Protein 6ACI (pdb70)

Sequence (391 aa):
RPSFAGKEYSLEPIDERTPILFQWFEARPERYEKGEVPILNTKEHPYLSNIINAAKIENERIIGVLVDGNFTYEQKKEFLNLENEHQNIAIIYRADVDFSMYDKKLSDIYLENIHKQESYPASERDNYLLGLLREELKNIPEGKDSLIESYAEKREHTWFDFFRNLAILKAGSLFTETGKTGCHNISPCSGCIYLDADMIITDKLGVLYAPDGIAVHVDCNDEIKSLENGAIVVNRSNHPALLAGLDIMKSKVDAHPYYDGLGKGIKRHFNYSSLHNYNAFCDFIEFKHENIIPNTSMYTSSSWDLCAAFNVICDNVGKDWRRLARQLKVSDTKIDSIEDRYPRNLTERVRESLRIWKNTEKENATVAHLVGALRSCQMNLVADLVQEVQQ

InterPro domains:
  IPR057545 Protein-arginine N-acetylglucosaminyltransferase SseK/NleB [PF24688] (15-329)

Organism: Escherichia coli O127:H6 (strain E2348/69 / EPEC) (NCBI:txid574521)

Structure (mmCIF, N/CA/C/O backbone):
data_6ACI
#
_entry.id   6ACI
#
_cell.length_a   84.590
_cell.length_b   84.590
_cell.length_c   145.881
_cell.angle_alpha   90.00
_cell.angle_beta   90.00
_cell.angle_gamma   120.00
#
_symmetry.space_group_name_H-M   'P 31 2 1'
#
loop_
_entity.id
_entity.type
_entity.pdbx_description
1 polymer 'T3SS secreted effector NleB homolog'
2 polymer 'FAS-associated death domain protein'
3 non-polymer "URIDINE-5'-DIPHOSPHATE"
4 non-polymer 'MANGANESE (II) ION'
5 water water
#
loop_
_atom_site.group_PDB
_atom_site.id
_atom_site.type_symbol
_atom_site.label_atom_id
_atom_site.label_alt_id
_atom_site.label_comp_id
_atom_site.label_asym_id
_atom_site.label_entity_id
_atom_site.label_seq_id
_atom_site.pdbx_PDB_ins_code
_atom_site.Cartn_x
_atom_site.Cartn_y
_atom_site.Cartn_z
_atom_site.occupancy
_atom_site.B_iso_or_equiv
_atom_site.auth_seq_id
_atom_site.auth_comp_id
_atom_site.auth_asym_id
_atom_site.auth_atom_id
_atom_site.pdbx_PDB_model_num
ATOM 1 N N . ARG A 1 3 ? 7.736 -22.275 8.460 1.00 53.00 -1 ARG A N 1
ATOM 2 C CA . ARG A 1 3 ? 8.654 -22.141 9.589 1.00 34.84 -1 ARG A CA 1
ATOM 3 C C . ARG A 1 3 ? 9.585 -23.350 9.627 1.00 33.08 -1 ARG A C 1
ATOM 4 O O . ARG A 1 3 ? 9.158 -24.464 9.355 1.00 33.31 -1 ARG A O 1
ATOM 12 N N . PRO A 1 4 ? 10.880 -23.129 9.915 1.00 25.45 0 PRO A N 1
ATOM 13 C CA . PRO A 1 4 ? 11.811 -24.265 9.866 1.00 24.18 0 PRO A CA 1
ATOM 14 C C . PRO A 1 4 ? 11.473 -25.235 11.012 1.00 22.24 0 PRO A C 1
ATOM 15 O O . PRO A 1 4 ? 10.933 -24.794 12.028 1.00 22.57 0 PRO A O 1
ATOM 19 N N . SER A 1 5 ? 11.757 -26.512 10.858 1.00 25.61 28 SER A N 1
ATOM 20 C CA . SER A 1 5 ? 11.429 -27.435 11.944 1.00 26.32 28 SER A CA 1
ATOM 21 C C . SER A 1 5 ? 12.508 -28.483 12.028 1.00 20.06 28 SER A C 1
ATOM 22 O O . SER A 1 5 ? 13.150 -28.787 11.042 1.00 18.57 28 SER A O 1
ATOM 25 N N . PHE A 1 6 ? 12.703 -29.061 13.223 1.00 18.03 29 PHE A N 1
ATOM 26 C CA . PHE A 1 6 ? 13.599 -30.183 13.368 1.00 14.78 29 PHE A CA 1
ATOM 27 C C . PHE A 1 6 ? 13.143 -30.968 14.605 1.00 14.41 29 PHE A C 1
ATOM 28 O O . PHE A 1 6 ? 12.706 -30.321 15.560 1.00 14.85 29 PHE A O 1
ATOM 36 N N . ALA A 1 7 ? 13.285 -32.286 14.580 1.00 14.75 30 ALA A N 1
ATOM 37 C CA . ALA A 1 7 ? 12.975 -33.187 15.709 1.00 14.98 30 ALA A CA 1
ATOM 38 C C . ALA A 1 7 ? 11.565 -32.879 16.263 1.00 16.33 30 ALA A C 1
ATOM 39 O O . ALA A 1 7 ? 11.295 -32.869 17.456 1.00 16.88 30 ALA A O 1
ATOM 41 N N . GLY A 1 8 ? 10.604 -32.691 15.350 1.00 18.65 31 GLY A N 1
ATOM 42 C CA . GLY A 1 8 ? 9.235 -32.537 15.808 1.00 16.40 31 GLY A CA 1
ATOM 43 C C . GLY A 1 8 ? 8.846 -31.201 16.392 1.00 16.36 31 GLY A C 1
ATOM 44 O O . GLY A 1 8 ? 7.756 -31.050 16.974 1.00 17.77 31 GLY A O 1
ATOM 45 N N . LYS A 1 9 ? 9.724 -30.210 16.282 1.00 17.30 32 LYS A N 1
ATOM 46 C CA . LYS A 1 9 ? 9.424 -28.877 16.797 1.00 17.41 32 LYS A CA 1
ATOM 47 C C . LYS A 1 9 ? 9.609 -27.833 15.696 1.00 19.42 32 LYS A C 1
ATOM 48 O O . LYS A 1 9 ? 10.530 -27.963 14.882 1.00 20.44 32 LYS A O 1
ATOM 54 N N . GLU A 1 10 ? 8.766 -26.779 15.723 1.00 17.80 33 GLU A N 1
ATOM 55 C CA . GLU A 1 10 ? 8.927 -25.687 14.758 1.00 21.04 33 GLU A CA 1
ATOM 56 C C . GLU A 1 10 ? 9.536 -24.505 15.427 1.00 21.48 33 GLU A C 1
ATOM 57 O O . GLU A 1 10 ? 9.326 -24.296 16.624 1.00 23.02 33 GLU A O 1
ATOM 63 N N . TYR A 1 11 ? 10.253 -23.712 14.647 1.00 18.15 34 TYR A N 1
ATOM 64 C CA . TYR A 1 11 ? 10.964 -22.553 15.170 1.00 23.05 34 TYR A CA 1
ATOM 65 C C . TYR A 1 11 ? 10.669 -21.344 14.308 1.00 27.17 34 TYR A C 1
ATOM 66 O O . TYR A 1 11 ? 10.229 -21.470 13.189 1.00 27.25 34 TYR A O 1
ATOM 75 N N . SER A 1 12 ? 10.947 -20.179 14.834 1.00 23.78 35 SER A N 1
ATOM 76 C CA . SER A 1 12 ? 10.941 -18.950 14.032 1.00 26.28 35 SER A CA 1
ATOM 77 C C . SER A 1 12 ? 12.275 -18.697 13.455 1.00 26.62 35 SER A C 1
ATOM 78 O O . SER A 1 12 ? 13.294 -19.024 14.069 1.00 23.22 35 SER A O 1
ATOM 81 N N . LEU A 1 13 ? 12.275 -18.122 12.246 1.00 27.43 36 LEU A N 1
ATOM 82 C CA . LEU A 1 13 ? 13.459 -17.550 11.655 1.00 28.47 36 LEU A CA 1
ATOM 83 C C . LEU A 1 13 ? 13.696 -16.230 12.324 1.00 32.29 36 LEU A C 1
ATOM 84 O O . LEU A 1 13 ? 12.966 -15.291 12.061 1.00 30.44 36 LEU A O 1
ATOM 89 N N . GLU A 1 14 ? 14.645 -16.141 13.244 1.00 25.22 37 GLU A N 1
ATOM 90 C CA . GLU A 1 14 ? 14.807 -14.889 13.966 1.00 24.45 37 GLU A CA 1
ATOM 91 C C . GLU A 1 14 ? 15.728 -13.949 13.200 1.00 24.73 37 GLU A C 1
ATOM 92 O O . GLU A 1 14 ? 16.761 -14.373 12.690 1.00 23.63 37 GLU A O 1
ATOM 98 N N . PRO A 1 15 ? 15.340 -12.663 13.112 1.00 24.47 38 PRO A N 1
ATOM 99 C CA . PRO A 1 15 ? 16.155 -11.651 12.429 1.00 25.81 38 PRO A CA 1
ATOM 100 C C . PRO A 1 15 ? 17.375 -11.240 13.253 1.00 24.91 38 PRO A C 1
ATOM 101 O O . PRO A 1 15 ? 17.320 -11.041 14.496 1.00 25.48 38 PRO A O 1
ATOM 105 N N . ILE A 1 16 ? 18.478 -11.110 12.551 1.00 21.03 39 ILE A N 1
ATOM 106 C CA . ILE A 1 16 ? 19.695 -10.568 13.133 1.00 24.81 39 ILE A CA 1
ATOM 107 C C . ILE A 1 16 ? 19.907 -9.231 12.444 1.00 26.45 39 ILE A C 1
ATOM 108 O O . ILE A 1 16 ? 20.272 -9.205 11.288 1.00 24.65 39 ILE A O 1
ATOM 113 N N . ASP A 1 17 ? 19.600 -8.127 13.116 1.00 25.34 40 ASP A N 1
ATOM 114 C CA . ASP A 1 17 ? 19.478 -6.860 12.369 1.00 30.38 40 ASP A CA 1
ATOM 115 C C . ASP A 1 17 ? 20.803 -6.342 11.821 1.00 31.58 40 ASP A C 1
ATOM 116 O O . ASP A 1 17 ? 21.898 -6.810 12.173 1.00 22.99 40 ASP A O 1
ATOM 121 N N . GLU A 1 18 ? 20.691 -5.365 10.916 1.00 26.87 41 GLU A N 1
ATOM 122 C CA . GLU A 1 18 ? 21.837 -4.964 10.123 1.00 27.89 41 GLU A CA 1
ATOM 123 C C . GLU A 1 18 ? 22.864 -4.123 10.907 1.00 29.68 41 GLU A C 1
ATOM 124 O O . GLU A 1 18 ? 23.931 -3.830 10.382 1.00 33.74 41 GLU A O 1
ATOM 130 N N . ARG A 1 19 ? 22.590 -3.818 12.174 1.00 27.45 42 ARG A N 1
ATOM 131 C CA . ARG A 1 19 ? 23.603 -3.168 13.032 1.00 32.27 42 ARG A CA 1
ATOM 132 C C . ARG A 1 19 ? 24.358 -4.159 13.944 1.00 28.23 42 ARG A C 1
ATOM 133 O O . ARG A 1 19 ? 25.121 -3.764 14.796 1.00 29.73 42 ARG A O 1
A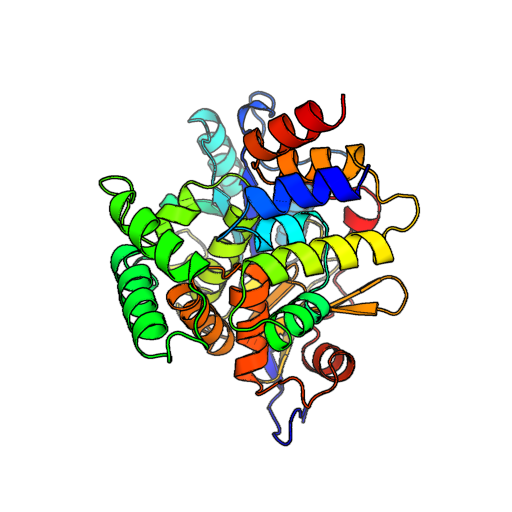TOM 141 N N . THR A 1 20 ? 24.106 -5.447 13.769 1.00 29.64 43 THR A N 1
ATOM 142 C CA . THR A 1 20 ? 24.816 -6.461 14.542 1.00 20.65 43 THR A CA 1
ATOM 143 C C . THR A 1 20 ? 26.296 -6.403 14.219 1.00 18.78 43 THR A C 1
ATOM 144 O O . THR A 1 20 ? 26.675 -6.390 13.034 1.00 22.03 43 THR A O 1
ATOM 148 N N . PRO A 1 21 ? 27.153 -6.360 15.250 1.00 21.44 44 PRO A N 1
ATOM 149 C CA . PRO A 1 21 ? 28.593 -6.324 14.991 1.00 17.57 44 PRO A CA 1
ATOM 150 C C . PRO A 1 21 ? 29.109 -7.608 14.391 1.00 23.30 44 PRO A C 1
ATOM 151 O O . PRO A 1 21 ? 28.499 -8.678 14.523 1.00 21.42 44 PRO A O 1
ATOM 155 N N . ILE A 1 22 ? 30.223 -7.483 13.691 1.00 21.53 45 ILE A N 1
ATOM 156 C CA . ILE A 1 22 ? 30.864 -8.635 13.092 1.00 20.39 45 ILE A CA 1
ATOM 157 C C . ILE A 1 22 ? 32.137 -8.895 13.874 1.00 23.29 45 ILE A C 1
ATOM 158 O O . ILE A 1 22 ? 32.864 -7.965 14.171 1.00 23.05 45 ILE A O 1
ATOM 163 N N . LEU A 1 23 ? 32.414 -10.149 14.199 1.00 18.51 46 LEU A N 1
ATOM 164 C CA . LEU A 1 23 ? 33.576 -10.476 15.008 1.00 15.39 46 LEU A CA 1
ATOM 165 C C . LEU A 1 23 ? 34.514 -11.411 14.275 1.00 20.88 46 LEU A C 1
ATOM 166 O O . LEU A 1 23 ? 34.080 -12.460 13.811 1.00 19.10 46 LEU A O 1
ATOM 171 N N . PHE A 1 24 ? 35.794 -11.047 14.193 1.00 17.67 47 PHE A N 1
ATOM 172 C CA . PHE A 1 24 ? 36.844 -11.947 13.729 1.00 17.59 47 PHE A CA 1
ATOM 173 C C . PHE A 1 24 ? 37.728 -12.342 14.895 1.00 14.24 47 PHE A C 1
ATOM 174 O O . PHE A 1 24 ? 37.592 -11.818 16.026 1.00 19.89 47 PHE A O 1
ATOM 182 N N . GLN A 1 25 ? 38.632 -13.265 14.640 1.00 16.61 48 GLN A N 1
ATOM 183 C CA . GLN A 1 25 ? 39.528 -13.711 15.700 1.00 16.11 48 GLN A CA 1
ATOM 184 C C . GLN A 1 25 ? 40.927 -13.966 15.173 1.00 20.04 48 GLN A C 1
ATOM 185 O O . GLN A 1 25 ? 41.057 -14.588 14.133 1.00 21.59 48 GLN A O 1
ATOM 191 N N . TRP A 1 26 ? 41.954 -13.503 15.871 1.00 17.27 49 TRP A N 1
ATOM 192 C CA . TRP A 1 26 ? 43.314 -13.881 15.516 1.00 20.56 49 TRP A CA 1
ATOM 193 C C . TRP A 1 26 ? 44.134 -14.132 16.789 1.00 18.14 49 TRP A C 1
ATOM 194 O O . TRP A 1 26 ? 44.541 -13.178 17.486 1.00 20.69 49 TRP A O 1
ATOM 205 N N . PHE A 1 27 ? 44.380 -15.411 17.093 1.00 17.14 50 PHE A N 1
ATOM 206 C CA . PHE A 1 27 ? 45.181 -15.772 18.259 1.00 19.00 50 PHE A CA 1
ATOM 207 C C . PHE A 1 27 ? 46.536 -16.188 17.730 1.00 18.23 50 PHE A C 1
ATOM 208 O O . PHE A 1 27 ? 46.640 -17.114 16.930 1.00 20.32 50 PHE A O 1
ATOM 216 N N . GLU A 1 28 ? 47.573 -15.485 18.184 1.00 19.67 51 GLU A N 1
ATOM 217 C CA . GLU A 1 28 ? 48.910 -15.573 17.568 1.00 21.60 51 GLU A CA 1
ATOM 218 C C . GLU A 1 28 ? 49.908 -16.233 18.515 1.00 22.23 51 GLU A C 1
ATOM 219 O O . GLU A 1 28 ? 50.330 -15.655 19.507 1.00 24.20 51 GLU A O 1
ATOM 225 N N . ALA A 1 29 ? 50.269 -17.463 18.219 1.00 19.72 52 ALA A N 1
ATOM 226 C CA . ALA A 1 29 ? 51.237 -18.202 19.042 1.00 27.57 52 ALA A CA 1
ATOM 227 C C . ALA A 1 29 ? 52.685 -17.736 18.780 1.00 26.72 52 ALA A C 1
ATOM 228 O O . ALA A 1 29 ? 53.572 -17.988 19.576 1.00 29.29 52 ALA A O 1
ATOM 230 N N . ARG A 1 30 ? 52.920 -17.089 17.644 1.00 25.24 53 ARG A N 1
ATOM 231 C CA . ARG A 1 30 ? 54.291 -16.746 17.234 1.00 33.34 53 ARG A CA 1
ATOM 232 C C . ARG A 1 30 ? 54.370 -15.293 16.798 1.00 25.96 53 ARG A C 1
ATOM 233 O O . ARG A 1 30 ? 54.555 -15.026 15.642 1.00 28.49 53 ARG A O 1
ATOM 241 N N . PRO A 1 31 ? 54.154 -14.355 17.731 1.00 25.51 54 PRO A N 1
ATOM 242 C CA . PRO A 1 31 ? 54.103 -12.951 17.298 1.00 28.81 54 PRO A CA 1
ATOM 243 C C . PRO A 1 31 ? 55.460 -12.429 16.796 1.00 30.27 54 PRO A C 1
ATOM 244 O O . PRO A 1 31 ? 55.500 -11.373 16.160 1.00 28.76 54 PRO A O 1
ATOM 248 N N . GLU A 1 32 ? 56.534 -13.162 17.086 1.00 31.71 55 GLU A N 1
ATOM 249 C CA . GLU A 1 32 ? 57.872 -12.803 16.645 1.00 41.29 55 GLU A CA 1
ATOM 250 C C . GLU A 1 32 ? 58.055 -13.027 15.161 1.00 42.97 55 GLU A C 1
ATOM 251 O O . GLU A 1 32 ? 59.055 -12.603 14.589 1.00 42.16 55 GLU A O 1
ATOM 257 N N . ARG A 1 33 ? 57.085 -13.662 14.514 1.00 41.79 56 ARG A N 1
ATOM 258 C CA . ARG A 1 33 ? 57.250 -13.963 13.098 1.00 43.61 56 ARG A CA 1
ATOM 259 C C . ARG A 1 33 ? 57.003 -12.738 12.206 1.00 40.78 56 ARG A C 1
ATOM 260 O O . ARG A 1 33 ? 57.313 -12.760 11.007 1.00 44.05 56 ARG A O 1
ATOM 268 N N . TYR A 1 34 ? 56.456 -11.668 12.775 1.00 33.11 57 TYR A N 1
ATOM 269 C CA . TYR A 1 34 ? 56.110 -10.475 11.979 1.00 34.62 57 TYR A CA 1
ATOM 270 C C . TYR A 1 34 ? 57.306 -9.490 11.892 1.00 38.33 57 TYR A C 1
ATOM 271 O O . TYR A 1 34 ? 58.124 -9.421 12.810 1.00 38.85 57 TYR A O 1
ATOM 280 N N . GLU A 1 35 ? 57.376 -8.709 10.822 1.00 43.83 58 GLU A N 1
ATOM 281 C CA . GLU A 1 35 ? 58.421 -7.674 10.730 1.00 48.91 58 GLU A CA 1
ATOM 282 C C . GLU A 1 35 ? 58.105 -6.480 11.631 1.00 53.43 58 GLU A C 1
ATOM 283 O O . GLU A 1 35 ? 56.950 -6.259 12.001 1.00 39.33 58 GLU A O 1
ATOM 289 N N . LYS A 1 36 ? 59.125 -5.694 11.974 1.00 52.39 59 LYS A N 1
ATOM 290 C CA . LYS A 1 36 ? 58.889 -4.495 12.770 1.00 48.82 59 LYS A CA 1
ATOM 291 C C . LYS A 1 36 ? 57.942 -3.570 11.995 1.00 37.83 59 LYS A C 1
ATOM 292 O O . LYS A 1 36 ? 57.994 -3.481 10.779 1.00 46.99 59 LYS A O 1
ATOM 298 N N . GLY A 1 37 ? 57.010 -2.961 12.713 1.00 41.20 60 GLY A N 1
ATOM 299 C CA . GLY A 1 37 ? 56.025 -2.104 12.095 1.00 40.16 60 GLY A CA 1
ATOM 300 C C . GLY A 1 37 ? 54.799 -2.822 11.529 1.00 50.35 60 GLY A C 1
ATOM 301 O O . GLY A 1 37 ? 53.930 -2.157 10.971 1.00 43.16 60 GLY A O 1
ATOM 302 N N . GLU A 1 38 ? 54.721 -4.155 11.650 1.00 37.08 61 GLU A N 1
ATOM 303 C CA . GLU A 1 38 ? 53.578 -4.898 11.093 1.00 40.66 61 GLU A CA 1
ATOM 304 C C . GLU A 1 38 ? 52.549 -5.157 12.196 1.00 26.12 61 GLU A C 1
ATOM 305 O O . GLU A 1 38 ? 52.928 -5.499 13.312 1.00 31.46 61 GLU A O 1
ATOM 311 N N . VAL A 1 39 ? 51.269 -4.978 11.880 1.00 30.73 62 VAL A N 1
ATOM 312 C CA . VAL A 1 39 ? 50.183 -5.509 12.725 1.00 33.20 62 VAL A CA 1
ATOM 313 C C . VAL A 1 39 ? 50.341 -7.036 12.774 1.00 26.83 62 VAL A C 1
ATOM 314 O O . VAL A 1 39 ? 50.520 -7.697 11.704 1.00 27.18 62 VAL A O 1
ATOM 318 N N . PRO A 1 40 ? 50.297 -7.622 13.983 1.00 33.06 63 PRO A N 1
ATOM 319 C CA . PRO A 1 40 ? 50.577 -9.061 14.065 1.00 28.36 63 PRO A CA 1
ATOM 320 C C . PRO A 1 40 ? 49.350 -9.956 13.865 1.00 24.98 63 PRO A C 1
ATOM 321 O O . PRO A 1 40 ? 49.023 -10.819 14.702 1.00 25.85 63 PRO A O 1
ATOM 325 N N . ILE A 1 41 ? 48.707 -9.741 12.731 1.00 24.31 64 ILE A N 1
ATOM 326 C CA . ILE A 1 41 ? 47.668 -10.605 12.200 1.00 20.76 64 ILE A CA 1
ATOM 327 C C . ILE A 1 41 ? 48.126 -11.047 10.837 1.00 28.59 64 ILE A C 1
ATOM 328 O O . ILE A 1 41 ? 48.523 -10.223 10.015 1.00 26.16 64 ILE A O 1
ATOM 333 N N . LEU A 1 42 ? 48.078 -12.345 10.597 1.00 28.81 65 LEU A N 1
ATOM 334 C CA . LEU A 1 42 ? 48.577 -12.918 9.359 1.00 24.27 65 LEU A CA 1
ATOM 335 C C . LEU A 1 42 ? 48.059 -12.192 8.117 1.00 25.63 65 LEU A C 1
ATOM 336 O O . LEU A 1 42 ? 46.876 -11.904 7.981 1.00 22.73 65 LEU A O 1
ATOM 341 N N . ASN A 1 43 ? 48.978 -11.886 7.189 1.00 25.48 66 ASN A N 1
ATOM 342 C CA . ASN A 1 43 ? 48.592 -11.090 6.036 1.00 24.04 66 ASN A CA 1
ATOM 343 C C . ASN A 1 43 ? 49.538 -11.330 4.868 1.00 34.12 66 ASN A C 1
ATOM 344 O O . ASN A 1 43 ? 50.087 -10.388 4.312 1.00 33.01 66 ASN A O 1
ATOM 349 N N . THR A 1 44 ? 49.702 -12.598 4.517 1.00 30.96 67 THR A N 1
ATOM 350 C CA . THR A 1 44 ? 50.526 -13.044 3.383 1.00 32.53 67 THR A CA 1
ATOM 351 C C . THR A 1 44 ? 49.708 -13.167 2.097 1.00 39.62 67 THR A C 1
ATOM 352 O O . THR A 1 44 ? 48.468 -13.096 2.117 1.00 30.45 67 THR A O 1
ATOM 356 N N . LYS A 1 45 ? 50.384 -13.346 0.957 1.00 32.59 68 LYS A N 1
ATOM 357 C CA . LYS A 1 45 ? 49.639 -13.598 -0.261 1.00 31.57 68 LYS A CA 1
ATOM 358 C C . LYS A 1 45 ? 48.787 -14.860 -0.111 1.00 27.61 68 LYS A C 1
ATOM 359 O O . LYS A 1 45 ? 47.632 -14.906 -0.557 1.00 33.99 68 LYS A O 1
ATOM 365 N N . GLU A 1 46 ? 49.344 -15.877 0.528 1.00 29.82 69 GLU A N 1
ATOM 366 C CA . GLU A 1 46 ? 48.583 -17.093 0.797 1.00 35.78 69 GLU A CA 1
ATOM 367 C C . GLU A 1 46 ? 47.428 -16.891 1.811 1.00 31.81 69 GLU A C 1
ATOM 368 O O . GLU A 1 46 ? 46.336 -17.473 1.661 1.00 33.22 69 GLU A O 1
ATOM 374 N N . HIS A 1 47 ? 47.684 -16.113 2.857 1.00 31.40 70 HIS A N 1
ATOM 375 C CA . HIS A 1 47 ? 46.669 -15.912 3.907 1.00 26.90 70 HIS A CA 1
ATOM 376 C C . HIS A 1 47 ? 46.492 -14.413 4.157 1.00 25.19 70 HIS A C 1
ATOM 377 O O . HIS A 1 47 ? 47.059 -13.887 5.114 1.00 26.57 70 HIS A O 1
ATOM 384 N N . PRO A 1 48 ? 45.707 -13.731 3.307 1.00 23.58 71 PRO A N 1
ATOM 385 C CA . PRO A 1 48 ? 45.641 -12.268 3.393 1.00 27.12 71 PRO A CA 1
ATOM 386 C C . PRO A 1 48 ? 44.616 -11.838 4.430 1.00 25.06 71 PRO A C 1
ATOM 387 O O . PRO A 1 48 ? 43.675 -11.119 4.129 1.00 20.86 71 PRO A O 1
ATOM 391 N N . TYR A 1 49 ? 44.758 -12.357 5.635 1.00 23.37 72 TYR A N 1
ATOM 392 C CA . TYR A 1 49 ? 43.628 -12.302 6.569 1.00 22.14 72 TYR A CA 1
ATOM 393 C C . TYR A 1 49 ? 43.374 -10.877 7.107 1.00 19.26 72 TYR A C 1
ATOM 394 O O . TYR A 1 49 ? 42.241 -10.456 7.206 1.00 21.31 72 TYR A O 1
ATOM 403 N N . LEU A 1 50 ? 44.438 -10.154 7.461 1.00 18.76 73 LEU A N 1
ATOM 404 C CA . LEU A 1 50 ? 44.238 -8.771 7.915 1.00 24.28 73 LEU A CA 1
ATOM 405 C C . LEU A 1 50 ? 43.595 -7.931 6.806 1.00 25.69 73 LEU A C 1
ATOM 406 O O . LEU A 1 50 ? 42.633 -7.165 7.047 1.00 23.77 73 LEU A O 1
ATOM 411 N N . SER A 1 51 ? 44.081 -8.118 5.574 1.00 26.70 74 SER A N 1
ATOM 412 C CA . SER A 1 51 ? 43.472 -7.453 4.441 1.00 23.75 74 SER A CA 1
ATOM 413 C C . SER A 1 51 ? 42.002 -7.789 4.281 1.00 26.07 74 SER A C 1
ATOM 414 O O . SER A 1 51 ? 41.171 -6.892 4.016 1.00 25.24 74 SER A O 1
ATOM 417 N N . ASN A 1 52 ? 41.641 -9.065 4.448 1.00 22.46 75 ASN A N 1
ATOM 418 C CA . ASN A 1 52 ? 40.221 -9.450 4.367 1.00 18.55 75 ASN A CA 1
ATOM 419 C C . ASN A 1 52 ? 39.361 -8.739 5.420 1.00 20.97 75 ASN A C 1
ATOM 420 O O . ASN A 1 52 ? 38.214 -8.352 5.141 1.00 24.53 75 ASN A O 1
ATOM 425 N N . ILE A 1 53 ? 39.896 -8.658 6.635 1.00 21.86 76 ILE A N 1
ATOM 426 C CA . ILE A 1 53 ? 39.178 -8.041 7.762 1.00 21.42 76 ILE A CA 1
ATOM 427 C C . ILE A 1 53 ? 38.965 -6.538 7.490 1.00 23.72 76 ILE A C 1
ATOM 428 O O . ILE A 1 53 ? 37.888 -5.972 7.726 1.00 24.96 76 ILE A O 1
ATOM 433 N N . ILE A 1 54 ? 40.027 -5.898 7.049 1.00 24.33 77 ILE A N 1
ATOM 434 C CA . ILE A 1 54 ? 39.949 -4.481 6.674 1.00 26.79 77 ILE A CA 1
ATOM 435 C C . ILE A 1 54 ? 38.896 -4.277 5.579 1.00 23.13 77 ILE A C 1
ATOM 436 O O . ILE A 1 54 ? 38.086 -3.364 5.651 1.00 27.08 77 ILE A O 1
ATOM 441 N N . ASN A 1 55 ? 38.901 -5.134 4.553 1.00 26.68 78 ASN A N 1
ATOM 442 C CA . ASN A 1 55 ? 37.901 -4.972 3.536 1.00 25.51 78 ASN A CA 1
ATOM 443 C C . ASN A 1 55 ? 36.490 -5.224 4.033 1.00 27.81 78 ASN A C 1
ATOM 444 O O . ASN A 1 55 ? 35.556 -4.565 3.593 1.00 23.55 78 ASN A O 1
ATOM 449 N N . ALA A 1 56 ? 36.307 -6.166 4.971 1.00 25.78 79 ALA A N 1
ATOM 450 C CA . ALA A 1 56 ? 34.991 -6.332 5.563 1.00 19.84 79 ALA A CA 1
ATOM 451 C C . ALA A 1 56 ? 34.521 -5.050 6.255 1.00 18.49 79 ALA A C 1
ATOM 452 O O . ALA A 1 56 ? 33.338 -4.711 6.210 1.00 23.44 79 ALA A O 1
ATOM 454 N N . ALA A 1 57 ? 35.427 -4.433 7.003 1.00 19.32 80 ALA A N 1
ATOM 455 C CA . ALA A 1 57 ? 35.062 -3.229 7.731 1.00 20.85 80 ALA A CA 1
ATOM 456 C C . ALA A 1 57 ? 34.727 -2.116 6.723 1.00 24.91 80 ALA A C 1
ATOM 457 O O . ALA A 1 57 ? 33.830 -1.310 6.948 1.00 25.24 80 ALA A O 1
ATOM 459 N N . LYS A 1 58 ? 35.459 -2.109 5.610 1.00 25.69 81 LYS A N 1
ATOM 460 C CA . LYS A 1 58 ? 35.228 -1.084 4.573 1.00 26.82 81 LYS A CA 1
ATOM 461 C C . LYS A 1 58 ? 33.820 -1.247 4.005 1.00 28.64 81 LYS A C 1
ATOM 462 O O . LYS A 1 58 ? 33.077 -0.285 3.859 1.00 32.13 81 LYS A O 1
ATOM 468 N N . ILE A 1 59 ? 33.439 -2.481 3.684 1.00 25.01 82 ILE A N 1
ATOM 469 C CA . ILE A 1 59 ? 32.097 -2.744 3.180 1.00 24.39 82 ILE A CA 1
ATOM 470 C C . ILE A 1 59 ? 30.972 -2.487 4.171 1.00 32.03 82 ILE A C 1
ATOM 471 O O . ILE A 1 59 ? 29.952 -1.859 3.844 1.00 24.77 82 ILE A O 1
ATOM 476 N N . GLU A 1 60 ? 31.121 -3.031 5.374 1.00 25.49 83 GLU A N 1
ATOM 477 C CA . GLU A 1 60 ? 30.087 -2.898 6.380 1.00 23.99 83 GLU A CA 1
ATOM 478 C C . GLU A 1 60 ? 30.305 -1.626 7.202 1.00 27.73 83 GLU A C 1
ATOM 479 O O . GLU A 1 60 ? 30.504 -1.666 8.404 1.00 26.94 83 GLU A O 1
ATOM 485 N N . ASN A 1 61 ? 30.263 -0.477 6.535 1.00 28.89 84 ASN A N 1
ATOM 486 C CA . ASN A 1 61 ? 30.587 0.794 7.179 1.00 29.18 84 ASN A CA 1
ATOM 487 C C . ASN A 1 61 ? 29.645 1.232 8.308 1.00 34.72 84 ASN A C 1
ATOM 488 O O . ASN A 1 61 ? 30.002 2.127 9.082 1.00 40.17 84 ASN A O 1
ATOM 493 N N . GLU A 1 62 ? 28.463 0.610 8.407 1.00 32.75 85 GLU A N 1
ATOM 494 C CA . GLU A 1 62 ? 27.513 0.922 9.465 1.00 29.15 85 GLU A CA 1
ATOM 495 C C . GLU A 1 62 ? 27.608 -0.030 10.684 1.00 33.86 85 GLU A C 1
ATOM 496 O O . GLU A 1 62 ? 26.831 0.092 11.611 1.00 38.47 85 GLU A O 1
ATOM 502 N N . ARG A 1 63 ? 28.561 -0.952 10.683 1.00 27.88 86 ARG A N 1
ATOM 503 C CA . ARG A 1 63 ? 28.747 -1.852 11.829 1.00 24.59 86 ARG A CA 1
ATOM 504 C C . ARG A 1 63 ? 30.077 -1.609 12.450 1.00 25.53 86 ARG A C 1
ATOM 505 O O . ARG A 1 63 ? 30.939 -0.968 11.864 1.00 26.70 86 ARG A O 1
ATOM 513 N N . ILE A 1 64 ? 30.258 -2.167 13.643 1.00 24.91 87 ILE A N 1
ATOM 514 C CA . ILE A 1 64 ? 31.582 -2.327 14.203 1.00 20.91 87 ILE A CA 1
ATOM 515 C C . ILE A 1 64 ? 32.130 -3.699 13.821 1.00 27.56 87 ILE A C 1
ATOM 516 O O . ILE A 1 64 ? 31.390 -4.714 13.883 1.00 23.79 87 ILE A O 1
ATOM 521 N N . ILE A 1 65 ? 33.394 -3.726 13.410 1.00 22.25 88 ILE A N 1
ATOM 522 C CA . ILE A 1 65 ? 34.087 -4.983 13.114 1.00 23.44 88 ILE A CA 1
ATOM 523 C C . ILE A 1 65 ? 35.066 -5.176 14.257 1.00 26.17 88 ILE A C 1
ATOM 524 O O . ILE A 1 65 ? 35.965 -4.371 14.467 1.00 27.06 88 ILE A O 1
ATOM 529 N N . GLY A 1 66 ? 34.850 -6.212 15.064 1.00 20.45 89 GLY A N 1
ATOM 530 C CA . GLY A 1 66 ? 35.778 -6.490 16.122 1.00 20.24 89 GLY A CA 1
ATOM 531 C C . GLY A 1 66 ? 36.745 -7.573 15.731 1.00 22.63 89 GLY A C 1
ATOM 532 O O . GLY A 1 66 ? 36.455 -8.413 14.890 1.00 20.14 89 GLY A O 1
ATOM 533 N N . VAL A 1 67 ? 37.922 -7.543 16.318 1.00 20.20 90 VAL A N 1
ATOM 534 C CA . VAL A 1 67 ? 38.867 -8.668 16.182 1.00 20.32 90 VAL A CA 1
ATOM 535 C C . VAL A 1 67 ? 39.307 -9.072 17.588 1.00 24.51 90 VAL A C 1
ATOM 536 O O . VAL A 1 67 ? 39.979 -8.306 18.306 1.00 17.86 90 VAL A O 1
ATOM 540 N N . LEU A 1 68 ? 38.935 -10.287 17.989 1.00 19.55 91 LEU A N 1
ATOM 541 C CA . LEU A 1 68 ? 39.363 -10.782 19.289 1.00 20.32 91 LEU A CA 1
ATOM 542 C C . LEU A 1 68 ? 40.765 -11.326 19.125 1.00 18.38 91 LEU A C 1
ATOM 543 O O . LEU A 1 68 ? 40.982 -12.260 18.339 1.00 17.71 91 LEU A O 1
ATOM 548 N N . VAL A 1 69 ? 41.736 -10.782 19.865 1.00 17.05 92 VAL A N 1
ATOM 549 C CA . VAL A 1 69 ? 43.132 -11.180 19.654 1.00 18.54 92 VAL A CA 1
ATOM 550 C C . VAL A 1 69 ? 43.730 -11.705 20.963 1.00 18.09 92 VAL A C 1
ATOM 551 O O . VAL A 1 69 ? 43.260 -11.352 22.045 1.00 20.90 92 VAL A O 1
ATOM 555 N N . ASP A 1 70 ? 44.759 -12.528 20.855 1.00 21.37 93 ASP A N 1
ATOM 556 C CA . ASP A 1 70 ? 45.485 -13.019 22.011 1.00 19.93 93 ASP A CA 1
ATOM 557 C C . ASP A 1 70 ? 46.847 -13.430 21.547 1.00 20.07 93 ASP A C 1
ATOM 558 O O . ASP A 1 70 ? 47.064 -13.695 20.374 1.00 22.09 93 ASP A O 1
ATOM 563 N N . GLY A 1 71 ? 47.785 -13.487 22.488 1.00 21.73 94 GLY A N 1
ATOM 564 C CA . GLY A 1 71 ? 49.148 -13.844 22.156 1.00 25.07 94 GLY A CA 1
ATOM 565 C C . GLY A 1 71 ? 50.077 -12.899 22.915 1.00 29.93 94 GLY A C 1
ATOM 566 O O . GLY A 1 71 ? 49.617 -11.907 23.464 1.00 24.93 94 GLY A O 1
ATOM 567 N N . ASN A 1 72 ? 51.364 -13.210 22.955 1.00 29.75 95 ASN A N 1
ATOM 568 C CA . ASN A 1 72 ? 52.327 -12.386 23.711 1.00 30.15 95 ASN A CA 1
ATOM 569 C C . ASN A 1 72 ? 52.802 -11.194 22.861 1.00 32.08 95 ASN A C 1
ATOM 570 O O . ASN A 1 72 ? 53.968 -11.095 22.439 1.00 30.37 95 ASN A O 1
ATOM 575 N N . PHE A 1 73 ? 51.877 -10.296 22.569 1.00 24.11 96 PHE A N 1
ATOM 576 C CA . PHE A 1 73 ? 52.204 -9.199 21.665 1.00 24.08 96 PHE A CA 1
ATOM 577 C C . PHE A 1 73 ? 53.205 -8.239 22.319 1.00 30.76 96 PHE A C 1
ATOM 578 O O . PHE A 1 73 ? 53.137 -8.014 23.516 1.00 28.60 96 PHE A O 1
ATOM 586 N N . THR A 1 74 ? 54.149 -7.701 21.539 1.00 33.77 97 THR A N 1
ATOM 587 C CA . THR A 1 74 ? 55.067 -6.700 22.119 1.00 38.00 97 THR A CA 1
ATOM 588 C C . THR A 1 74 ? 54.397 -5.330 22.252 1.00 32.93 97 THR A C 1
ATOM 589 O O . THR A 1 74 ? 53.338 -5.069 21.663 1.00 29.41 97 THR A O 1
ATOM 593 N N . TYR A 1 75 ? 55.035 -4.448 23.020 1.00 36.77 98 TYR A N 1
ATOM 594 C CA . TYR A 1 75 ? 54.583 -3.063 23.146 1.00 27.60 98 TYR A CA 1
ATOM 595 C C . TYR A 1 75 ? 54.478 -2.433 21.760 1.00 28.80 98 TYR A C 1
ATOM 596 O O . TYR A 1 75 ? 53.493 -1.775 21.464 1.00 28.01 98 TYR A O 1
ATOM 605 N N . GLU A 1 76 ? 55.455 -2.647 20.878 1.00 32.03 99 GLU A N 1
ATOM 606 C CA . GLU A 1 76 ? 55.346 -2.035 19.556 1.00 32.63 99 GLU A CA 1
ATOM 607 C C . GLU A 1 76 ? 54.168 -2.599 18.748 1.00 30.50 99 GLU A C 1
ATOM 608 O O . GLU A 1 76 ? 53.536 -1.882 17.963 1.00 27.86 99 GLU A O 1
ATOM 614 N N . GLN A 1 77 ? 53.891 -3.888 18.920 1.00 32.38 100 GLN A N 1
ATOM 615 C CA . GLN A 1 77 ? 52.738 -4.506 18.251 1.00 29.52 100 GLN A CA 1
ATOM 616 C C . GLN A 1 77 ? 51.419 -3.917 18.758 1.00 23.38 100 GLN A C 1
ATOM 617 O O . GLN A 1 77 ? 50.485 -3.685 17.990 1.00 26.29 100 GLN A O 1
ATOM 623 N N . LYS A 1 78 ? 51.363 -3.608 20.042 1.00 27.50 101 LYS A N 1
ATOM 624 C CA . LYS A 1 78 ? 50.185 -2.977 20.591 1.00 25.92 101 LYS A CA 1
ATOM 625 C C . LYS A 1 78 ? 49.976 -1.572 20.053 1.00 30.60 101 LYS A C 1
ATOM 626 O O . LYS A 1 78 ? 48.842 -1.171 19.797 1.00 24.52 101 LYS A O 1
ATOM 632 N N . LYS A 1 79 ? 51.054 -0.824 19.826 1.00 29.02 102 LYS A N 1
ATOM 633 C CA 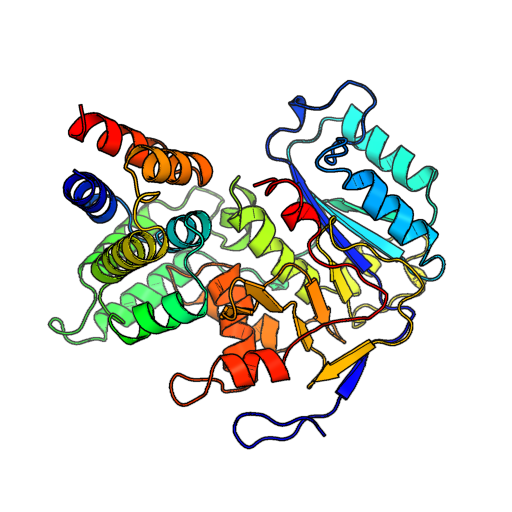. LYS A 1 79 ? 50.908 0.434 19.062 1.00 31.54 102 LYS A CA 1
ATOM 634 C C . LYS A 1 79 ? 50.402 0.231 17.653 1.00 29.47 102 LYS A C 1
ATOM 635 O O . LYS A 1 79 ? 49.626 1.063 17.144 1.00 32.86 102 LYS A O 1
ATOM 641 N N . GLU A 1 80 ? 50.859 -0.839 16.985 1.00 26.19 103 GLU A N 1
ATOM 642 C CA . GLU A 1 80 ? 50.400 -1.083 15.612 1.00 30.80 103 GLU A CA 1
ATOM 643 C C . GLU A 1 80 ? 48.896 -1.391 15.610 1.00 27.34 103 GLU A C 1
ATOM 644 O O . GLU A 1 80 ? 48.194 -1.034 14.661 1.00 28.73 103 GLU A O 1
ATOM 650 N N . PHE A 1 81 ? 48.403 -2.078 16.658 1.00 29.43 104 PHE A N 1
ATOM 651 C CA . PHE A 1 81 ? 46.951 -2.289 16.775 1.00 28.55 104 PHE A CA 1
ATOM 652 C C . PHE A 1 81 ? 46.204 -0.976 16.994 1.00 29.29 104 PHE A C 1
ATOM 653 O O . PHE A 1 81 ? 45.147 -0.736 16.410 1.00 27.76 104 PHE A O 1
ATOM 661 N N . LEU A 1 82 ? 46.758 -0.106 17.836 1.00 28.68 105 LEU A N 1
ATOM 662 C CA . LEU A 1 82 ? 46.178 1.231 18.010 1.00 29.20 105 LEU A CA 1
ATOM 663 C C . LEU A 1 82 ? 46.134 2.003 16.719 1.00 27.03 105 LEU A C 1
ATOM 664 O O . LEU A 1 82 ? 45.135 2.634 16.393 1.00 29.46 105 LEU A O 1
ATOM 669 N N . ASN A 1 83 ? 47.228 1.936 15.965 1.00 29.06 106 ASN A N 1
ATOM 670 C CA . ASN A 1 83 ? 47.300 2.645 14.714 1.00 28.46 106 ASN A CA 1
ATOM 671 C C . ASN A 1 83 ? 46.280 2.106 13.736 1.00 38.12 106 ASN A C 1
ATOM 672 O O . ASN A 1 83 ? 45.651 2.857 12.974 1.00 32.21 106 ASN A O 1
ATOM 677 N N . LEU A 1 84 ? 46.124 0.784 13.741 1.00 28.56 107 LEU A N 1
ATOM 678 C CA . LEU A 1 84 ? 45.136 0.160 12.887 1.00 28.40 107 LEU A CA 1
ATOM 679 C C . LEU A 1 84 ? 43.746 0.697 13.216 1.00 23.84 107 LEU A C 1
ATOM 680 O O . LEU A 1 84 ? 42.954 1.010 12.320 1.00 29.44 107 LEU A O 1
ATOM 685 N N . GLU A 1 85 ? 43.443 0.837 14.501 1.00 27.16 108 GLU A N 1
ATOM 686 C CA . GLU A 1 85 ? 42.129 1.328 14.902 1.00 29.85 108 GLU A CA 1
ATOM 687 C C . GLU A 1 85 ? 41.967 2.805 14.541 1.00 36.08 108 GLU A C 1
ATOM 688 O O . GLU A 1 85 ? 40.870 3.301 14.296 1.00 30.81 108 GLU A O 1
ATOM 694 N N . ASN A 1 86 ? 43.079 3.515 14.549 1.00 33.44 109 ASN A N 1
ATOM 695 C CA . ASN A 1 86 ? 43.019 4.941 14.247 1.00 33.90 109 ASN A CA 1
ATOM 696 C C . ASN A 1 86 ? 42.769 5.138 12.762 1.00 32.67 109 ASN A C 1
ATOM 697 O O . ASN A 1 86 ? 42.032 6.031 12.385 1.00 38.65 109 ASN A O 1
ATOM 702 N N . GLU A 1 87 ? 43.320 4.251 11.936 1.00 34.37 110 GLU A N 1
ATOM 703 C CA . GLU A 1 87 ? 43.161 4.292 10.484 1.00 35.52 110 GLU A CA 1
ATOM 704 C C . GLU A 1 87 ? 41.818 3.786 9.991 1.00 44.16 110 GLU A C 1
ATOM 705 O O . GLU A 1 87 ? 41.375 4.148 8.918 1.00 41.17 110 GLU A O 1
ATOM 711 N N . HIS A 1 88 ? 41.199 2.877 10.728 1.00 34.78 111 HIS A N 1
ATOM 712 C CA . HIS A 1 88 ? 39.926 2.337 10.282 1.00 38.15 111 HIS A CA 1
ATOM 713 C C . HIS A 1 88 ? 38.926 2.540 11.384 1.00 40.02 111 HIS A C 1
ATOM 714 O O . HIS A 1 88 ? 38.979 1.858 12.418 1.00 46.72 111 HIS A O 1
ATOM 721 N N . GLN A 1 89 ? 38.026 3.478 11.141 1.00 34.02 112 GLN A N 1
ATOM 722 C CA . GLN A 1 89 ? 37.118 3.999 12.153 1.00 46.38 112 GLN A CA 1
ATOM 723 C C . GLN A 1 89 ? 36.257 2.965 12.893 1.00 47.48 112 GLN A C 1
ATOM 724 O O . GLN A 1 89 ? 35.946 3.148 14.059 1.00 41.29 112 GLN A O 1
ATOM 730 N N . ASN A 1 90 ? 35.854 1.898 12.208 1.00 36.12 113 ASN A N 1
ATOM 731 C CA . ASN A 1 90 ? 34.893 0.969 12.783 1.00 29.60 113 ASN A CA 1
ATOM 732 C C . ASN A 1 90 ? 35.527 -0.388 13.130 1.00 34.69 113 ASN A C 1
ATOM 733 O O . ASN A 1 90 ? 34.827 -1.395 13.238 1.00 29.21 113 ASN A O 1
ATOM 738 N N . ILE A 1 91 ? 36.842 -0.411 13.306 1.00 26.45 114 ILE A N 1
ATOM 739 C CA . ILE A 1 91 ? 37.533 -1.634 13.742 1.00 28.02 114 ILE A CA 1
ATOM 740 C C . ILE A 1 91 ? 37.886 -1.541 15.202 1.00 30.47 114 ILE A C 1
ATOM 741 O O . ILE A 1 91 ? 38.499 -0.555 15.640 1.00 28.51 114 ILE A O 1
ATOM 746 N N . ALA A 1 92 ? 37.454 -2.539 15.978 1.00 25.02 115 ALA A N 1
ATOM 747 C CA . ALA A 1 92 ? 37.822 -2.632 17.404 1.00 24.44 115 ALA A CA 1
ATOM 748 C C . ALA A 1 92 ? 38.717 -3.843 17.626 1.00 25.55 115 ALA A C 1
ATOM 749 O O . ALA A 1 92 ? 38.355 -4.983 17.255 1.00 24.43 115 ALA A O 1
ATOM 751 N N . ILE A 1 93 ? 39.891 -3.614 18.208 1.00 24.07 116 ILE A N 1
ATOM 752 C CA . ILE A 1 93 ? 40.796 -4.694 18.524 1.00 23.05 116 ILE A CA 1
ATOM 753 C C . ILE A 1 93 ? 40.521 -4.985 19.978 1.00 30.40 116 ILE A C 1
ATOM 754 O O . ILE A 1 93 ? 40.575 -4.094 20.819 1.00 26.16 116 ILE A O 1
ATOM 759 N N . ILE A 1 94 ? 40.145 -6.226 20.268 1.00 21.08 117 ILE A N 1
ATOM 760 C CA . ILE A 1 94 ? 39.692 -6.597 21.633 1.00 21.15 117 ILE A CA 1
ATOM 761 C C . ILE A 1 94 ? 40.623 -7.656 22.178 1.00 22.46 117 ILE A C 1
ATOM 762 O O . ILE A 1 94 ? 40.649 -8.760 21.629 1.00 21.30 117 ILE A O 1
ATOM 767 N N . TYR A 1 95 ? 41.455 -7.337 23.194 1.00 18.45 118 TYR A N 1
ATOM 768 C CA . TYR A 1 95 ? 42.379 -8.329 23.713 1.00 20.25 118 TYR A CA 1
ATOM 769 C C . TYR A 1 95 ? 41.612 -9.304 24.616 1.00 21.74 118 TYR A C 1
ATOM 770 O O . TYR A 1 95 ? 40.837 -8.873 25.446 1.00 22.10 118 TYR A O 1
ATOM 779 N N . ARG A 1 96 ? 41.866 -10.595 24.434 1.00 19.77 119 ARG A N 1
ATOM 780 C CA . ARG A 1 96 ? 41.260 -11.646 25.246 1.00 20.17 119 ARG A CA 1
ATOM 781 C C . ARG A 1 96 ? 41.375 -11.340 26.739 1.00 23.22 119 ARG A C 1
ATOM 782 O O . ARG A 1 96 ? 40.411 -11.460 27.569 1.00 19.89 119 ARG A O 1
ATOM 790 N N . ALA A 1 97 ? 42.595 -10.994 27.111 1.00 25.68 120 ALA A N 1
ATOM 791 C CA . ALA A 1 97 ? 42.847 -10.765 28.528 1.00 25.74 120 ALA A CA 1
ATOM 792 C C . ALA A 1 97 ? 42.085 -9.567 29.092 1.00 25.14 120 ALA A C 1
ATOM 793 O O . ALA A 1 97 ? 41.957 -9.451 30.314 1.00 28.99 120 ALA A O 1
ATOM 795 N N . ASP A 1 98 ? 41.528 -8.698 28.249 1.00 22.16 121 ASP A N 1
ATOM 796 C CA . ASP A 1 98 ? 40.803 -7.528 28.742 1.00 27.68 121 ASP A CA 1
ATOM 797 C C . ASP A 1 98 ? 39.310 -7.786 28.865 1.00 34.47 121 ASP A C 1
ATOM 798 O O . ASP A 1 98 ? 38.534 -6.912 29.241 1.00 30.37 121 ASP A O 1
ATOM 803 N N . VAL A 1 99 ? 38.877 -8.967 28.464 1.00 23.17 122 VAL A N 1
ATOM 804 C CA . VAL A 1 99 ? 37.455 -9.213 28.415 1.00 19.51 122 VAL A CA 1
ATOM 805 C C . VAL A 1 99 ? 37.047 -9.852 29.721 1.00 19.99 122 VAL A C 1
ATOM 806 O O . VAL A 1 99 ? 37.761 -10.688 30.248 1.00 22.09 122 VAL A O 1
ATOM 810 N N . ASP A 1 100 ? 35.857 -9.495 30.198 1.00 22.19 123 ASP A N 1
ATOM 811 C CA . ASP A 1 100 ? 35.368 -10.119 31.407 1.00 24.24 123 ASP A CA 1
ATOM 812 C C . ASP A 1 100 ? 34.605 -11.400 31.054 1.00 15.86 123 ASP A C 1
ATOM 813 O O . ASP A 1 100 ? 33.445 -11.336 30.647 1.00 20.25 123 ASP A O 1
ATOM 818 N N . PHE A 1 101 ? 35.272 -12.531 31.196 1.00 21.15 124 PHE A N 1
ATOM 819 C CA . PHE A 1 101 ? 34.601 -13.825 31.006 1.00 24.07 124 PHE A CA 1
ATOM 820 C C . PHE A 1 101 ? 34.251 -14.490 32.332 1.00 25.55 124 PHE A C 1
ATOM 821 O O . PHE A 1 101 ? 33.826 -15.645 32.343 1.00 20.24 124 PHE A O 1
ATOM 829 N N . SER A 1 102 ? 34.420 -13.793 33.469 1.00 19.60 125 SER A N 1
ATOM 830 C CA . SER A 1 102 ? 34.418 -14.528 34.744 1.00 20.69 125 SER A CA 1
ATOM 831 C C . SER A 1 102 ? 33.040 -15.153 35.042 1.00 23.43 125 SER A C 1
ATOM 832 O O . SER A 1 102 ? 32.939 -16.125 35.798 1.00 21.01 125 SER A O 1
ATOM 835 N N . MET A 1 103 ? 31.987 -14.638 34.415 1.00 21.86 126 MET A N 1
ATOM 836 C CA . MET A 1 103 ? 30.673 -15.183 34.665 1.00 22.22 126 MET A CA 1
ATOM 837 C C . MET A 1 103 ? 30.505 -16.597 34.062 1.00 25.58 126 MET A C 1
ATOM 838 O O . MET A 1 103 ? 29.527 -17.281 34.363 1.00 20.61 126 MET A O 1
ATOM 843 N N . TYR A 1 104 ? 31.453 -17.027 33.230 1.00 22.06 127 TYR A N 1
ATOM 844 C CA . TYR A 1 104 ? 31.366 -18.350 32.589 1.00 19.33 127 TYR A CA 1
ATOM 845 C C . TYR A 1 104 ? 32.302 -19.362 33.183 1.00 23.89 127 TYR A C 1
ATOM 846 O O . TYR A 1 104 ? 32.392 -20.457 32.692 1.00 16.52 127 TYR A O 1
ATOM 855 N N . ASP A 1 105 ? 33.062 -18.997 34.218 1.00 17.58 128 ASP A N 1
ATOM 856 C CA . ASP A 1 105 ? 34.124 -19.890 34.662 1.00 16.34 128 ASP A CA 1
ATOM 857 C C . ASP A 1 105 ? 33.636 -20.951 35.618 1.00 19.25 128 ASP A C 1
ATOM 858 O O . ASP A 1 105 ? 32.529 -20.863 36.145 1.00 17.14 128 ASP A O 1
ATOM 863 N N . LYS A 1 106 ? 34.493 -21.941 35.821 1.00 18.16 129 LYS A N 1
ATOM 864 C CA . LYS A 1 106 ? 34.282 -22.999 36.818 1.00 18.95 129 LYS A CA 1
ATOM 865 C C . LYS A 1 106 ? 35.641 -23.460 37.275 1.00 17.38 129 LYS A C 1
ATOM 866 O O . LYS A 1 106 ? 36.552 -23.514 36.483 1.00 16.51 129 LYS A O 1
ATOM 872 N N . LYS A 1 107 ? 35.783 -23.877 38.538 1.00 16.22 130 LYS A N 1
ATOM 873 C CA . LYS A 1 107 ? 37.044 -24.481 38.975 1.00 15.13 130 LYS A CA 1
ATOM 874 C C . LYS A 1 107 ? 37.290 -25.828 38.369 1.00 16.12 130 LYS A C 1
ATOM 875 O O . LYS A 1 107 ? 36.369 -26.658 38.354 1.00 16.13 130 LYS A O 1
ATOM 881 N N . LEU A 1 108 ? 38.515 -26.107 37.923 1.00 13.99 131 LEU A N 1
ATOM 882 C CA . LEU A 1 108 ? 38.844 -27.446 37.463 1.00 17.95 131 LEU A CA 1
ATOM 883 C C . LEU A 1 108 ? 38.673 -28.471 38.554 1.00 18.55 131 LEU A C 1
ATOM 884 O O . LEU A 1 108 ? 38.269 -29.609 38.275 1.00 16.66 131 LEU A O 1
ATOM 889 N N . SER A 1 109 ? 39.011 -28.092 39.784 1.00 19.66 132 SER A N 1
ATOM 890 C CA . SER A 1 109 ? 38.899 -29.042 40.872 1.00 20.05 132 SER A CA 1
ATOM 891 C C . SER A 1 109 ? 37.449 -29.508 41.030 1.00 19.33 132 SER A C 1
ATOM 892 O O . SER A 1 109 ? 37.202 -30.682 41.358 1.00 18.04 132 SER A O 1
ATOM 895 N N . ASP A 1 110 ? 36.498 -28.603 40.832 1.00 18.09 133 ASP A N 1
ATOM 896 C CA . ASP A 1 110 ? 35.094 -29.030 40.865 1.00 16.80 133 ASP A CA 1
ATOM 897 C C . ASP A 1 110 ? 34.703 -29.952 39.736 1.00 18.46 133 ASP A C 1
ATOM 898 O O . ASP A 1 110 ? 33.952 -30.907 39.947 1.00 18.10 133 ASP A O 1
ATOM 903 N N . ILE A 1 111 ? 35.171 -29.656 38.519 1.00 17.38 134 ILE A N 1
ATOM 904 C CA . ILE A 1 111 ? 34.878 -30.555 37.427 1.00 17.71 134 ILE A CA 1
ATOM 905 C C . ILE A 1 111 ? 35.408 -31.954 37.740 1.00 20.33 134 ILE A C 1
ATOM 906 O O . ILE A 1 111 ? 34.707 -32.969 37.552 1.00 17.54 134 ILE A O 1
ATOM 911 N N . TYR A 1 112 ? 36.653 -32.037 38.228 1.00 17.57 135 TYR A N 1
ATOM 912 C CA . TYR A 1 112 ? 37.193 -33.381 38.471 1.00 17.15 135 TYR A CA 1
ATOM 913 C C . TYR A 1 112 ? 36.471 -34.107 39.593 1.00 19.81 135 TYR A C 1
ATOM 914 O O . TYR A 1 112 ? 36.227 -35.297 39.500 1.00 21.63 135 TYR A O 1
ATOM 923 N N . LEU A 1 113 ? 36.239 -33.409 40.692 1.00 21.44 136 LEU A N 1
ATOM 924 C CA . LEU A 1 113 ? 35.550 -34.027 41.829 1.00 20.50 136 LEU A CA 1
ATOM 925 C C . LEU A 1 113 ? 34.173 -34.536 41.455 1.00 19.00 136 LEU A C 1
ATOM 926 O O . LEU A 1 113 ? 33.778 -35.611 41.881 1.00 20.77 136 LEU A O 1
ATOM 931 N N . GLU A 1 114 ? 33.424 -33.740 40.683 1.00 19.17 137 GLU A N 1
ATOM 932 C CA . GLU A 1 114 ? 32.079 -34.175 40.283 1.00 19.22 137 GLU A CA 1
ATOM 933 C C . GLU A 1 114 ? 32.165 -35.435 39.463 1.00 17.54 137 GLU A C 1
ATOM 934 O O . GLU A 1 114 ? 31.317 -36.354 39.570 1.00 20.72 137 GLU A O 1
ATOM 940 N N . ASN A 1 115 ? 33.183 -35.486 38.608 1.00 18.23 138 ASN A N 1
ATOM 941 C CA . ASN A 1 115 ? 33.326 -36.634 37.747 1.00 17.74 138 ASN A CA 1
ATOM 942 C C . ASN A 1 115 ? 33.814 -37.861 38.480 1.00 25.13 138 ASN A C 1
ATOM 943 O O . ASN A 1 115 ? 33.463 -39.014 38.142 1.00 19.47 138 ASN A O 1
ATOM 948 N N . ILE A 1 116 ? 34.638 -37.635 39.496 1.00 20.22 139 ILE A N 1
ATOM 949 C CA . ILE A 1 116 ? 35.031 -38.777 40.313 1.00 22.29 139 ILE A CA 1
ATOM 950 C C . ILE A 1 116 ? 33.808 -39.397 40.971 1.00 16.24 139 ILE A C 1
ATOM 951 O O . ILE A 1 116 ? 33.665 -40.634 40.982 1.00 23.95 139 ILE A O 1
ATOM 956 N N . HIS A 1 117 ? 32.932 -38.577 41.552 1.00 17.26 140 HIS A N 1
ATOM 957 C CA . HIS A 1 117 ? 31.741 -39.089 42.174 1.00 21.74 140 HIS A CA 1
ATOM 958 C C . HIS A 1 117 ? 30.833 -39.751 41.157 1.00 27.26 140 HIS A C 1
ATOM 959 O O . HIS A 1 117 ? 30.202 -40.750 41.446 1.00 23.62 140 HIS A O 1
ATOM 966 N N . LYS A 1 118 ? 30.766 -39.183 39.966 1.00 21.17 141 LYS A N 1
ATOM 967 C CA . LYS A 1 118 ? 29.957 -39.822 38.924 1.00 22.29 141 LYS A CA 1
ATOM 968 C C . LYS A 1 118 ? 30.480 -41.219 38.587 1.00 21.66 141 LYS A C 1
ATOM 969 O O . LYS A 1 118 ? 29.694 -42.186 38.592 1.00 26.51 141 LYS A O 1
ATOM 975 N N . GLN A 1 119 ? 31.792 -41.356 38.334 1.00 20.68 142 GLN A N 1
ATOM 976 C CA . GLN A 1 119 ? 32.352 -42.665 38.054 1.00 24.74 142 GLN A CA 1
ATOM 977 C C . GLN A 1 119 ? 32.188 -43.641 39.246 1.00 30.37 142 GLN A C 1
ATOM 978 O O . GLN A 1 119 ? 31.900 -44.834 39.041 1.00 28.34 142 GLN A O 1
ATOM 984 N N . GLU A 1 120 ? 32.345 -43.156 40.481 1.00 25.87 143 GLU A N 1
ATOM 985 C CA . GLU A 1 120 ? 32.145 -44.023 41.650 1.00 25.15 143 GLU A CA 1
ATOM 986 C C . GLU A 1 120 ? 30.683 -44.467 41.769 1.00 32.78 143 GLU A C 1
ATOM 987 O O . GLU A 1 120 ? 30.408 -45.496 42.349 1.00 26.57 143 GLU A O 1
ATOM 993 N N . SER A 1 121 ? 29.732 -43.710 41.217 1.00 25.35 144 SER A N 1
ATOM 994 C CA . SER A 1 121 ? 28.314 -44.112 41.349 1.00 25.59 144 SER A CA 1
ATOM 995 C C . SER A 1 121 ? 27.962 -45.283 40.420 1.00 29.85 144 SER A C 1
ATOM 996 O O . SER A 1 121 ? 26.946 -45.946 40.599 1.00 33.41 144 SER A O 1
ATOM 999 N N . TYR A 1 122 ? 28.790 -45.527 39.419 1.00 28.24 145 TYR A N 1
ATOM 1000 C CA . TYR A 1 122 ? 28.603 -46.694 38.558 1.00 25.79 145 TYR A CA 1
ATOM 1001 C C . TYR A 1 122 ? 29.072 -47.971 39.209 1.00 42.15 145 TYR A C 1
ATOM 1002 O O . TYR A 1 122 ? 30.091 -47.962 39.901 1.00 32.55 145 TYR A O 1
ATOM 1011 N N . PRO A 1 123 ? 28.398 -49.089 38.909 1.00 40.98 146 PRO A N 1
ATOM 1012 C CA . PRO A 1 123 ? 28.985 -50.381 39.285 1.00 37.85 146 PRO A CA 1
ATOM 1013 C C . PRO A 1 123 ? 30.392 -50.538 38.750 1.00 38.19 146 PRO A C 1
ATOM 1014 O O . PRO A 1 123 ? 30.736 -50.087 37.659 1.00 36.60 146 PRO A O 1
ATOM 1018 N N . ALA A 1 124 ? 31.236 -51.187 39.534 1.00 39.02 147 ALA A N 1
ATOM 1019 C CA . ALA A 1 124 ? 32.646 -51.347 39.175 1.00 39.64 147 ALA A CA 1
ATOM 1020 C C . ALA A 1 124 ? 32.903 -51.942 37.789 1.00 41.59 147 ALA A C 1
ATOM 1021 O O . ALA A 1 124 ? 33.869 -51.572 37.111 1.00 38.01 147 ALA A O 1
ATOM 1023 N N . SER A 1 125 ? 32.048 -52.875 37.365 1.00 42.26 148 SER A N 1
ATOM 1024 C CA . SER A 1 125 ? 32.199 -53.521 36.050 1.00 38.77 148 SER A CA 1
ATOM 1025 C C . SER A 1 125 ? 31.690 -52.626 34.927 1.00 43.17 148 SER A C 1
ATOM 1026 O O . SER A 1 125 ? 31.916 -52.902 33.750 1.00 41.51 148 SER A O 1
ATOM 1029 N N . GLU A 1 126 ? 31.028 -51.537 35.296 1.00 36.19 149 GLU A N 1
ATOM 1030 C CA . GLU A 1 126 ? 30.431 -50.643 34.297 1.00 37.41 149 GLU A CA 1
ATOM 1031 C C . GLU A 1 126 ? 31.049 -49.248 34.253 1.00 42.32 149 GLU A C 1
ATOM 1032 O O . GLU A 1 126 ? 30.502 -48.349 33.629 1.00 40.85 149 GLU A O 1
ATOM 1038 N N . ARG A 1 127 ? 32.177 -49.036 34.921 1.00 31.56 150 ARG A N 1
ATOM 1039 C CA . ARG A 1 127 ? 32.719 -47.683 34.951 1.00 38.19 150 ARG A CA 1
ATOM 1040 C C . ARG A 1 127 ? 33.967 -47.553 34.102 1.00 35.95 150 ARG A C 1
ATOM 1041 O O . ARG A 1 127 ? 34.529 -48.558 33.663 1.00 37.40 150 ARG A O 1
ATOM 1049 N N . ASP A 1 128 ? 34.424 -46.310 33.898 1.00 31.30 151 ASP A N 1
ATOM 1050 C CA . ASP A 1 128 ? 35.692 -46.065 33.212 1.00 33.65 151 ASP A CA 1
ATOM 1051 C C . ASP A 1 128 ? 36.819 -46.005 34.235 1.00 35.13 151 ASP A C 1
ATOM 1052 O O . ASP A 1 128 ? 37.174 -44.917 34.719 1.00 31.60 151 ASP A O 1
ATOM 1057 N N . ASN A 1 129 ? 37.357 -47.165 34.585 1.00 35.50 152 ASN A N 1
ATOM 1058 C CA . ASN A 1 129 ? 38.355 -47.264 35.654 1.00 38.67 152 ASN A CA 1
ATOM 1059 C C . ASN A 1 129 ? 39.609 -46.458 35.352 1.00 37.53 152 ASN A C 1
ATOM 1060 O O . ASN A 1 129 ? 40.177 -45.849 36.246 1.00 35.86 152 ASN A O 1
ATOM 1065 N N . TYR A 1 130 ? 40.017 -46.434 34.087 1.00 33.37 153 TYR A N 1
ATOM 1066 C CA . TYR A 1 130 ? 41.177 -45.652 33.652 1.00 39.31 153 TYR A CA 1
ATOM 1067 C C . TYR A 1 130 ? 40.959 -44.154 33.868 1.00 42.27 153 TYR A C 1
ATOM 1068 O O . TYR A 1 130 ? 41.789 -43.460 34.450 1.00 35.65 153 TYR A O 1
ATOM 1077 N N . LEU A 1 131 ? 39.828 -43.665 33.387 1.00 38.73 154 LEU A N 1
ATOM 1078 C CA . LEU A 1 131 ? 39.443 -42.284 33.596 1.00 39.46 154 LEU A CA 1
ATOM 1079 C C . LEU A 1 131 ? 39.364 -41.910 35.070 1.00 33.69 154 LEU A C 1
ATOM 1080 O O . LEU A 1 131 ? 39.761 -40.807 35.437 1.00 37.70 154 LEU A O 1
ATOM 1085 N N . LEU A 1 132 ? 38.829 -42.791 35.912 1.00 34.82 155 LEU A N 1
ATOM 1086 C CA . LEU A 1 132 ? 38.716 -42.520 37.353 1.00 38.66 155 LEU A CA 1
ATOM 1087 C C . LEU A 1 132 ? 40.113 -42.328 37.962 1.00 39.33 155 LEU A C 1
ATOM 1088 O O . LEU A 1 132 ? 40.318 -41.474 38.819 1.00 35.75 155 LEU A O 1
ATOM 1093 N N . GLY A 1 133 ? 41.082 -43.092 37.475 1.00 36.08 156 GLY A N 1
ATOM 1094 C CA . GLY A 1 133 ? 42.463 -42.926 37.905 1.00 34.26 156 GLY A CA 1
ATOM 1095 C C . GLY A 1 133 ? 43.113 -41.669 37.357 1.00 34.82 156 GLY A C 1
ATOM 1096 O O . GLY A 1 133 ? 43.823 -40.985 38.084 1.00 32.76 156 GLY A O 1
ATOM 1097 N N . LEU A 1 134 ? 42.879 -41.343 36.091 1.00 27.85 157 LEU A N 1
ATOM 1098 C CA . LEU A 1 134 ? 43.336 -40.073 35.558 1.00 30.82 157 LEU A CA 1
ATOM 1099 C C . LEU A 1 134 ? 42.770 -38.877 36.337 1.00 37.18 157 LEU A C 1
ATOM 1100 O O . LEU A 1 134 ? 43.492 -37.915 36.559 1.00 33.72 157 LEU A O 1
ATOM 1105 N N . LEU A 1 135 ? 41.487 -38.919 36.701 1.00 28.44 158 LEU A N 1
ATOM 1106 C CA . LEU A 1 135 ? 40.862 -37.795 37.423 1.00 26.29 158 LEU A CA 1
ATOM 1107 C C . LEU A 1 135 ? 41.508 -37.533 38.762 1.00 29.74 158 LEU A C 1
ATOM 1108 O O . LEU A 1 135 ? 41.756 -36.386 39.112 1.00 30.87 158 LEU A O 1
ATOM 1113 N N . ARG A 1 136 ? 41.725 -38.596 39.529 1.00 27.13 159 ARG A N 1
ATOM 1114 C CA . ARG A 1 136 ? 42.426 -38.444 40.794 1.00 30.05 159 ARG A CA 1
ATOM 1115 C C . ARG A 1 136 ? 43.834 -37.858 40.622 1.00 31.31 159 ARG A C 1
ATOM 1116 O O . ARG A 1 136 ? 44.255 -37.010 41.401 1.00 35.54 159 ARG A O 1
ATOM 1124 N N . GLU A 1 137 ? 44.552 -38.264 39.591 1.00 29.66 160 GLU A N 1
ATOM 1125 C CA . GLU A 1 137 ? 45.852 -37.647 39.322 1.00 33.92 160 GLU A CA 1
ATOM 1126 C C . GLU A 1 137 ? 45.745 -36.215 38.764 1.00 42.25 160 GLU A C 1
ATOM 1127 O O . GLU A 1 137 ? 46.569 -35.348 39.078 1.00 35.58 160 GLU A O 1
ATOM 1133 N N . GLU A 1 138 ? 44.752 -35.944 37.923 1.00 32.93 161 GLU A N 1
ATOM 1134 C CA . GLU A 1 138 ? 44.587 -34.570 37.442 1.00 33.83 161 GLU A CA 1
ATOM 1135 C C . GLU A 1 138 ? 44.317 -33.649 38.625 1.00 32.13 161 GLU A C 1
ATOM 1136 O O . GLU A 1 138 ? 44.854 -32.538 38.677 1.00 33.49 161 GLU A O 1
ATOM 1142 N N . LEU A 1 139 ? 43.536 -34.140 39.598 1.00 28.61 162 LEU A N 1
ATOM 1143 C CA . LEU A 1 139 ? 43.122 -33.301 40.708 1.00 32.82 162 LEU A CA 1
ATOM 1144 C C . LEU A 1 139 ? 44.350 -32.870 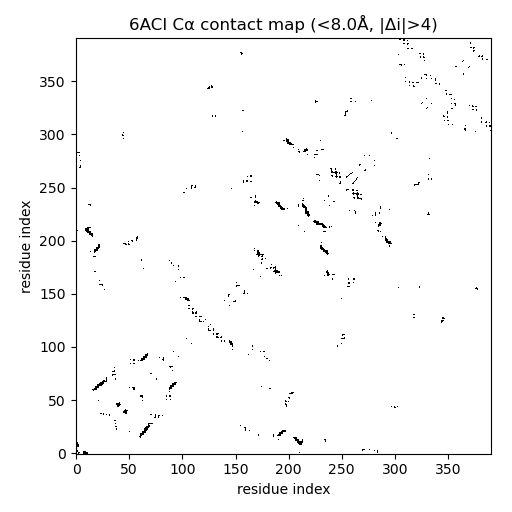41.500 1.00 42.17 162 LEU A C 1
ATOM 1145 O O . LEU A 1 139 ? 44.484 -31.712 41.876 1.00 35.92 162 LEU A O 1
ATOM 1150 N N . LYS A 1 140 ? 45.260 -33.808 41.712 1.00 39.85 163 LYS A N 1
ATOM 1151 C CA . LYS A 1 140 ? 46.508 -33.540 42.421 1.00 36.70 163 LYS A CA 1
ATOM 1152 C C . LYS A 1 140 ? 47.461 -32.580 41.690 1.00 37.25 163 LYS A C 1
ATOM 1153 O O . LYS A 1 140 ? 48.302 -31.947 42.332 1.00 43.27 163 LYS A O 1
ATOM 1159 N N . ASN A 1 141 ? 47.340 -32.468 40.362 1.00 34.72 164 ASN A N 1
ATOM 1160 C CA . ASN A 1 141 ? 48.291 -31.708 39.559 1.00 34.03 164 ASN A CA 1
ATOM 1161 C C . ASN A 1 141 ? 47.796 -30.416 38.947 1.00 36.49 164 ASN A C 1
ATOM 1162 O O . ASN A 1 141 ? 48.380 -29.908 37.994 1.00 38.35 164 ASN A O 1
ATOM 1167 N N . ILE A 1 142 ? 46.730 -29.853 39.502 1.00 31.55 165 ILE A N 1
ATOM 1168 C CA . ILE A 1 142 ? 46.307 -28.513 39.078 1.00 30.67 165 ILE A CA 1
ATOM 1169 C C . ILE A 1 142 ? 47.324 -27.438 39.428 1.00 34.40 165 ILE A C 1
ATOM 1170 O O . ILE A 1 142 ? 47.634 -27.263 40.593 1.00 34.94 165 ILE A O 1
ATOM 1175 N N . PRO A 1 143 ? 47.763 -26.654 38.435 1.00 37.11 166 PRO A N 1
ATOM 1176 C CA . PRO A 1 143 ? 48.767 -25.604 38.668 1.00 39.64 166 PRO A CA 1
ATOM 1177 C C . PRO A 1 143 ? 48.313 -24.600 39.694 1.00 47.87 166 PRO A C 1
ATOM 1178 O O . PRO A 1 143 ? 47.144 -24.190 39.702 1.00 34.50 166 PRO A O 1
ATOM 1182 N N . GLU A 1 144 ? 49.227 -24.216 40.584 1.00 49.39 167 GLU A N 1
ATOM 1183 C CA . GLU A 1 144 ? 48.874 -23.266 41.629 1.00 49.95 167 GLU A CA 1
ATOM 1184 C C . GLU A 1 144 ? 48.417 -21.964 40.976 1.00 33.75 167 GLU A C 1
ATOM 1185 O O . GLU A 1 144 ? 48.991 -21.513 39.971 1.00 39.25 167 GLU A O 1
ATOM 1191 N N . GLY A 1 145 ? 47.337 -21.401 41.513 1.00 35.69 168 GLY A N 1
ATOM 1192 C CA . GLY A 1 145 ? 46.726 -20.216 40.951 1.00 38.02 168 GLY A CA 1
ATOM 1193 C C . GLY A 1 145 ? 45.992 -20.402 39.626 1.00 26.38 168 GLY A C 1
ATOM 1194 O O . GLY A 1 145 ? 45.500 -19.441 39.074 1.00 35.99 168 GLY A O 1
ATOM 1195 N N . LYS A 1 146 ? 45.921 -21.632 39.106 1.00 31.05 169 LYS A N 1
ATOM 1196 C CA . LYS A 1 146 ? 45.254 -21.878 37.808 1.00 29.83 169 LYS A CA 1
ATOM 1197 C C . LYS A 1 146 ? 44.069 -22.863 37.883 1.00 24.98 169 LYS A C 1
ATOM 1198 O O . LYS A 1 146 ? 43.874 -23.629 36.939 1.00 24.98 169 LYS A O 1
ATOM 1204 N N . ASP A 1 147 ? 43.345 -22.888 39.011 1.00 20.43 170 ASP A N 1
ATOM 1205 C CA . ASP A 1 147 ? 42.215 -23.793 39.205 1.00 27.97 170 ASP A CA 1
ATOM 1206 C C . ASP A 1 147 ? 40.974 -23.175 38.556 1.00 19.97 170 ASP A C 1
ATOM 1207 O O . ASP A 1 147 ? 40.048 -22.698 39.232 1.00 18.22 170 ASP A O 1
ATOM 1212 N N . SER A 1 148 ? 40.957 -23.194 37.230 1.00 20.15 171 SER A N 1
ATOM 1213 C CA . SER A 1 148 ? 39.999 -22.387 36.478 1.00 17.61 171 SER A CA 1
ATOM 1214 C C . SER A 1 148 ? 39.947 -22.983 35.053 1.00 19.50 171 SER A C 1
ATOM 1215 O O . SER A 1 148 ? 40.987 -23.151 34.400 1.00 20.24 171 SER A O 1
ATOM 1218 N N . LEU A 1 149 ? 38.750 -23.335 34.621 1.00 18.90 172 LEU A N 1
ATOM 1219 C CA . LEU A 1 149 ? 38.539 -23.836 33.241 1.00 16.72 172 LEU A CA 1
ATOM 1220 C C . LEU A 1 149 ? 39.053 -22.773 32.255 1.00 14.27 172 LEU A C 1
ATOM 1221 O O . LEU A 1 149 ? 39.795 -23.070 31.330 1.00 19.23 172 LEU A O 1
ATOM 1226 N N . ILE A 1 150 ? 38.689 -21.525 32.490 1.00 15.56 173 ILE A N 1
ATOM 1227 C CA . ILE A 1 150 ? 38.994 -20.475 31.513 1.00 20.19 173 ILE A CA 1
ATOM 1228 C C . ILE A 1 150 ? 40.504 -20.208 31.493 1.00 25.68 173 ILE A C 1
ATOM 1229 O O . ILE A 1 150 ? 41.140 -20.172 30.423 1.00 19.45 173 ILE A O 1
ATOM 1234 N N . GLU A 1 151 ? 41.126 -20.121 32.675 1.00 20.49 174 GLU A N 1
ATOM 1235 C CA . GLU A 1 151 ? 42.565 -19.953 32.665 1.00 20.98 174 GLU A CA 1
ATOM 1236 C C . GLU A 1 151 ? 43.297 -21.150 32.065 1.00 23.25 174 GLU A C 1
ATOM 1237 O O . GLU A 1 151 ? 44.336 -20.995 31.420 1.00 26.04 174 GLU A O 1
ATOM 1243 N N . SER A 1 152 ? 42.768 -22.350 32.209 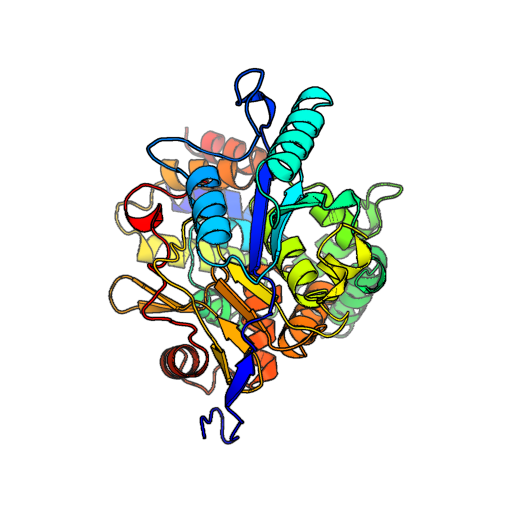1.00 21.52 175 SER A N 1
ATOM 1244 C CA . SER A 1 152 ? 43.470 -23.491 31.647 1.00 20.97 175 SER A CA 1
ATOM 1245 C C . SER A 1 152 ? 43.494 -23.411 30.091 1.00 24.37 175 SER A C 1
ATOM 1246 O O . SER A 1 152 ? 44.454 -23.828 29.456 1.00 27.08 175 SER A O 1
ATOM 1249 N N . TYR A 1 153 ? 42.477 -22.825 29.480 1.00 19.24 176 TYR A N 1
ATOM 1250 C CA . TYR A 1 153 ? 42.520 -22.675 28.015 1.00 19.67 176 TYR A CA 1
ATOM 1251 C C . TYR A 1 153 ? 43.326 -21.448 27.577 1.00 21.48 176 TYR A C 1
ATOM 1252 O O . TYR A 1 153 ? 43.849 -21.404 26.481 1.00 20.22 176 TYR A O 1
ATOM 1261 N N . ALA A 1 154 ? 43.406 -20.444 28.435 1.00 19.98 177 ALA A N 1
ATOM 1262 C CA . ALA A 1 154 ? 44.104 -19.195 28.115 1.00 22.30 177 ALA A CA 1
ATOM 1263 C C . ALA A 1 154 ? 45.596 -19.461 27.915 1.00 27.44 177 ALA A C 1
ATOM 1264 O O . ALA A 1 154 ? 46.297 -18.729 27.196 1.00 26.12 177 ALA A O 1
ATOM 1266 N N . GLU A 1 155 ? 46.044 -20.537 28.539 1.00 24.38 178 GLU A N 1
ATOM 1267 C CA . GLU A 1 155 ? 47.448 -20.941 28.499 1.00 30.57 178 GLU A CA 1
ATOM 1268 C C . GLU A 1 155 ? 47.822 -21.732 27.276 1.00 29.82 178 GLU A C 1
ATOM 1269 O O . GLU A 1 155 ? 48.987 -21.863 26.968 1.00 27.87 178 GLU A O 1
ATOM 1275 N N . LYS A 1 156 ? 46.837 -22.291 26.589 1.00 23.54 179 LYS A N 1
ATOM 1276 C CA . LYS A 1 156 ? 47.128 -23.199 25.480 1.00 18.46 179 LYS A CA 1
ATOM 1277 C C . LYS A 1 156 ? 47.542 -22.461 24.248 1.00 22.52 179 LYS A C 1
ATOM 1278 O O . LYS A 1 156 ? 47.205 -21.282 24.063 1.00 24.09 179 LYS A O 1
ATOM 1284 N N . ARG A 1 157 ? 48.276 -23.177 23.401 1.00 23.33 180 ARG A N 1
ATOM 1285 C CA . ARG A 1 157 ? 48.773 -22.618 22.151 1.00 22.57 180 ARG A CA 1
ATOM 1286 C C . ARG A 1 157 ? 48.564 -23.662 21.054 1.00 32.77 180 ARG A C 1
ATOM 1287 O O . ARG A 1 157 ? 49.494 -24.069 20.368 1.00 35.25 180 ARG A O 1
ATOM 1295 N N . GLU A 1 158 ? 47.352 -24.172 20.952 1.00 23.70 181 GLU A N 1
ATOM 1296 C CA . GLU A 1 158 ? 47.025 -25.052 19.828 1.00 22.08 181 GLU A CA 1
ATOM 1297 C C . GLU A 1 158 ? 45.592 -24.660 19.566 1.00 18.53 181 GLU A C 1
ATOM 1298 O O . GLU A 1 158 ? 45.138 -23.695 20.177 1.00 20.01 181 GLU A O 1
ATOM 1304 N N . HIS A 1 159 ? 44.902 -25.332 18.644 1.00 19.98 182 HIS A N 1
ATOM 1305 C CA . HIS A 1 159 ? 43.646 -24.793 18.151 1.00 19.25 182 HIS A CA 1
ATOM 1306 C C . HIS A 1 159 ? 42.570 -24.669 19.205 1.00 15.27 182 HIS A C 1
ATOM 1307 O O . HIS A 1 159 ? 41.637 -23.890 19.010 1.00 17.26 182 HIS A O 1
ATOM 1314 N N . THR A 1 160 ? 42.667 -25.405 20.314 1.00 17.62 183 THR A N 1
ATOM 1315 C CA . THR A 1 160 ? 41.557 -25.308 21.292 1.00 16.40 183 THR A CA 1
ATOM 1316 C C . THR A 1 160 ? 41.558 -23.989 22.037 1.00 14.47 183 THR A C 1
ATOM 1317 O O . THR A 1 160 ? 40.549 -23.569 22.564 1.00 15.24 183 THR A O 1
ATOM 1321 N N . TRP A 1 161 ? 42.712 -23.326 22.025 1.00 16.87 184 TRP A N 1
ATOM 1322 C CA . TRP A 1 161 ? 42.869 -21.944 22.528 1.00 17.10 184 TRP A CA 1
ATOM 1323 C C . TRP A 1 161 ? 41.932 -21.004 21.776 1.00 17.13 184 TRP A C 1
ATOM 1324 O O . TRP A 1 161 ? 41.112 -20.328 22.400 1.00 16.44 184 TRP A O 1
ATOM 1335 N N . PHE A 1 162 ? 41.987 -20.990 20.432 1.00 14.63 185 PHE A N 1
ATOM 1336 C CA . PHE A 1 162 ? 41.049 -20.120 19.779 1.00 18.95 185 PHE A CA 1
ATOM 1337 C C . PHE A 1 162 ? 39.584 -20.664 19.753 1.00 14.02 185 PHE A C 1
ATOM 1338 O O . PHE A 1 162 ? 38.680 -19.872 19.961 1.00 16.12 185 PHE A O 1
ATOM 1346 N N . ASP A 1 163 ? 39.358 -21.968 19.664 1.00 16.14 186 ASP A N 1
ATOM 1347 C CA . ASP A 1 163 ? 37.985 -22.471 19.660 1.00 16.35 186 ASP A CA 1
ATOM 1348 C C . ASP A 1 163 ? 37.234 -22.124 20.956 1.00 18.16 186 ASP A C 1
ATOM 1349 O O . ASP A 1 163 ? 36.035 -21.852 20.958 1.00 15.77 186 ASP A O 1
ATOM 1354 N N . PHE A 1 164 ? 37.925 -22.269 22.079 1.00 15.79 187 PHE A N 1
ATOM 1355 C CA . PHE A 1 164 ? 37.264 -22.090 23.390 1.00 13.48 187 PHE A CA 1
ATOM 1356 C C . PHE A 1 164 ? 36.848 -20.622 23.598 1.00 14.76 187 PHE A C 1
ATOM 1357 O O . PHE A 1 164 ? 35.705 -20.326 23.954 1.00 14.10 187 PHE A O 1
ATOM 1365 N N . PHE A 1 165 ? 37.772 -19.683 23.332 1.00 13.04 188 PHE A N 1
ATOM 1366 C CA . PHE A 1 165 ? 37.389 -18.291 23.497 1.00 14.87 188 PHE A CA 1
ATOM 1367 C C . PHE A 1 165 ? 36.501 -17.777 22.420 1.00 16.45 188 PHE A C 1
ATOM 1368 O O . PHE A 1 165 ? 35.793 -16.819 22.654 1.00 15.17 188 PHE A O 1
ATOM 1376 N N . ARG A 1 166 ? 36.466 -18.456 21.267 1.00 15.06 189 ARG A N 1
ATOM 1377 C CA . ARG A 1 166 ? 35.505 -18.053 20.257 1.00 14.90 189 ARG A CA 1
ATOM 1378 C C . ARG A 1 166 ? 34.098 -18.266 20.813 1.00 17.52 189 ARG A C 1
ATOM 1379 O O . ARG A 1 166 ? 33.249 -17.393 20.686 1.00 16.80 189 ARG A O 1
ATOM 1387 N N . ASN A 1 167 ? 33.849 -19.432 21.418 1.00 15.54 190 ASN A N 1
ATOM 1388 C CA . ASN A 1 167 ? 32.522 -19.695 21.966 1.00 15.28 190 ASN A CA 1
ATOM 1389 C C . ASN A 1 167 ? 32.191 -18.665 23.051 1.00 15.47 190 ASN A C 1
ATOM 1390 O O . ASN A 1 167 ? 31.055 -18.146 23.119 1.00 16.42 190 ASN A O 1
ATOM 1395 N N . LEU A 1 168 ? 33.155 -18.389 23.931 1.00 16.76 191 LEU A N 1
ATOM 1396 C CA . LEU A 1 168 ? 32.786 -17.454 24.999 1.00 13.08 191 LEU A CA 1
ATOM 1397 C C . LEU A 1 168 ? 32.537 -16.036 24.470 1.00 12.68 191 LEU A C 1
ATOM 1398 O O . LEU A 1 168 ? 31.741 -15.280 25.017 1.00 16.48 191 LEU A O 1
ATOM 1403 N N . ALA A 1 169 ? 33.310 -15.631 23.455 1.00 16.18 192 ALA A N 1
ATOM 1404 C CA . ALA A 1 169 ? 33.133 -14.273 22.903 1.00 15.99 192 ALA A CA 1
ATOM 1405 C C . ALA A 1 169 ? 31.745 -14.141 22.232 1.00 18.00 192 ALA A C 1
ATOM 1406 O O . ALA A 1 169 ? 31.085 -13.115 22.312 1.00 17.66 192 ALA A O 1
ATOM 1408 N N . ILE A 1 170 ? 31.273 -15.217 21.608 1.00 14.68 193 ILE A N 1
ATOM 1409 C CA . ILE A 1 170 ? 29.966 -15.189 21.015 1.00 14.34 193 ILE A CA 1
ATOM 1410 C C . ILE A 1 170 ? 28.853 -15.260 22.071 1.00 15.81 193 ILE A C 1
ATOM 1411 O O . ILE A 1 170 ? 27.790 -14.648 21.922 1.00 16.55 193 ILE A O 1
ATOM 1416 N N . LEU A 1 171 ? 29.117 -15.943 23.183 1.00 14.13 194 LEU A N 1
ATOM 1417 C CA . LEU A 1 171 ? 28.180 -15.799 24.312 1.00 13.78 194 LEU A CA 1
ATOM 1418 C C . LEU A 1 171 ? 28.079 -14.341 24.792 1.00 16.59 194 LEU A C 1
ATOM 1419 O O . LEU A 1 171 ? 27.000 -13.848 25.090 1.00 19.19 194 LEU A O 1
ATOM 1424 N N . LYS A 1 172 ? 29.211 -13.671 24.885 1.00 17.29 195 LYS A N 1
ATOM 1425 C CA . LYS A 1 172 ? 29.176 -12.228 25.251 1.00 16.53 195 LYS A CA 1
ATOM 1426 C C . LYS A 1 172 ? 28.437 -11.395 24.187 1.00 23.60 195 LYS A C 1
ATOM 1427 O O . LYS A 1 172 ? 27.592 -10.540 24.535 1.00 21.73 195 LYS A O 1
ATOM 1433 N N . ALA A 1 173 ? 28.748 -11.676 22.915 1.00 19.15 196 ALA A N 1
ATOM 1434 C CA . ALA A 1 173 ? 28.106 -11.049 21.759 1.00 22.16 196 ALA A CA 1
ATOM 1435 C C . ALA A 1 173 ? 28.152 -9.514 21.910 1.00 20.24 196 ALA A C 1
ATOM 1436 O O . ALA A 1 173 ? 29.234 -8.960 22.055 1.00 21.77 196 ALA A O 1
ATOM 1438 N N . GLY A 1 174 ? 27.005 -8.839 21.899 1.00 22.48 197 GLY A N 1
ATOM 1439 C CA . GLY A 1 174 ? 27.017 -7.372 21.992 1.00 24.87 197 GLY A CA 1
ATOM 1440 C C . GLY A 1 174 ? 27.788 -6.778 23.155 1.00 23.55 197 GLY A C 1
ATOM 1441 O O . GLY A 1 174 ? 28.517 -5.765 23.025 1.00 25.16 197 GLY A O 1
ATOM 1442 N N . SER A 1 175 ? 27.691 -7.440 24.293 1.00 21.05 198 SER A N 1
ATOM 1443 C CA . SER A 1 175 ? 28.421 -6.992 25.491 1.00 24.86 198 SER A CA 1
ATOM 1444 C C . SER A 1 175 ? 29.938 -7.120 25.344 1.00 27.33 198 SER A C 1
ATOM 1445 O O . SER A 1 175 ? 30.682 -6.444 26.056 1.00 26.45 198 SER A O 1
ATOM 1448 N N . LEU A 1 176 ? 30.429 -7.949 24.412 1.00 22.89 199 LEU A N 1
ATOM 1449 C CA . LEU A 1 176 ? 31.878 -7.984 24.175 1.00 22.50 199 LEU A CA 1
ATOM 1450 C C . LEU A 1 176 ? 32.338 -6.593 23.745 1.00 20.81 199 LEU A C 1
ATOM 1451 O O . LEU A 1 176 ? 33.441 -6.131 24.057 1.00 25.85 199 LEU A O 1
ATOM 1456 N N . PHE A 1 177 ? 31.492 -5.985 22.940 1.00 23.48 200 PHE A N 1
ATOM 1457 C CA . PHE A 1 177 ? 31.775 -4.693 22.306 1.00 22.96 200 PHE A CA 1
ATOM 1458 C C . PHE A 1 177 ? 31.437 -3.522 23.261 1.00 26.32 200 PHE A C 1
ATOM 1459 O O . PHE A 1 177 ? 32.240 -2.590 23.420 1.00 32.02 200 PHE A O 1
ATOM 1467 N N . THR A 1 178 ? 30.266 -3.574 23.888 1.00 28.93 201 THR A N 1
ATOM 1468 C CA . THR A 1 178 ? 29.865 -2.477 24.790 1.00 35.57 201 THR A CA 1
ATOM 1469 C C . THR A 1 178 ? 30.832 -2.366 25.966 1.00 37.78 201 THR A C 1
ATOM 1470 O O . THR A 1 178 ? 31.163 -1.239 26.393 1.00 33.81 201 THR A O 1
ATOM 1474 N N . GLU A 1 179 ? 31.358 -3.495 26.459 1.00 30.01 202 GLU A N 1
ATOM 1475 C CA . GLU A 1 179 ? 32.208 -3.420 27.646 1.00 33.03 202 GLU A CA 1
ATOM 1476 C C . GLU A 1 179 ? 33.661 -3.006 27.359 1.00 31.91 202 GLU A C 1
ATOM 1477 O O . GLU A 1 179 ? 34.466 -2.865 28.308 1.00 30.57 202 GLU A O 1
ATOM 1483 N N . THR A 1 180 ? 34.002 -2.790 26.097 1.00 29.55 203 THR A N 1
ATOM 1484 C CA . THR A 1 180 ? 35.328 -2.233 25.794 1.00 34.18 203 THR A CA 1
ATOM 1485 C C . THR A 1 180 ? 35.373 -0.736 26.060 1.00 49.09 203 THR A C 1
ATOM 1486 O O . THR A 1 180 ? 36.445 -0.182 26.308 1.00 37.74 203 THR A O 1
ATOM 1490 N N . GLY A 1 181 ? 34.214 -0.087 25.953 1.00 46.54 204 GLY A N 1
ATOM 1491 C CA . GLY A 1 181 ? 34.127 1.359 26.054 1.00 47.09 204 GLY A CA 1
ATOM 1492 C C . GLY A 1 181 ? 34.606 2.092 24.806 1.00 62.07 204 GLY A C 1
ATOM 1493 O O . GLY A 1 181 ? 34.585 3.322 24.771 1.00 55.00 204 GLY A O 1
ATOM 1494 N N . LYS A 1 182 ? 35.024 1.358 23.774 1.00 43.55 205 LYS A N 1
ATOM 1495 C CA . LYS A 1 182 ? 35.564 2.000 22.584 1.00 52.67 205 LYS A CA 1
ATOM 1496 C C . LYS A 1 182 ? 34.487 2.851 21.928 1.00 55.52 205 LYS A C 1
ATOM 1497 O O . LYS A 1 182 ? 33.291 2.595 22.084 1.00 53.00 205 LYS A O 1
ATOM 1503 N N . THR A 1 183 ? 34.951 3.892 21.242 1.00 61.32 206 THR A N 1
ATOM 1504 C CA . THR A 1 183 ? 34.133 4.794 20.445 1.00 70.52 206 THR A CA 1
ATOM 1505 C C . THR A 1 183 ? 33.394 4.040 19.325 1.00 62.03 206 THR A C 1
ATOM 1506 O O . THR A 1 183 ? 33.960 3.157 18.676 1.00 64.50 206 THR A O 1
ATOM 1510 N N . GLY A 1 184 ? 32.122 4.377 19.120 1.00 63.69 207 GLY A N 1
ATOM 1511 C CA . GLY A 1 184 ? 31.323 3.773 18.065 1.00 62.36 207 GLY A CA 1
ATOM 1512 C C . GLY A 1 184 ? 30.471 2.622 18.574 1.00 65.16 207 GLY A C 1
ATOM 1513 O O . GLY A 1 184 ? 29.457 2.255 17.963 1.00 71.18 207 GLY A O 1
ATOM 1514 N N . CYS A 1 185 ? 30.882 2.062 19.710 1.00 59.03 208 CYS A N 1
ATOM 1515 C CA . CYS A 1 185 ? 30.216 0.903 20.285 1.00 54.78 208 CYS A CA 1
ATOM 1516 C C . CYS A 1 185 ?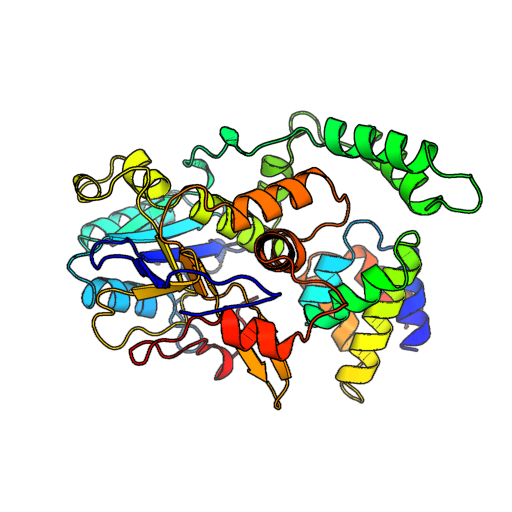 29.004 1.336 21.091 1.00 63.63 208 CYS A C 1
ATOM 1517 O O . CYS A 1 185 ? 28.283 0.502 21.637 1.00 55.71 208 CYS A O 1
ATOM 1520 N N . HIS A 1 186 ? 28.802 2.651 21.165 1.00 68.92 209 HIS A N 1
ATOM 1521 C CA . HIS A 1 186 ? 27.631 3.249 21.809 1.00 67.26 209 HIS A CA 1
ATOM 1522 C C . HIS A 1 186 ? 26.301 2.702 21.256 1.00 56.51 209 HIS A C 1
ATOM 1523 O O . HIS A 1 186 ? 25.317 2.610 21.987 1.00 55.15 209 HIS A O 1
ATOM 1530 N N . ASN A 1 187 ? 26.304 2.348 19.967 1.00 57.07 210 ASN A N 1
ATOM 1531 C CA . ASN A 1 187 ? 25.129 1.933 19.178 1.00 51.04 210 ASN A CA 1
ATOM 1532 C C . ASN A 1 187 ? 24.619 0.485 19.483 1.00 67.14 210 ASN A C 1
ATOM 1533 O O . ASN A 1 187 ? 23.434 0.158 19.342 1.00 56.99 210 ASN A O 1
ATOM 1538 N N . ILE A 1 188 ? 25.539 -0.369 19.918 1.00 50.20 211 ILE A N 1
ATOM 1539 C CA . ILE A 1 188 ? 25.294 -1.787 20.207 1.00 36.82 211 ILE A CA 1
ATOM 1540 C C . ILE A 1 188 ? 24.710 -1.921 21.619 1.00 39.41 211 ILE A C 1
ATOM 1541 O O . ILE A 1 188 ? 25.065 -1.137 22.478 1.00 35.96 211 ILE A O 1
ATOM 1546 N N . SER A 1 189 ? 23.821 -2.883 21.877 1.00 34.45 212 SER A N 1
ATOM 1547 C CA . SER A 1 189 ? 23.372 -3.111 23.254 1.00 36.31 212 SER A CA 1
ATOM 1548 C C . SER A 1 189 ? 24.030 -4.375 23.860 1.00 33.41 212 SER A C 1
ATOM 1549 O O . SER A 1 189 ? 24.500 -5.258 23.123 1.00 28.39 212 SER A O 1
ATOM 1552 N N . PRO A 1 190 ? 24.107 -4.468 25.198 1.00 32.03 213 PRO A N 1
ATOM 1553 C CA . PRO A 1 190 ? 24.767 -5.662 25.750 1.00 29.10 213 PRO A CA 1
ATOM 1554 C C . PRO A 1 190 ? 24.108 -6.992 25.326 1.00 36.09 213 PRO A C 1
ATOM 1555 O O . PRO A 1 190 ? 24.803 -8.007 25.322 1.00 32.61 213 PRO A O 1
ATOM 1559 N N . CYS A 1 191 ? 22.820 -6.985 24.979 1.00 27.94 214 CYS A N 1
ATOM 1560 C CA . CYS A 1 191 ? 22.136 -8.223 24.594 1.00 24.89 214 CYS A CA 1
ATOM 1561 C C . CYS A 1 191 ? 22.040 -8.435 23.071 1.00 25.03 214 CYS A C 1
ATOM 1562 O O . CYS A 1 191 ? 21.370 -9.388 22.601 1.00 24.86 214 CYS A O 1
ATOM 1565 N N . SER A 1 192 ? 22.684 -7.555 22.319 1.00 29.05 215 SER A N 1
ATOM 1566 C CA . SER A 1 192 ? 22.716 -7.659 20.855 1.00 29.45 215 SER A CA 1
ATOM 1567 C C . SER A 1 192 ? 23.378 -8.959 20.459 1.00 21.08 215 SER A C 1
ATOM 1568 O O . SER A 1 192 ? 24.146 -9.535 21.234 1.00 22.10 215 SER A O 1
ATOM 1571 N N . GLY A 1 193 ? 23.097 -9.393 19.237 1.00 20.76 216 GLY A N 1
ATOM 1572 C CA . GLY A 1 193 ? 23.754 -10.565 18.704 1.00 22.95 216 GLY A CA 1
ATOM 1573 C C . GLY A 1 193 ? 25.147 -10.272 18.180 1.00 22.49 216 GLY A C 1
ATOM 1574 O O . GLY A 1 193 ? 25.776 -9.243 18.471 1.00 21.23 216 GLY A O 1
ATOM 1575 N N . CYS A 1 194 ? 25.656 -11.228 17.415 1.00 18.04 217 CYS A N 1
ATOM 1576 C CA . CYS A 1 194 ? 27.016 -11.199 16.962 1.00 17.86 217 CYS A CA 1
ATOM 1577 C C . CYS A 1 194 ? 27.083 -12.029 15.685 1.00 19.95 217 CYS A C 1
ATOM 1578 O O . CYS A 1 194 ? 26.413 -13.042 15.591 1.00 20.04 217 CYS A O 1
ATOM 1581 N N . ILE A 1 195 ? 27.901 -11.604 14.723 1.00 18.45 218 ILE A N 1
ATOM 1582 C CA . ILE A 1 195 ? 28.187 -12.413 13.547 1.00 16.77 218 ILE A CA 1
ATOM 1583 C C . ILE A 1 195 ? 29.643 -12.761 13.604 1.00 20.88 218 ILE A C 1
ATOM 1584 O O . ILE A 1 195 ? 30.496 -11.902 13.360 1.00 18.16 218 ILE A O 1
ATOM 1589 N N . TYR A 1 196 ? 29.964 -14.013 13.949 1.00 15.31 219 TYR A N 1
ATOM 1590 C CA . TYR A 1 196 ? 31.346 -14.436 14.001 1.00 12.27 219 TYR A CA 1
ATOM 1591 C C . TYR A 1 196 ? 31.783 -15.000 12.613 1.00 16.95 219 TYR A C 1
ATOM 1592 O O . TYR A 1 196 ? 31.136 -15.872 12.058 1.00 16.15 219 TYR A O 1
ATOM 1601 N N . LEU A 1 197 ? 32.916 -14.530 12.094 1.00 15.17 220 LEU A N 1
ATOM 1602 C CA . LEU A 1 197 ? 33.506 -15.085 10.838 1.00 14.12 220 LEU A CA 1
ATOM 1603 C C . LEU A 1 197 ? 34.965 -15.418 10.949 1.00 12.97 220 LEU A C 1
ATOM 1604 O O . LEU A 1 197 ? 35.743 -14.618 11.509 1.00 18.42 220 LEU A O 1
ATOM 1609 N N . ASP A 1 198 ? 35.379 -16.539 10.340 1.00 17.38 221 ASP A N 1
ATOM 1610 C CA . ASP A 1 198 ? 36.787 -16.755 10.076 1.00 15.61 221 ASP A CA 1
ATOM 1611 C C . ASP A 1 198 ? 37.284 -15.662 9.112 1.00 17.41 221 ASP A C 1
ATOM 1612 O O . ASP A 1 198 ? 36.526 -15.187 8.315 1.00 18.44 221 ASP A O 1
ATOM 1617 N N . ALA A 1 199 ? 38.552 -15.315 9.213 1.00 17.61 222 ALA A N 1
ATOM 1618 C CA . ALA A 1 199 ? 39.122 -14.231 8.385 1.00 21.66 222 ALA A CA 1
ATOM 1619 C C . ALA A 1 199 ? 39.160 -14.532 6.875 1.00 24.79 222 ALA A C 1
ATOM 1620 O O . ALA A 1 199 ? 39.330 -13.607 6.056 1.00 26.56 222 ALA A O 1
ATOM 1622 N N . ASP A 1 200 ? 38.959 -15.791 6.495 1.00 21.61 223 ASP A N 1
ATOM 1623 C CA . ASP A 1 200 ? 38.906 -16.179 5.079 1.00 20.29 223 ASP A CA 1
ATOM 1624 C C . ASP A 1 200 ? 37.459 -16.263 4.570 1.00 19.84 223 ASP A C 1
ATOM 1625 O O . ASP A 1 200 ? 37.202 -16.750 3.475 1.00 21.90 223 ASP A O 1
ATOM 1630 N N . MET A 1 201 ? 36.502 -15.772 5.361 1.00 17.13 224 MET A N 1
ATOM 1631 C CA . MET A 1 201 ? 35.113 -15.687 4.932 1.00 16.52 224 MET A CA 1
ATOM 1632 C C . MET A 1 201 ? 34.939 -14.347 4.240 1.00 28.06 224 MET A C 1
ATOM 1633 O O . MET A 1 201 ? 34.840 -13.329 4.911 1.00 21.37 224 MET A O 1
ATOM 1638 N N . ILE A 1 202 ? 34.894 -14.332 2.909 1.00 20.96 225 ILE A N 1
ATOM 1639 C CA . ILE A 1 202 ? 35.048 -13.045 2.220 1.00 20.71 225 ILE A CA 1
ATOM 1640 C C . ILE A 1 202 ? 33.707 -12.370 2.015 1.00 22.58 225 ILE A C 1
ATOM 1641 O O . ILE A 1 202 ? 32.852 -12.926 1.371 1.00 24.83 225 ILE A O 1
ATOM 1646 N N . ILE A 1 203 ? 33.523 -11.163 2.569 1.00 18.85 226 ILE A N 1
ATOM 1647 C CA . ILE A 1 203 ? 32.290 -10.417 2.376 1.00 19.21 226 ILE A CA 1
ATOM 1648 C C . ILE A 1 203 ? 32.446 -9.632 1.037 1.00 20.40 226 ILE A C 1
ATOM 1649 O O . ILE A 1 203 ? 33.494 -9.051 0.828 1.00 24.76 226 ILE A O 1
ATOM 1654 N N . THR A 1 204 ? 31.452 -9.700 0.175 1.00 24.07 227 THR A N 1
ATOM 1655 C CA . THR A 1 204 ? 31.541 -9.048 -1.172 1.00 27.28 227 THR A CA 1
ATOM 1656 C C . THR A 1 204 ? 30.587 -7.869 -1.318 1.00 29.12 227 THR A C 1
ATOM 1657 O O . THR A 1 204 ? 30.738 -7.011 -2.215 1.00 26.19 227 THR A O 1
ATOM 1661 N N . ASP A 1 205 ? 29.610 -7.808 -0.424 1.00 25.86 228 ASP A N 1
ATOM 1662 C CA . ASP A 1 205 ? 28.670 -6.687 -0.374 1.00 25.24 228 ASP A CA 1
ATOM 1663 C C . ASP A 1 205 ? 28.022 -6.715 0.988 1.00 33.23 228 ASP A C 1
ATOM 1664 O O . ASP A 1 205 ? 28.211 -7.687 1.741 1.00 27.57 228 ASP A O 1
ATOM 1669 N N . LYS A 1 206 ? 27.221 -5.701 1.297 1.00 25.11 229 LYS A N 1
ATOM 1670 C CA . LYS A 1 206 ? 26.586 -5.613 2.611 1.00 28.56 229 LYS A CA 1
ATOM 1671 C C . LYS A 1 206 ? 25.704 -6.809 2.879 1.00 27.92 229 LYS A C 1
ATOM 1672 O O . LYS A 1 206 ? 25.011 -7.270 2.007 1.00 26.67 229 LYS A O 1
ATOM 1678 N N . LEU A 1 207 ? 25.721 -7.309 4.121 1.00 25.89 230 LEU A N 1
ATOM 1679 C CA . LEU A 1 207 ? 24.972 -8.533 4.461 1.00 23.82 230 LEU A CA 1
ATOM 1680 C C . LEU A 1 207 ? 23.488 -8.268 4.699 1.00 23.91 230 LEU A C 1
ATOM 1681 O O . LEU A 1 207 ? 22.650 -9.154 4.519 1.00 28.73 230 LEU A O 1
ATOM 1686 N N . GLY A 1 208 ? 23.165 -7.062 5.178 1.00 22.93 231 GLY A N 1
ATOM 1687 C CA . GLY A 1 208 ? 21.791 -6.745 5.494 1.00 19.44 231 GLY A CA 1
ATOM 1688 C C . GLY A 1 208 ? 21.307 -7.545 6.726 1.00 28.44 231 GLY A C 1
ATOM 1689 O O . GLY A 1 208 ? 22.113 -7.967 7.561 1.00 27.13 231 GLY A O 1
ATOM 1690 N N . VAL A 1 209 ? 19.995 -7.722 6.849 1.00 27.29 232 VAL A N 1
ATOM 1691 C CA . VAL A 1 209 ? 19.417 -8.472 7.961 1.00 27.79 232 VAL A CA 1
ATOM 1692 C C . VAL A 1 209 ? 19.648 -9.953 7.705 1.00 30.61 232 VAL A C 1
ATOM 1693 O O . VAL A 1 209 ? 19.431 -10.402 6.606 1.00 25.89 232 VAL A O 1
ATOM 1697 N N . LEU A 1 210 ? 20.081 -10.709 8.719 1.00 24.93 233 LEU A N 1
ATOM 1698 C CA . LEU A 1 210 ? 20.257 -12.157 8.597 1.00 24.61 233 LEU A CA 1
ATOM 1699 C C . LEU A 1 210 ? 19.122 -12.892 9.319 1.00 24.64 233 LEU A C 1
ATOM 1700 O O . LEU A 1 210 ? 18.450 -12.317 10.166 1.00 24.31 233 LEU A O 1
ATOM 1705 N N . TYR A 1 211 ? 18.882 -14.152 8.968 1.00 22.46 234 TYR A N 1
ATOM 1706 C CA . TYR A 1 211 ? 17.776 -14.877 9.607 1.00 22.01 234 TYR A CA 1
ATOM 1707 C C . TYR A 1 211 ? 18.267 -16.257 10.038 1.00 25.95 234 TYR A C 1
ATOM 1708 O O . TYR A 1 211 ? 18.940 -16.929 9.267 1.00 27.79 234 TYR A O 1
ATOM 1717 N N . ALA A 1 212 ? 17.916 -16.694 11.241 1.00 21.57 235 ALA A N 1
ATOM 1718 C CA . ALA A 1 212 ? 18.487 -17.955 11.771 1.00 18.88 235 ALA A CA 1
ATOM 1719 C C . ALA A 1 212 ? 17.431 -18.641 12.597 1.00 20.02 235 ALA A C 1
ATOM 1720 O O . ALA A 1 212 ? 16.743 -17.985 13.356 1.00 22.51 235 ALA A O 1
ATOM 1722 N N . PRO A 1 213 ? 17.301 -19.963 12.474 1.00 18.58 236 PRO A N 1
ATOM 1723 C CA . PRO A 1 213 ? 16.279 -20.678 13.253 1.00 17.07 236 PRO A CA 1
ATOM 1724 C C . PRO A 1 213 ? 16.542 -20.568 14.751 1.00 18.91 236 PRO A C 1
ATOM 1725 O O . PRO A 1 213 ? 17.649 -20.908 15.217 1.00 18.15 236 PRO A O 1
ATOM 1729 N N . ASP A 1 214 ? 15.526 -20.128 15.477 1.00 17.48 237 ASP A N 1
ATOM 1730 C CA . ASP A 1 214 ? 15.701 -19.826 16.902 1.00 20.69 237 ASP A CA 1
ATOM 1731 C C . ASP A 1 214 ? 16.927 -18.961 17.183 1.00 21.12 237 ASP A C 1
ATOM 1732 O O . ASP A 1 214 ? 17.465 -19.027 18.287 1.00 22.10 237 ASP A O 1
ATOM 1737 N N . GLY A 1 215 ? 17.384 -18.160 16.213 1.00 21.83 238 GLY A N 1
ATOM 1738 C CA . GLY A 1 215 ? 18.420 -17.192 16.496 1.00 20.96 238 GLY A CA 1
ATOM 1739 C C . GLY A 1 215 ? 19.850 -17.704 16.431 1.00 19.72 238 GLY A C 1
ATOM 1740 O O . GLY A 1 215 ? 20.782 -17.029 16.883 1.00 18.97 238 GLY A O 1
ATOM 1741 N N . ILE A 1 216 ? 20.062 -18.898 15.905 1.00 14.93 239 ILE A N 1
ATOM 1742 C CA . ILE A 1 216 ? 21.434 -19.326 15.710 1.00 16.88 239 ILE A CA 1
ATOM 1743 C C . ILE A 1 216 ? 21.593 -20.101 14.397 1.00 16.40 239 ILE A C 1
ATOM 1744 O O . ILE A 1 216 ? 20.710 -20.821 13.987 1.00 17.79 239 ILE A O 1
ATOM 1749 N N . ALA A 1 217 ? 22.729 -19.934 13.766 1.00 16.12 240 ALA A N 1
ATOM 1750 C CA . ALA A 1 217 ? 23.069 -20.692 12.553 1.00 15.93 240 ALA A CA 1
ATOM 1751 C C . ALA A 1 217 ? 24.575 -20.790 12.410 1.00 15.74 240 ALA A C 1
ATOM 1752 O O . ALA A 1 217 ? 25.323 -19.903 12.841 1.00 19.00 240 ALA A O 1
ATOM 1754 N N . VAL A 1 218 ? 25.065 -21.890 11.833 1.00 18.46 241 VAL A N 1
ATOM 1755 C CA . VAL A 1 218 ? 26.505 -22.061 11.734 1.00 15.31 241 VAL A CA 1
ATOM 1756 C C . VAL A 1 218 ? 26.929 -22.554 10.341 1.00 18.92 241 VAL A C 1
ATOM 1757 O O . VAL A 1 218 ? 26.161 -23.166 9.631 1.00 18.01 241 VAL A O 1
ATOM 1761 N N . HIS A 1 219 ? 28.164 -22.295 9.985 1.00 17.97 242 HIS A N 1
ATOM 1762 C CA . HIS A 1 219 ? 28.751 -22.844 8.751 1.00 17.98 242 HIS A CA 1
ATOM 1763 C C . HIS A 1 219 ? 28.593 -24.376 8.617 1.00 21.90 242 HIS A C 1
ATOM 1764 O O . HIS A 1 219 ? 28.727 -25.141 9.582 1.00 18.02 242 HIS A O 1
ATOM 1771 N N . VAL A 1 220 ? 28.286 -24.814 7.398 1.00 18.18 243 VAL A N 1
ATOM 1772 C CA . VAL A 1 220 ? 28.317 -26.211 7.114 1.00 16.17 243 VAL A CA 1
ATOM 1773 C C . VAL A 1 220 ? 29.324 -26.435 5.963 1.00 23.07 243 VAL A C 1
ATOM 1774 O O . VAL A 1 220 ? 29.211 -25.853 4.895 1.00 20.78 243 VAL A O 1
ATOM 1778 N N . ASP A 1 221 ? 30.301 -27.266 6.223 1.00 19.89 244 ASP A N 1
ATOM 1779 C CA . ASP A 1 221 ? 31.292 -27.616 5.230 1.00 25.50 244 ASP A CA 1
ATOM 1780 C C . ASP A 1 221 ? 30.754 -28.791 4.422 1.00 34.68 244 ASP A C 1
ATOM 1781 O O . ASP A 1 221 ? 30.203 -29.746 4.966 1.00 28.02 244 ASP A O 1
ATOM 1786 N N . CYS A 1 222 ? 30.961 -28.775 3.125 1.00 30.41 245 CYS A N 1
ATOM 1787 C CA . CYS A 1 222 ? 30.541 -29.969 2.405 1.00 44.06 245 CYS A CA 1
ATOM 1788 C C . CYS A 1 222 ? 31.700 -30.455 1.565 1.00 52.15 245 CYS A C 1
ATOM 1789 O O . CYS A 1 222 ? 31.924 -29.944 0.492 1.00 45.88 245 CYS A O 1
ATOM 1792 N N . ASN A 1 223 ? 32.451 -31.418 2.088 1.00 67.08 246 ASN A N 1
ATOM 1793 C CA . ASN A 1 223 ? 33.587 -31.991 1.371 1.00 72.83 246 ASN A CA 1
ATOM 1794 C C . ASN A 1 223 ? 33.281 -33.412 0.898 1.00 67.40 246 ASN A C 1
ATOM 1795 O O . ASN A 1 223 ? 33.128 -34.331 1.715 1.00 64.58 246 ASN A O 1
ATOM 1800 N N . ASP A 1 224 ? 33.197 -33.573 -0.421 1.00 68.37 247 ASP A N 1
ATOM 1801 C CA . ASP A 1 224 ? 32.950 -34.871 -1.053 1.00 78.68 247 ASP A CA 1
ATOM 1802 C C . ASP A 1 224 ? 31.575 -35.434 -0.680 1.00 73.71 247 ASP A C 1
ATOM 1803 O O . ASP A 1 224 ? 31.471 -36.596 -0.278 1.00 71.41 247 ASP A O 1
ATOM 1808 N N . GLU A 1 225 ? 30.538 -34.601 -0.825 1.00 61.99 248 GLU A N 1
ATOM 1809 C CA . GLU A 1 225 ? 29.152 -34.942 -0.472 1.00 67.89 248 GLU A CA 1
ATOM 1810 C C . GLU A 1 225 ? 28.969 -35.246 1.018 1.00 64.71 248 GLU A C 1
ATOM 1811 O O . GLU A 1 225 ? 27.909 -35.722 1.438 1.00 62.75 248 GLU A O 1
ATOM 1817 N N . ILE A 1 226 ? 29.996 -34.981 1.819 1.00 63.21 249 ILE A N 1
ATOM 1818 C CA . ILE A 1 226 ? 29.892 -35.203 3.261 1.00 53.08 249 ILE A CA 1
ATOM 1819 C C . ILE A 1 226 ? 29.722 -33.865 3.987 1.00 38.94 249 ILE A C 1
ATOM 1820 O O . ILE A 1 226 ? 30.592 -33.017 3.887 1.00 43.41 249 ILE A O 1
ATOM 1825 N N . LYS A 1 227 ? 28.615 -33.685 4.705 1.00 37.91 250 LYS A N 1
ATOM 1826 C CA . LYS A 1 227 ? 28.350 -32.409 5.396 1.00 31.63 250 LYS A CA 1
ATOM 1827 C C . LYS A 1 227 ? 28.957 -32.440 6.795 1.00 29.27 250 LYS A C 1
ATOM 1828 O O . LYS A 1 227 ? 29.033 -33.499 7.439 1.00 23.49 250 LYS A O 1
ATOM 1834 N N . SER A 1 228 ? 29.420 -31.282 7.268 1.00 22.73 251 SER A N 1
ATOM 1835 C CA . SER A 1 228 ? 29.906 -31.184 8.618 1.00 23.93 251 SER A CA 1
ATOM 1836 C C . SER A 1 228 ? 29.532 -29.821 9.186 1.00 20.28 251 SER A C 1
ATOM 1837 O O . SER A 1 228 ? 29.770 -28.797 8.540 1.00 19.15 251 SER A O 1
ATOM 1840 N N . LEU A 1 229 ? 28.967 -29.802 10.392 1.00 20.15 252 LEU A N 1
ATOM 1841 C CA . LEU A 1 229 ? 28.750 -28.538 11.074 1.00 17.93 252 LEU A CA 1
ATOM 1842 C C . LEU A 1 229 ? 30.117 -27.971 11.366 1.00 20.55 252 LEU A C 1
ATOM 1843 O O . LEU A 1 229 ? 30.954 -28.719 11.818 1.00 22.31 252 LEU A O 1
ATOM 1848 N N . GLU A 1 230 ? 30.335 -26.664 11.207 1.00 17.96 253 GLU A N 1
ATOM 1849 C CA . GLU A 1 230 ? 31.654 -26.106 11.463 1.00 20.63 253 GLU A CA 1
ATOM 1850 C C . GLU A 1 230 ? 31.571 -24.807 12.270 1.00 20.57 253 GLU A C 1
ATOM 1851 O O . GLU A 1 230 ? 30.507 -24.240 12.381 1.00 20.17 253 GLU A O 1
ATOM 1857 N N . ASN A 1 231 ? 32.674 -24.368 12.851 1.00 20.67 254 ASN A N 1
ATOM 1858 C CA . ASN A 1 231 ? 32.574 -23.171 13.723 1.00 18.99 254 ASN A CA 1
ATOM 1859 C C . ASN A 1 231 ? 33.211 -21.961 13.051 1.00 19.51 254 ASN A C 1
ATOM 1860 O O . ASN A 1 231 ? 33.483 -20.967 13.713 1.00 18.85 254 ASN A O 1
ATOM 1865 N N . GLY A 1 232 ? 33.426 -22.032 11.731 1.00 19.38 255 GLY A N 1
ATOM 1866 C CA . GLY A 1 232 ? 34.111 -20.938 11.037 1.00 21.78 255 GLY A CA 1
ATOM 1867 C C . GLY A 1 232 ? 33.219 -19.783 10.634 1.00 18.93 255 GLY A C 1
ATOM 1868 O O . GLY A 1 232 ? 33.697 -18.727 10.177 1.00 17.45 255 GLY A O 1
ATOM 1869 N N . ALA A 1 233 ? 31.915 -19.974 10.763 1.00 15.51 256 ALA A N 1
ATOM 1870 C CA . ALA A 1 233 ? 30.980 -18.882 10.846 1.00 17.59 256 ALA A CA 1
ATOM 1871 C C . ALA A 1 233 ? 29.867 -19.270 11.810 1.00 19.02 256 ALA A C 1
ATOM 1872 O O . ALA A 1 233 ? 29.309 -20.367 11.737 1.00 18.37 256 ALA A O 1
ATOM 1874 N N . ILE A 1 234 ? 29.521 -18.341 12.691 1.00 18.28 257 ILE A N 1
ATOM 1875 C CA . ILE A 1 234 ? 28.504 -18.545 13.701 1.00 17.64 257 ILE A CA 1
ATOM 1876 C C . ILE A 1 234 ? 27.717 -17.256 13.864 1.00 17.47 257 ILE A C 1
ATOM 1877 O O . ILE A 1 234 ? 28.309 -16.225 14.112 1.00 21.98 257 ILE A O 1
ATOM 1882 N N . VAL A 1 235 ? 26.402 -17.290 13.694 1.00 15.56 258 VAL A N 1
ATOM 1883 C CA . VAL A 1 235 ? 25.632 -16.070 13.902 1.00 17.27 258 VAL A CA 1
ATOM 1884 C C . VAL A 1 235 ? 24.613 -16.318 15.009 1.00 19.25 258 VAL A C 1
ATOM 1885 O O . VAL A 1 235 ? 24.020 -17.391 15.070 1.00 19.05 258 VAL A O 1
ATOM 1889 N N . VAL A 1 236 ? 24.440 -15.341 15.904 1.00 15.35 259 VAL A N 1
ATOM 1890 C CA . VAL A 1 236 ? 23.434 -15.456 16.975 1.00 21.17 259 VAL A CA 1
ATOM 1891 C C . VAL A 1 236 ? 22.671 -14.144 17.045 1.00 22.05 259 VAL A C 1
ATOM 1892 O O . VAL A 1 236 ? 23.234 -13.084 16.729 1.00 17.17 259 VAL A O 1
ATOM 1896 N N . ASN A 1 237 ? 21.402 -14.216 17.418 1.00 17.79 260 ASN A N 1
ATOM 1897 C CA . ASN A 1 237 ? 20.587 -13.006 17.451 1.00 19.37 260 ASN A CA 1
ATOM 1898 C C . ASN A 1 237 ? 20.602 -12.296 18.809 1.00 24.44 260 ASN A C 1
ATOM 1899 O O . ASN A 1 237 ? 19.994 -11.242 18.961 1.00 22.43 260 ASN A O 1
ATOM 1904 N N . ARG A 1 238 ? 21.306 -12.868 19.782 1.00 16.50 261 ARG A N 1
ATOM 1905 C CA . ARG A 1 238 ? 21.326 -12.309 21.157 1.00 16.89 261 ARG A CA 1
ATOM 1906 C C . ARG A 1 238 ? 22.508 -12.841 21.941 1.00 18.50 261 ARG A C 1
ATOM 1907 O O . ARG A 1 238 ? 23.125 -13.852 21.577 1.00 18.73 261 ARG A O 1
ATOM 1915 N N . SER A 1 239 ? 22.869 -12.143 23.012 1.00 19.58 262 SER A N 1
ATOM 1916 C CA . SER A 1 239 ? 23.898 -12.633 23.883 1.00 22.65 262 SER A CA 1
ATOM 1917 C C . SER A 1 239 ? 23.380 -13.839 24.672 1.00 16.42 262 SER A C 1
ATOM 1918 O O . SER A 1 239 ? 22.165 -14.012 24.818 1.00 20.34 262 SER A O 1
ATOM 1921 N N . ASN A 1 240 ? 24.321 -14.663 25.162 1.00 16.44 263 ASN A N 1
ATOM 1922 C CA . ASN A 1 240 ? 24.033 -15.858 25.960 1.00 14.68 263 ASN A CA 1
ATOM 1923 C C . ASN A 1 240 ? 23.041 -16.746 25.272 1.00 18.46 263 ASN A C 1
ATOM 1924 O O . ASN A 1 240 ? 22.100 -17.208 25.869 1.00 16.72 263 ASN A O 1
ATOM 1929 N N . HIS A 1 241 ? 23.249 -16.964 23.980 1.00 17.69 264 HIS A N 1
ATOM 1930 C CA . HIS A 1 241 ? 22.305 -17.788 23.236 1.00 13.69 264 HIS A CA 1
ATOM 1931 C C . HIS A 1 241 ? 22.268 -19.196 23.911 1.00 15.19 264 HIS A C 1
ATOM 1932 O O . HIS A 1 241 ? 23.300 -19.732 24.245 1.00 15.33 264 HIS A O 1
ATOM 1939 N N . PRO A 1 242 ? 21.064 -19.781 24.118 1.00 18.34 265 PRO A N 1
ATOM 1940 C CA . PRO A 1 242 ? 20.935 -21.033 24.872 1.00 14.90 265 PRO A CA 1
ATOM 1941 C C . PRO A 1 242 ? 21.681 -22.207 24.288 1.00 14.53 265 PRO A C 1
ATOM 1942 O O . PRO A 1 242 ? 22.016 -23.119 25.054 1.00 15.38 265 PRO A O 1
ATOM 1946 N N . ALA A 1 243 ? 21.917 -22.231 22.958 1.00 15.32 266 ALA A N 1
ATOM 1947 C CA . ALA A 1 243 ? 22.738 -23.331 22.417 1.00 13.66 266 ALA A CA 1
ATOM 1948 C C . ALA A 1 243 ? 24.192 -23.256 22.867 1.00 13.73 266 ALA A C 1
ATOM 1949 O O . ALA A 1 243 ? 24.848 -24.281 23.151 1.00 14.16 266 ALA A O 1
ATOM 1951 N N . LEU A 1 244 ? 24.716 -22.040 22.893 1.00 11.97 267 LEU A N 1
ATOM 1952 C CA . LEU A 1 244 ? 26.067 -21.875 23.431 1.00 14.50 267 LEU A CA 1
ATOM 1953 C C . LEU A 1 244 ? 26.127 -22.059 24.961 1.00 14.71 267 LEU A C 1
ATOM 1954 O O . LEU A 1 244 ? 27.175 -22.476 25.468 1.00 15.04 267 LEU A O 1
ATOM 1959 N N . LEU A 1 245 ? 25.065 -21.707 25.679 1.00 13.16 268 LEU A N 1
ATOM 1960 C CA . LEU A 1 245 ? 25.012 -22.015 27.123 1.00 13.49 268 LEU A CA 1
ATOM 1961 C C . LEU A 1 245 ? 25.007 -23.515 27.333 1.00 15.12 268 LEU A C 1
ATOM 1962 O O . LEU A 1 245 ? 25.633 -24.018 28.252 1.00 14.19 268 LEU A O 1
ATOM 1967 N N . ALA A 1 246 ? 24.294 -24.243 26.475 1.00 14.16 269 ALA A N 1
ATOM 1968 C CA . ALA A 1 246 ? 24.315 -25.720 26.585 1.00 15.23 269 ALA A CA 1
ATOM 1969 C C . ALA A 1 246 ? 25.711 -26.297 26.337 1.00 13.80 269 ALA A C 1
ATOM 1970 O O . ALA A 1 246 ? 26.156 -27.237 27.035 1.00 15.23 269 ALA A O 1
ATOM 1972 N N . GLY A 1 247 ? 26.421 -25.736 25.372 1.00 13.44 270 GLY A N 1
ATOM 1973 C CA . GLY A 1 247 ? 27.780 -26.171 25.104 1.00 13.13 270 GLY A CA 1
ATOM 1974 C C . GLY A 1 247 ? 28.717 -25.839 26.268 1.00 15.74 270 GLY A C 1
ATOM 1975 O O . GLY A 1 247 ? 29.596 -26.624 26.575 1.00 13.96 270 GLY A O 1
ATOM 1976 N N . LEU A 1 248 ? 28.527 -24.674 26.878 1.00 14.71 271 LEU A N 1
ATOM 1977 C CA . LEU A 1 248 ? 29.385 -24.289 28.044 1.00 14.52 271 LEU A CA 1
ATOM 1978 C C . LEU A 1 248 ? 29.123 -25.237 29.187 1.00 16.51 271 LEU A C 1
ATOM 1979 O O . LEU A 1 248 ? 30.051 -25.722 29.848 1.00 15.45 271 LEU A O 1
ATOM 1984 N N . ASP A 1 249 ? 27.853 -25.589 29.379 1.00 12.95 272 ASP A N 1
ATOM 1985 C CA . ASP A 1 249 ? 27.542 -26.584 30.415 1.00 14.64 272 ASP A CA 1
ATOM 1986 C C . ASP A 1 249 ? 28.246 -27.909 30.159 1.00 15.97 272 ASP A C 1
ATOM 1987 O O . ASP A 1 249 ? 28.713 -28.578 31.077 1.00 13.80 272 ASP A O 1
ATOM 1992 N N . ILE A 1 250 ? 28.372 -28.315 28.894 1.00 12.14 273 ILE A N 1
ATOM 1993 C CA . ILE A 1 250 ? 29.093 -29.519 28.610 1.00 12.65 273 ILE A CA 1
ATOM 1994 C C . ILE A 1 250 ? 30.598 -29.359 28.868 1.00 13.72 273 ILE A C 1
ATOM 1995 O O . ILE A 1 250 ? 31.220 -30.281 29.453 1.00 15.77 273 ILE A O 1
ATOM 2000 N N . MET A 1 251 ? 31.156 -28.202 28.484 1.00 12.77 274 MET A N 1
ATOM 2001 C CA . MET A 1 251 ? 32.608 -27.955 28.767 1.00 13.59 274 MET A CA 1
ATOM 2002 C C . MET A 1 251 ? 32.878 -27.993 30.292 1.00 15.51 274 MET A C 1
ATOM 2003 O O . MET A 1 251 ? 33.952 -28.404 30.729 1.00 17.89 274 MET A O 1
ATOM 2008 N N . LYS A 1 252 ? 31.879 -27.604 31.063 1.00 13.05 275 LYS A N 1
ATOM 2009 C CA . LYS A 1 252 ? 31.960 -27.652 32.549 1.00 14.20 275 LYS A CA 1
ATOM 2010 C C . LYS A 1 252 ? 31.726 -29.006 33.187 1.00 20.23 275 LYS A C 1
ATOM 2011 O O . LYS A 1 252 ? 31.903 -29.166 34.392 1.00 19.38 275 LYS A O 1
ATOM 2017 N N . SER A 1 253 ? 31.316 -29.988 32.414 1.00 16.10 276 SER A N 1
ATOM 2018 C CA . SER A 1 253 ? 30.904 -31.277 32.940 1.00 17.63 276 SER A CA 1
ATOM 2019 C C . SER A 1 253 ? 31.648 -32.477 32.369 1.00 25.38 276 SER A C 1
ATOM 2020 O O . SER A 1 253 ? 31.752 -33.483 33.033 1.00 23.21 276 SER A O 1
ATOM 2023 N N . LYS A 1 254 ? 32.133 -32.387 31.131 1.00 16.85 277 LYS A N 1
ATOM 2024 C CA . LYS A 1 254 ? 32.635 -33.545 30.412 1.00 17.13 277 LYS A CA 1
ATOM 2025 C C . LYS A 1 254 ? 34.156 -33.402 30.373 1.00 18.77 277 LYS A C 1
ATOM 2026 O O . LYS A 1 254 ? 34.689 -32.447 29.798 1.00 20.38 277 LYS A O 1
ATOM 2032 N N . VAL A 1 255 ? 34.880 -34.303 31.031 1.00 17.48 278 VAL A N 1
ATOM 2033 C CA . VAL A 1 255 ? 36.298 -33.987 31.255 1.00 20.11 278 VAL A CA 1
ATOM 2034 C C . VAL A 1 255 ? 37.115 -34.059 29.969 1.00 19.43 278 VAL A C 1
ATOM 2035 O O . VAL A 1 255 ? 38.127 -33.376 29.850 1.00 20.05 278 VAL A O 1
ATOM 2039 N N . ASP A 1 256 ? 36.682 -34.859 28.995 1.00 17.04 279 ASP A N 1
ATOM 2040 C CA . ASP A 1 256 ? 37.426 -34.901 27.720 1.00 16.90 279 ASP A CA 1
ATOM 2041 C C . ASP A 1 256 ? 36.791 -34.034 26.623 1.00 21.80 279 ASP A C 1
ATOM 2042 O O . ASP A 1 256 ? 37.115 -34.191 25.453 1.00 19.34 279 ASP A O 1
ATOM 2047 N N . ALA A 1 257 ? 35.989 -33.057 27.030 1.00 18.21 280 ALA A N 1
ATOM 2048 C CA . ALA A 1 257 ? 35.278 -32.172 26.085 1.00 18.34 280 ALA A CA 1
ATOM 2049 C C . ALA A 1 257 ? 36.248 -31.345 25.267 1.00 22.28 280 ALA A C 1
ATOM 2050 O O . ALA A 1 257 ? 37.333 -30.959 25.722 1.00 18.82 280 ALA A O 1
ATOM 2052 N N . HIS A 1 258 ? 35.790 -31.008 24.083 1.00 15.60 281 HIS A N 1
ATOM 2053 C CA . HIS A 1 258 ? 36.565 -30.168 23.139 1.00 16.53 281 HIS A CA 1
ATOM 2054 C C . HIS A 1 258 ? 35.690 -28.974 22.780 1.00 12.02 281 HIS A C 1
ATOM 2055 O O . HIS A 1 258 ? 34.475 -29.136 22.625 1.00 14.31 281 HIS A O 1
ATOM 2062 N N . PRO A 1 259 ? 36.267 -27.733 22.726 1.00 12.13 282 PRO A N 1
ATOM 2063 C CA . PRO A 1 259 ? 35.406 -26.555 22.558 1.00 12.94 282 PRO A CA 1
ATOM 2064 C C . PRO A 1 259 ? 34.682 -26.555 21.210 1.00 16.12 282 PRO A C 1
ATOM 2065 O O . PRO A 1 259 ? 33.601 -25.978 21.070 1.00 15.12 282 PRO A O 1
ATOM 2069 N N . TYR A 1 260 ? 35.273 -27.193 20.207 1.00 12.75 283 TYR A N 1
ATOM 2070 C CA . TYR A 1 260 ? 34.564 -27.285 18.929 1.00 14.04 283 TYR A CA 1
ATOM 2071 C C . TYR A 1 260 ? 33.525 -28.414 18.980 1.00 15.90 283 TYR A C 1
ATOM 2072 O O . TYR A 1 260 ? 32.345 -28.157 18.793 1.00 16.10 283 TYR A O 1
ATOM 2081 N N . TYR A 1 261 ? 33.958 -29.659 19.165 1.00 13.25 284 TYR A N 1
ATOM 2082 C CA . TYR A 1 261 ? 32.996 -30.761 19.050 1.00 14.62 284 TYR A CA 1
ATOM 2083 C C . TYR A 1 261 ? 31.881 -30.631 20.075 1.00 19.69 284 TYR A C 1
ATOM 2084 O O . TYR A 1 261 ? 30.703 -30.924 19.822 1.00 15.68 284 TYR A O 1
ATOM 2093 N N . ASP A 1 262 ? 32.267 -30.215 21.269 1.00 16.09 285 ASP A N 1
ATOM 2094 C CA . ASP A 1 262 ? 31.318 -30.184 22.401 1.00 14.34 285 ASP A CA 1
ATOM 2095 C C . ASP A 1 262 ? 30.783 -28.755 22.701 1.00 15.49 285 ASP A C 1
ATOM 2096 O O . ASP A 1 262 ? 29.565 -28.541 22.848 1.00 17.67 285 ASP A O 1
ATOM 2101 N N . GLY A 1 263 ? 31.676 -27.792 22.810 1.00 16.39 286 GLY A N 1
ATOM 2102 C CA . GLY A 1 263 ? 31.278 -26.449 23.198 1.00 16.53 286 GLY A CA 1
ATOM 2103 C C . GLY A 1 263 ? 30.384 -25.785 22.156 1.00 19.24 286 GLY A C 1
ATOM 2104 O O . GLY A 1 263 ? 29.493 -24.968 22.487 1.00 17.53 286 GLY A O 1
ATOM 2105 N N . LEU A 1 264 ? 30.619 -26.125 20.886 1.00 14.16 287 LEU A N 1
ATOM 2106 C CA . LEU A 1 264 ? 29.771 -25.598 19.817 1.00 13.44 287 LEU A CA 1
ATOM 2107 C C . LEU A 1 264 ? 28.834 -26.701 19.303 1.00 13.92 287 LEU A C 1
ATOM 2108 O O . LEU A 1 264 ? 27.594 -26.554 19.300 1.00 19.30 287 LEU A O 1
ATOM 2113 N N . GLY A 1 265 ? 29.433 -27.774 18.805 1.00 14.81 288 GLY A N 1
ATOM 2114 C CA . GLY A 1 265 ? 28.651 -28.824 18.149 1.00 16.05 288 GLY A CA 1
ATOM 2115 C C . GLY A 1 265 ? 27.624 -29.502 19.038 1.00 16.62 288 GLY A C 1
ATOM 2116 O O . GLY A 1 265 ? 26.455 -29.533 18.713 1.00 15.31 288 GLY A O 1
ATOM 2117 N N . LYS A 1 266 ? 28.052 -30.114 20.132 1.00 14.22 289 LYS A N 1
ATOM 2118 C CA . LYS A 1 266 ? 27.069 -30.738 21.026 1.00 14.87 289 LYS A CA 1
ATOM 2119 C C . LYS A 1 266 ? 26.110 -29.742 21.628 1.00 13.30 289 LYS A C 1
ATOM 2120 O O . LYS A 1 266 ? 24.960 -30.091 21.902 1.00 14.40 289 LYS A O 1
ATOM 2126 N N . GLY A 1 267 ? 26.566 -28.506 21.889 1.00 15.92 290 GLY A N 1
ATOM 2127 C CA . GLY A 1 267 ? 25.662 -27.490 22.409 1.00 16.05 290 GLY A CA 1
ATOM 2128 C C . GLY A 1 267 ? 24.479 -27.217 21.498 1.00 16.13 290 GLY A C 1
ATOM 2129 O O . GLY A 1 267 ? 23.318 -27.155 21.911 1.00 14.95 290 GLY A O 1
ATOM 2130 N N . ILE A 1 268 ? 24.773 -27.050 20.221 1.00 15.67 291 ILE A N 1
ATOM 2131 C CA . ILE A 1 268 ? 23.696 -26.759 19.307 1.00 13.49 291 ILE A CA 1
ATOM 2132 C C . ILE A 1 268 ? 22.826 -28.021 19.055 1.00 11.45 291 ILE A C 1
ATOM 2133 O O . ILE A 1 268 ? 21.611 -27.928 18.920 1.00 13.66 291 ILE A O 1
ATOM 2138 N N . LYS A 1 269 ? 23.437 -29.191 19.052 1.00 12.25 292 LYS A N 1
ATOM 2139 C CA . LYS A 1 269 ? 22.667 -30.440 18.941 1.00 11.91 292 LYS A CA 1
ATOM 2140 C C . LYS A 1 269 ? 21.724 -30.621 20.094 1.00 17.52 292 LYS A C 1
ATOM 2141 O O . LYS A 1 269 ? 20.578 -30.905 19.888 1.00 14.08 292 LYS A O 1
ATOM 2147 N N . ARG A 1 270 ? 22.211 -30.478 21.342 1.00 16.52 293 ARG A N 1
ATOM 2148 C CA . ARG A 1 270 ? 21.289 -30.540 22.490 1.00 13.05 293 ARG A CA 1
ATOM 2149 C C . ARG A 1 270 ? 20.188 -29.506 22.415 1.00 9.28 293 ARG A C 1
ATOM 2150 O O . ARG A 1 270 ? 19.009 -29.791 22.744 1.00 13.09 293 ARG A O 1
ATOM 2158 N N . HIS A 1 271 ? 20.564 -28.278 22.037 1.00 11.12 294 HIS A N 1
ATOM 2159 C CA . HIS A 1 271 ? 19.600 -27.216 21.992 1.00 13.62 294 HIS A CA 1
ATOM 2160 C C . HIS A 1 271 ? 18.367 -27.598 21.142 1.00 16.89 294 HIS A C 1
ATOM 2161 O O . HIS A 1 271 ? 17.232 -27.343 21.494 1.00 14.33 294 HIS A O 1
ATOM 2168 N N . PHE A 1 272 ? 18.619 -28.210 19.992 1.00 14.51 295 PHE A N 1
ATOM 2169 C CA . PHE A 1 272 ? 17.531 -28.635 19.086 1.00 15.14 295 PHE A CA 1
ATOM 2170 C C . PHE A 1 272 ? 17.097 -30.101 19.230 1.00 16.27 295 PHE A C 1
ATOM 2171 O O . PHE A 1 272 ? 16.370 -30.633 18.371 1.00 15.77 295 PHE A O 1
ATOM 2179 N N . ASN A 1 273 ? 17.537 -30.767 20.289 1.00 14.53 296 ASN A N 1
ATOM 2180 C CA . ASN A 1 273 ? 17.199 -32.152 20.630 1.00 16.53 296 ASN A CA 1
ATOM 2181 C C . ASN A 1 273 ? 17.633 -33.167 19.571 1.00 15.97 296 ASN A C 1
ATOM 2182 O O . ASN A 1 273 ? 17.024 -34.241 19.431 1.00 16.86 296 ASN A O 1
ATOM 2187 N N . TYR A 1 274 ? 18.722 -32.853 18.889 1.00 13.13 297 TYR A N 1
ATOM 2188 C CA . TYR A 1 274 ? 19.328 -33.774 17.922 1.00 14.43 297 TYR A CA 1
ATOM 2189 C C . TYR A 1 274 ? 19.933 -34.931 18.696 1.00 19.49 297 TYR A C 1
ATOM 2190 O O . TYR A 1 274 ? 20.694 -34.691 19.635 1.00 16.36 297 TYR A O 1
ATOM 2199 N N . SER A 1 275 ? 19.671 -36.176 18.284 1.00 14.64 298 SER A N 1
ATOM 2200 C CA . SER A 1 275 ? 20.306 -37.320 18.941 1.00 17.29 298 SER A CA 1
ATOM 2201 C C . SER A 1 275 ? 20.685 -38.317 17.867 1.00 21.42 298 SER A C 1
ATOM 2202 O O . SER A 1 275 ? 20.488 -38.047 16.694 1.00 18.97 298 SER A O 1
ATOM 2205 N N . SER A 1 276 ? 21.201 -39.465 18.286 1.00 20.97 299 SER A N 1
ATOM 2206 C CA . SER A 1 276 ? 21.488 -40.565 17.347 1.00 26.82 299 SER A CA 1
ATOM 2207 C C . SER A 1 276 ? 20.241 -41.064 16.589 1.00 27.98 299 SER A C 1
ATOM 2208 O O . SER A 1 276 ? 20.356 -41.730 15.580 1.00 32.72 299 SER A O 1
ATOM 2211 N N . LEU A 1 277 ? 19.053 -40.744 17.083 1.00 27.90 300 LEU A N 1
ATOM 2212 C CA . LEU A 1 277 ? 17.815 -41.038 16.374 1.00 29.77 300 LEU A CA 1
ATOM 2213 C C . LEU A 1 277 ? 17.727 -40.273 15.054 1.00 32.51 300 LEU A C 1
ATOM 2214 O O . LEU A 1 277 ? 17.002 -40.692 14.175 1.00 30.06 300 LEU A O 1
ATOM 2219 N N . HIS A 1 278 ? 18.401 -39.125 14.939 1.00 18.99 301 HIS A N 1
ATOM 2220 C CA . HIS A 1 278 ? 18.077 -38.192 13.851 1.00 16.65 301 HIS A CA 1
ATOM 2221 C C . HIS A 1 278 ? 19.119 -38.248 12.756 1.00 19.89 301 HIS A C 1
ATOM 2222 O O . HIS A 1 278 ? 20.177 -38.817 12.947 1.00 19.60 301 HIS A O 1
ATOM 2229 N N . ASN A 1 279 ? 18.830 -37.578 11.651 1.00 18.58 302 ASN A N 1
ATOM 2230 C CA . ASN A 1 279 ? 19.690 -37.640 10.473 1.00 17.39 302 ASN A CA 1
ATOM 2231 C C . ASN A 1 279 ? 20.611 -36.431 10.432 1.00 15.37 302 ASN A C 1
ATOM 2232 O O . ASN A 1 279 ? 20.134 -35.305 10.466 1.00 18.97 302 ASN A O 1
ATOM 2237 N N . TYR A 1 280 ? 21.919 -36.671 10.456 1.00 16.92 303 TYR A N 1
ATOM 2238 C CA . TYR A 1 280 ? 22.863 -35.576 10.591 1.00 19.23 303 TYR A CA 1
ATOM 2239 C C . TYR A 1 280 ? 22.799 -34.594 9.426 1.00 19.42 303 TYR A C 1
ATOM 2240 O O . TYR A 1 280 ? 22.876 -33.387 9.584 1.00 16.40 303 TYR A O 1
ATOM 2249 N N . ASN A 1 281 ? 22.646 -35.124 8.214 1.00 18.40 304 ASN A N 1
ATOM 2250 C CA . ASN A 1 281 ? 22.597 -34.226 7.080 1.00 18.59 304 ASN A CA 1
ATOM 2251 C C . ASN A 1 281 ? 21.378 -33.333 7.126 1.00 18.37 304 ASN A C 1
ATOM 2252 O O . ASN A 1 281 ? 21.455 -32.186 6.750 1.00 19.88 304 ASN A O 1
ATOM 2257 N N . ALA A 1 282 ? 20.250 -33.866 7.587 1.00 16.94 305 ALA A N 1
ATOM 2258 C CA . ALA A 1 282 ? 19.044 -33.069 7.722 1.00 15.55 305 ALA A CA 1
ATOM 2259 C C . ALA A 1 282 ? 19.276 -31.972 8.761 1.00 17.71 305 ALA A C 1
ATOM 2260 O O . ALA A 1 282 ? 18.748 -30.860 8.656 1.00 15.57 305 ALA A O 1
ATOM 2262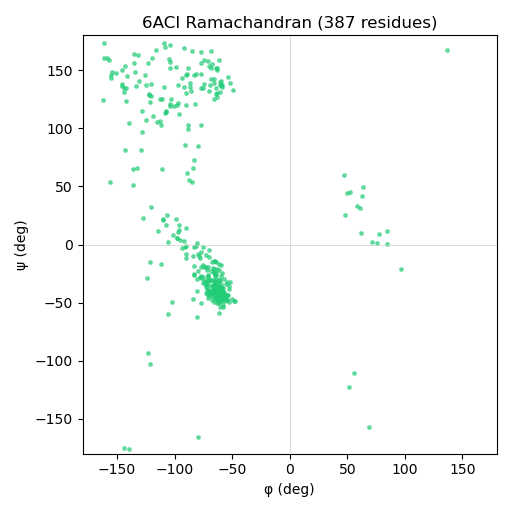 N N . PHE A 1 283 ? 20.025 -32.325 9.805 1.00 15.01 306 PHE A N 1
ATOM 2263 C CA . PHE A 1 283 ? 20.231 -31.307 10.841 1.00 13.85 306 PHE A CA 1
ATOM 2264 C C . PHE A 1 283 ? 21.146 -30.197 10.298 1.00 15.10 306 PHE A C 1
ATOM 2265 O O . PHE A 1 283 ? 20.914 -28.996 10.540 1.00 17.37 306 PHE A O 1
ATOM 2273 N N . CYS A 1 284 ? 22.179 -30.607 9.554 1.00 16.13 307 CYS A N 1
ATOM 2274 C CA . CYS A 1 284 ? 23.052 -29.600 8.890 1.00 15.93 307 CYS A CA 1
ATOM 2275 C C . CYS A 1 284 ? 22.243 -28.647 8.021 1.00 16.85 307 CYS A C 1
ATOM 2276 O O . CYS A 1 284 ? 22.432 -27.404 8.041 1.00 16.89 307 CYS A O 1
ATOM 2279 N N . ASP A 1 285 ? 21.344 -29.228 7.214 1.00 20.20 308 ASP A N 1
ATOM 2280 C CA . ASP A 1 285 ? 20.483 -28.412 6.363 1.00 20.30 308 ASP A CA 1
ATOM 2281 C C . ASP A 1 285 ? 19.663 -27.425 7.166 1.00 23.72 308 ASP A C 1
ATOM 2282 O O . ASP A 1 285 ? 19.486 -26.275 6.780 1.00 19.69 308 ASP A O 1
ATOM 2287 N N . PHE A 1 286 ? 19.216 -27.875 8.337 1.00 17.11 309 PHE A N 1
ATOM 2288 C CA . PHE A 1 286 ? 18.355 -27.075 9.157 1.00 15.64 309 PHE A CA 1
ATOM 2289 C C . PHE A 1 286 ? 19.147 -25.888 9.756 1.00 20.01 309 PHE A C 1
ATOM 2290 O O . PHE A 1 286 ? 18.665 -24.735 9.787 1.00 18.88 309 PHE A O 1
ATOM 2298 N N . ILE A 1 287 ? 20.340 -26.184 10.285 1.00 17.73 310 ILE A N 1
ATOM 2299 C CA . ILE A 1 287 ? 21.080 -25.162 11.025 1.00 16.68 310 ILE A CA 1
ATOM 2300 C C . ILE A 1 287 ? 22.030 -24.315 10.193 1.00 23.20 310 ILE A C 1
ATOM 2301 O O . ILE A 1 287 ? 22.633 -23.367 10.694 1.00 16.70 310 ILE A O 1
ATOM 2306 N N . GLU A 1 288 ? 22.130 -24.596 8.882 1.00 17.47 311 GLU A N 1
ATOM 2307 C CA . GLU A 1 288 ? 23.161 -23.963 8.079 1.00 14.60 311 GLU A CA 1
ATOM 2308 C C . GLU A 1 288 ? 23.049 -22.420 7.937 1.00 16.04 311 GLU A C 1
ATOM 2309 O O . GLU A 1 288 ? 21.979 -21.875 7.727 1.00 19.78 311 GLU A O 1
ATOM 2315 N N . PHE A 1 289 ? 24.187 -21.752 8.098 1.00 19.09 312 PHE A N 1
ATOM 2316 C CA . PHE A 1 289 ? 24.343 -20.358 7.762 1.00 18.40 312 PHE A CA 1
ATOM 2317 C C . PHE A 1 289 ? 25.035 -20.298 6.426 1.00 18.16 312 PHE A C 1
ATOM 2318 O O . PHE A 1 289 ? 26.142 -20.808 6.270 1.00 21.87 312 PHE A O 1
ATOM 2326 N N . LYS A 1 290 ? 24.358 -19.696 5.450 1.00 22.49 313 LYS A N 1
ATOM 2327 C CA . LYS A 1 290 ? 25.010 -19.402 4.186 1.00 21.57 313 LYS A CA 1
ATOM 2328 C C . LYS A 1 290 ? 24.425 -18.066 3.636 1.00 21.62 313 LYS A C 1
ATOM 2329 O O . LYS A 1 290 ? 23.290 -17.689 3.957 1.00 28.75 313 LYS A O 1
ATOM 2335 N N . HIS A 1 291 ? 25.240 -17.335 2.897 1.00 23.47 314 HIS A N 1
ATOM 2336 C CA . HIS A 1 291 ? 24.800 -16.022 2.452 1.00 22.36 314 HIS A CA 1
ATOM 2337 C C . HIS A 1 291 ? 25.387 -15.748 1.069 1.00 25.44 314 HIS A C 1
ATOM 2338 O O . HIS A 1 291 ? 26.562 -16.026 0.846 1.00 21.90 314 HIS A O 1
ATOM 2345 N N . GLU A 1 292 ? 24.590 -15.205 0.140 1.00 25.15 315 GLU A N 1
ATOM 2346 C CA . GLU A 1 292 ? 25.140 -15.010 -1.210 1.00 30.89 315 GLU A CA 1
ATOM 2347 C C . GLU A 1 292 ? 26.276 -14.011 -1.224 1.00 31.00 315 GLU A C 1
ATOM 2348 O O . GLU A 1 292 ? 27.152 -14.120 -2.069 1.00 32.78 315 GLU A O 1
ATOM 2354 N N . ASN A 1 293 ? 26.318 -13.079 -0.254 1.00 23.86 316 ASN A N 1
ATOM 2355 C CA . ASN A 1 293 ? 27.402 -12.127 -0.210 1.00 21.22 316 ASN A CA 1
ATOM 2356 C C . ASN A 1 293 ? 28.625 -12.551 0.608 1.00 30.60 316 ASN A C 1
ATOM 2357 O O . ASN A 1 293 ? 29.480 -11.730 0.904 1.00 24.34 316 ASN A O 1
ATOM 2362 N N . ILE A 1 294 ? 28.724 -13.827 0.957 1.00 19.97 317 ILE A N 1
ATOM 2363 C CA . ILE A 1 294 ? 29.953 -14.308 1.597 1.00 21.82 317 ILE A CA 1
ATOM 2364 C C . ILE A 1 294 ? 30.573 -15.425 0.838 1.00 18.85 317 ILE A C 1
ATOM 2365 O O . ILE A 1 294 ? 29.886 -16.400 0.552 1.00 27.96 317 ILE A O 1
ATOM 2370 N N . ILE A 1 295 ? 31.864 -15.312 0.531 1.00 19.56 318 ILE A N 1
ATOM 2371 C CA . ILE A 1 295 ? 32.531 -16.436 -0.125 1.00 23.45 318 ILE A CA 1
ATOM 2372 C C . ILE A 1 295 ? 33.194 -17.204 1.025 1.00 18.44 318 ILE A C 1
ATOM 2373 O O . ILE A 1 295 ? 34.156 -16.723 1.646 1.00 22.07 318 ILE A O 1
ATOM 2378 N N . PRO A 1 296 ? 32.689 -18.392 1.274 1.00 21.46 319 PRO A N 1
ATOM 2379 C CA . PRO A 1 296 ? 33.144 -19.047 2.517 1.00 22.92 319 PRO A CA 1
ATOM 2380 C C . PRO A 1 296 ? 34.483 -19.756 2.450 1.00 22.34 319 PRO A C 1
ATOM 2381 O O . PRO A 1 296 ? 34.878 -20.323 1.395 1.00 21.02 319 PRO A O 1
ATOM 2385 N N . ASN A 1 297 ? 35.194 -19.730 3.592 1.00 19.14 320 ASN A N 1
ATOM 2386 C CA . ASN A 1 297 ? 36.354 -20.570 3.835 1.00 22.87 320 ASN A CA 1
ATOM 2387 C C . ASN A 1 297 ? 37.367 -20.607 2.691 1.00 22.77 320 ASN A C 1
ATOM 2388 O O . ASN A 1 297 ? 37.740 -21.698 2.200 1.00 20.01 320 ASN A O 1
ATOM 2393 N N . THR A 1 298 ? 37.910 -19.436 2.345 1.00 20.38 321 THR A N 1
ATOM 2394 C CA . THR A 1 298 ? 38.728 -19.396 1.141 1.00 22.01 321 THR A CA 1
ATOM 2395 C C . THR A 1 298 ? 40.102 -19.976 1.369 1.00 27.15 321 THR A C 1
ATOM 2396 O O . THR A 1 298 ? 40.871 -20.174 0.419 1.00 22.49 321 THR A O 1
ATOM 2400 N N . SER A 1 299 ? 40.421 -20.316 2.625 1.00 20.33 322 SER A N 1
ATOM 2401 C CA . SER A 1 299 ? 41.619 -21.101 2.864 1.00 16.54 322 SER A CA 1
ATOM 2402 C C . SER A 1 299 ? 41.543 -22.457 2.185 1.00 14.46 322 SER A C 1
ATOM 2403 O O . SER A 1 299 ? 42.575 -23.142 2.041 1.00 20.76 322 SER A O 1
ATOM 2406 N N . MET A 1 300 ? 40.362 -22.861 1.792 1.00 16.10 323 MET A N 1
ATOM 2407 C CA . MET A 1 300 ? 40.264 -24.127 1.045 1.00 26.26 323 MET A CA 1
ATOM 2408 C C . MET A 1 300 ? 41.070 -24.055 -0.286 1.00 31.80 323 MET A C 1
ATOM 2409 O O . MET A 1 300 ? 41.497 -25.070 -0.793 1.00 21.35 323 MET A O 1
ATOM 2414 N N . TYR A 1 301 ? 41.330 -22.851 -0.789 1.00 25.01 324 TYR A N 1
ATOM 2415 C CA . TYR A 1 301 ? 42.132 -22.702 -2.017 1.00 29.08 324 TYR A CA 1
ATOM 2416 C C . TYR A 1 301 ? 43.592 -22.569 -1.758 1.00 32.23 324 TYR A C 1
ATOM 2417 O O . TYR A 1 301 ? 44.379 -22.600 -2.697 1.00 29.15 324 TYR A O 1
ATOM 2426 N N . THR A 1 302 ? 43.991 -22.438 -0.493 1.00 23.85 325 THR A N 1
ATOM 2427 C CA . THR A 1 302 ? 45.421 -22.359 -0.184 1.00 27.15 325 THR A CA 1
ATOM 2428 C C . THR A 1 302 ? 45.823 -23.459 0.790 1.00 38.71 325 THR A C 1
ATOM 2429 O O . THR A 1 302 ? 46.142 -24.574 0.390 1.00 31.98 325 THR A O 1
ATOM 2433 N N . SER A 1 303 ? 45.810 -23.139 2.084 1.00 29.23 326 SER A N 1
ATOM 2434 C CA . SER A 1 303 ? 46.115 -24.125 3.073 1.00 25.91 326 SER A CA 1
ATOM 2435 C C . SER A 1 303 ? 45.503 -23.626 4.385 1.00 25.44 326 SER A C 1
ATOM 2436 O O . SER A 1 303 ? 45.225 -22.416 4.525 1.00 24.37 326 SER A O 1
ATOM 2439 N N . SER A 1 304 ? 45.309 -24.548 5.324 1.00 24.43 327 SER A N 1
ATOM 2440 C CA . SER A 1 304 ? 44.917 -24.164 6.699 1.00 22.92 327 SER A CA 1
ATOM 2441 C C . SER A 1 304 ? 46.022 -23.389 7.383 1.00 31.60 327 SER A C 1
ATOM 2442 O O . SER A 1 304 ? 47.197 -23.724 7.202 1.00 28.71 327 SER A O 1
ATOM 2445 N N . SER A 1 305 ? 45.686 -22.374 8.181 1.00 25.66 328 SER A N 1
ATOM 2446 C CA . SER A 1 305 ? 46.729 -21.629 8.858 1.00 26.57 328 SER A CA 1
ATOM 2447 C C . SER A 1 305 ? 46.993 -22.233 10.253 1.00 27.39 328 SER A C 1
ATOM 2448 O O . SER A 1 305 ? 47.822 -21.726 11.000 1.00 34.40 328 SER A O 1
ATOM 2451 N N . TRP A 1 306 ? 46.325 -23.332 10.603 1.00 29.50 329 TRP A N 1
ATOM 2452 C CA . TRP A 1 306 ? 46.656 -24.013 11.873 1.00 37.69 329 TRP A CA 1
ATOM 2453 C C . TRP A 1 306 ? 46.913 -25.528 11.687 1.00 39.48 329 TRP A C 1
ATOM 2454 O O . TRP A 1 306 ? 46.763 -26.099 10.592 1.00 36.81 329 TRP A O 1
ATOM 2466 N N . ASP B 2 4 ? 53.005 -51.193 11.607 1.00 54.93 96 ASP H N 1
ATOM 2467 C CA . ASP B 2 4 ? 53.790 -49.956 11.649 1.00 66.73 96 ASP H CA 1
ATOM 2468 C C . ASP B 2 4 ? 52.921 -48.808 12.167 1.00 56.60 96 ASP H C 1
ATOM 2469 O O . ASP B 2 4 ? 53.239 -48.166 13.180 1.00 45.57 96 ASP H O 1
ATOM 2474 N N . LEU B 2 5 ? 51.828 -48.552 11.452 1.00 55.32 97 LEU H N 1
ATOM 2475 C CA . LEU B 2 5 ? 50.787 -47.651 11.937 1.00 51.74 97 LEU H CA 1
ATOM 2476 C C . LEU B 2 5 ? 50.208 -48.225 13.201 1.00 47.42 97 LEU H C 1
ATOM 2477 O O . LEU B 2 5 ? 49.866 -47.494 14.130 1.00 47.99 97 LEU H O 1
ATOM 2482 N N . CYS B 2 6 ? 50.092 -49.551 13.233 1.00 45.55 98 CYS H N 1
ATOM 2483 C CA . CYS B 2 6 ? 49.542 -50.228 14.397 1.00 47.23 98 CYS H CA 1
ATOM 2484 C C . CYS B 2 6 ? 50.383 -49.961 15.655 1.00 41.06 98 CYS H C 1
ATOM 2485 O O . CYS B 2 6 ? 49.842 -49.769 16.749 1.00 45.07 98 CYS H O 1
ATOM 2488 N N . ALA B 2 7 ? 51.703 -49.954 15.497 1.00 48.27 99 ALA H N 1
ATOM 2489 C CA . ALA B 2 7 ? 52.593 -49.668 16.621 1.00 47.61 99 ALA H CA 1
ATOM 2490 C C . ALA B 2 7 ? 52.479 -48.178 16.995 1.00 38.37 99 ALA H C 1
ATOM 2491 O O . ALA B 2 7 ? 52.495 -47.825 18.161 1.00 38.90 99 ALA H O 1
ATOM 2493 N N . ALA B 2 8 ? 52.357 -47.307 16.008 1.00 37.16 100 ALA H N 1
ATOM 2494 C CA . ALA B 2 8 ? 52.148 -45.900 16.322 1.00 35.81 100 ALA H CA 1
ATOM 2495 C C . ALA B 2 8 ? 50.841 -45.743 17.131 1.00 41.23 100 ALA H C 1
ATOM 2496 O O . ALA B 2 8 ? 50.823 -45.061 18.156 1.00 33.13 100 ALA H O 1
ATOM 2498 N N . PHE B 2 9 ? 49.755 -46.381 16.685 1.00 38.24 101 PHE H N 1
ATOM 2499 C CA . PHE B 2 9 ? 48.480 -46.308 17.414 1.00 32.79 101 PHE H CA 1
ATOM 2500 C C . PHE B 2 9 ? 48.593 -46.812 18.832 1.00 34.07 101 PHE H C 1
ATOM 2501 O O . PHE B 2 9 ? 47.999 -46.258 19.771 1.00 31.56 101 PHE H O 1
ATOM 2509 N N . ASN B 2 10 ? 49.340 -47.895 19.004 1.00 37.93 102 ASN H N 1
ATOM 2510 C CA . ASN B 2 10 ? 49.563 -48.407 20.340 1.00 36.95 102 ASN H CA 1
ATOM 2511 C C . ASN B 2 10 ? 50.269 -47.401 21.250 1.00 27.99 102 ASN H C 1
ATOM 2512 O O . ASN B 2 10 ? 49.894 -47.250 22.390 1.00 29.97 102 ASN H O 1
ATOM 2517 N N . VAL B 2 11 ? 51.305 -46.738 20.740 1.00 34.35 103 VAL H N 1
ATOM 2518 C CA . VAL B 2 11 ? 51.985 -45.697 21.525 1.00 30.76 103 VAL H CA 1
ATOM 2519 C C . VAL B 2 11 ? 51.044 -44.546 21.880 1.00 26.75 103 VAL H C 1
ATOM 2520 O O . VAL B 2 11 ? 50.992 -44.105 23.016 1.00 29.14 103 VAL H O 1
ATOM 2524 N N . ILE B 2 12 ? 50.272 -44.060 20.903 1.00 31.03 104 ILE H N 1
ATOM 2525 C CA . ILE B 2 12 ? 49.263 -43.025 21.216 1.00 28.49 104 ILE H CA 1
ATOM 2526 C C . ILE B 2 12 ? 48.227 -43.458 22.250 1.00 28.99 104 ILE H C 1
ATOM 2527 O O . ILE B 2 12 ? 47.965 -42.725 23.211 1.00 30.72 104 ILE H O 1
ATOM 2532 N N . CYS B 2 13 ? 47.628 -44.650 22.089 1.00 26.24 105 CYS H N 1
ATOM 2533 C CA . CYS B 2 13 ? 46.641 -45.110 23.057 1.00 27.38 105 CYS H CA 1
ATOM 2534 C C . CYS B 2 13 ? 47.228 -45.322 24.448 1.00 34.51 105 CYS H C 1
ATOM 2535 O O . CYS B 2 13 ? 46.554 -45.149 25.459 1.00 28.55 105 CYS H O 1
ATOM 2538 N N . ASP B 2 14 ? 48.512 -45.663 24.488 1.00 35.19 106 ASP H N 1
ATOM 2539 C CA . ASP B 2 14 ? 49.203 -45.873 25.765 1.00 31.95 106 ASP H CA 1
ATOM 2540 C C . ASP B 2 14 ? 49.442 -44.522 26.489 1.00 38.30 106 ASP H C 1
ATOM 2541 O O . ASP B 2 14 ? 49.591 -44.476 27.707 1.00 38.77 106 ASP H O 1
ATOM 2546 N N . ASN B 2 15 ? 49.440 -43.421 25.742 1.00 31.50 107 ASN H N 1
ATOM 2547 C CA . ASN B 2 15 ? 49.876 -42.139 26.311 1.00 32.01 107 ASN H CA 1
ATOM 2548 C C . ASN B 2 15 ? 48.894 -40.975 26.312 1.00 36.07 107 ASN H C 1
ATOM 2549 O O . ASN B 2 15 ? 49.140 -39.951 26.929 1.00 34.26 107 ASN H O 1
ATOM 2554 N N . VAL B 2 16 ? 47.832 -41.098 25.540 1.00 30.64 108 VAL H N 1
ATOM 2555 C CA . VAL B 2 16 ? 46.909 -39.977 25.316 1.00 26.81 108 VAL H CA 1
ATOM 2556 C C . VAL B 2 16 ? 45.603 -40.322 25.998 1.00 40.35 108 VAL H C 1
ATOM 2557 O O . VAL B 2 16 ? 45.040 -41.393 25.717 1.00 40.80 108 VAL H O 1
ATOM 2561 N N . GLY B 2 17 ? 45.141 -39.440 26.882 1.00 30.91 109 GLY H N 1
ATOM 2562 C CA . GLY B 2 17 ? 43.922 -39.689 27.638 1.00 40.55 109 GLY H CA 1
ATOM 2563 C C . GLY B 2 17 ? 42.891 -38.601 27.400 1.00 28.68 109 GLY H C 1
ATOM 2564 O O . GLY B 2 17 ? 42.268 -38.568 26.358 1.00 31.78 109 GLY H O 1
ATOM 2565 N N . LYS B 2 18 ? 42.778 -37.729 28.377 1.00 29.80 110 LYS H N 1
ATOM 2566 C CA . LYS B 2 18 ? 41.837 -36.665 28.498 1.00 33.57 110 LYS H CA 1
ATOM 2567 C C . LYS B 2 18 ? 41.809 -35.768 27.241 1.00 36.48 110 LYS H C 1
ATOM 2568 O O . LYS B 2 18 ? 40.751 -35.234 26.860 1.00 26.72 110 LYS H O 1
ATOM 2574 N N . ASP B 2 19 ? 42.963 -35.619 26.585 1.00 29.19 111 ASP H N 1
ATOM 2575 C CA . ASP B 2 19 ? 43.025 -34.705 25.423 1.00 28.07 111 ASP H CA 1
ATOM 2576 C C . ASP B 2 19 ? 42.855 -35.326 24.082 1.00 24.17 111 ASP H C 1
ATOM 2577 O O . ASP B 2 19 ? 43.214 -34.695 23.078 1.00 28.46 111 ASP H O 1
ATOM 2582 N N . TRP B 2 20 ? 42.339 -36.540 24.011 1.00 23.12 112 TRP H N 1
ATOM 2583 C CA . TRP B 2 20 ? 42.255 -37.200 22.735 1.00 24.29 112 TRP H CA 1
ATOM 2584 C C . TRP B 2 20 ? 41.484 -36.441 21.658 1.00 24.17 112 TRP H C 1
ATOM 2585 O O . TRP B 2 20 ? 41.801 -36.578 20.466 1.00 21.02 112 TRP H O 1
ATOM 2596 N N . ARG B 2 21 ? 40.498 -35.637 22.028 1.00 17.32 113 ARG H N 1
ATOM 2597 C CA . ARG B 2 21 ? 39.714 -35.006 20.965 1.00 17.57 113 ARG H CA 1
ATOM 2598 C C . ARG B 2 21 ? 40.511 -33.945 20.226 1.00 16.28 113 ARG H C 1
ATOM 2599 O O . ARG B 2 21 ? 40.205 -33.651 19.091 1.00 16.34 113 ARG H O 1
ATOM 2607 N N . ARG B 2 22 ? 41.479 -33.315 20.897 1.00 15.47 114 ARG H N 1
ATOM 2608 C CA . ARG B 2 22 ? 42.348 -32.353 20.238 1.00 20.97 114 ARG H CA 1
ATOM 2609 C C . ARG B 2 22 ? 43.132 -32.999 19.109 1.00 14.64 114 ARG H C 1
ATOM 2610 O O . ARG B 2 22 ? 43.356 -32.421 18.032 1.00 17.17 114 ARG H O 1
ATOM 2618 N N . LEU B 2 23 ? 43.606 -34.208 19.353 1.00 17.40 115 LEU H N 1
ATOM 2619 C CA . LEU B 2 23 ? 44.305 -34.946 18.291 1.00 17.65 115 LEU H CA 1
ATOM 2620 C C . LEU B 2 23 ? 43.332 -35.346 17.160 1.00 18.72 115 LEU H C 1
ATOM 2621 O O . LEU B 2 23 ? 43.644 -35.205 15.956 1.00 18.31 115 LEU H O 1
ATOM 2626 N N . ALA B 2 24 ? 42.150 -35.829 17.547 1.00 17.39 116 ALA H N 1
ATOM 2627 C CA . ALA B 2 24 ? 41.100 -36.158 16.561 1.00 16.17 116 ALA H CA 1
ATOM 2628 C C . ALA B 2 24 ? 40.820 -34.962 15.687 1.00 15.56 116 ALA H C 1
ATOM 2629 O O . ALA B 2 24 ? 40.707 -35.113 14.470 1.00 19.14 116 ALA H O 1
ATOM 2631 N N . ARG B 2 25 ? 40.720 -33.772 16.280 1.00 15.89 117 ARG H N 1
ATOM 2632 C CA . ARG B 2 25 ? 40.401 -32.588 15.460 1.00 15.73 117 ARG H CA 1
ATOM 2633 C C . ARG B 2 25 ? 41.572 -32.217 14.567 1.00 18.85 117 ARG H C 1
ATOM 2634 O O . ARG B 2 25 ? 41.387 -31.848 13.389 1.00 18.95 117 ARG H O 1
ATOM 2642 N N . GLN B 2 26 ? 42.779 -32.319 15.100 1.00 17.41 118 GLN H N 1
ATOM 2643 C CA . GLN B 2 26 ? 43.967 -32.104 14.271 1.00 19.12 118 GLN H CA 1
ATOM 2644 C C . GLN B 2 26 ? 44.025 -33.084 13.098 1.00 23.57 118 GLN H C 1
ATOM 2645 O O . GLN B 2 26 ? 44.503 -32.730 11.993 1.00 21.71 118 GLN H O 1
ATOM 2651 N N . LEU B 2 27 ? 43.539 -34.307 13.324 1.00 20.06 119 LEU H N 1
ATOM 2652 C CA . LEU B 2 27 ? 43.475 -35.333 12.274 1.00 22.27 119 LEU H CA 1
ATOM 2653 C C . LEU B 2 27 ? 42.256 -35.153 11.348 1.00 28.31 119 LEU H C 1
ATOM 2654 O O . LEU B 2 27 ? 42.052 -35.949 10.424 1.00 25.49 119 LEU H O 1
ATOM 2659 N N . LYS B 2 28 ? 41.474 -34.112 11.612 1.00 21.84 120 LYS H N 1
ATOM 2660 C CA . LYS B 2 28 ? 40.228 -33.786 10.894 1.00 26.06 120 LYS H CA 1
ATOM 2661 C C . LYS B 2 28 ? 39.164 -34.906 10.935 1.00 27.14 120 LYS H C 1
ATOM 2662 O O . LYS B 2 28 ? 38.368 -35.073 10.005 1.00 23.56 120 LYS H O 1
ATOM 2668 N N . VAL B 2 29 ? 39.110 -35.648 12.026 1.00 19.00 121 VAL H N 1
ATOM 2669 C CA . VAL B 2 29 ? 37.999 -36.567 12.230 1.00 17.70 121 VAL H CA 1
ATOM 2670 C C . VAL B 2 29 ? 36.661 -35.798 12.350 1.00 23.41 121 VAL H C 1
ATOM 2671 O O . VAL B 2 29 ? 36.531 -34.831 13.143 1.00 19.69 121 VAL H O 1
ATOM 2675 N N . SER B 2 30 ? 35.646 -36.213 11.567 1.00 19.55 122 SER H N 1
ATOM 2676 C CA . SER B 2 30 ? 34.466 -35.364 11.519 1.00 21.00 122 SER H CA 1
ATOM 2677 C C . SER B 2 30 ? 33.668 -35.376 12.811 1.00 18.77 122 SER H C 1
ATOM 2678 O O . SER B 2 30 ? 33.683 -36.297 13.567 1.00 18.18 122 SER H O 1
ATOM 2681 N N . ASP B 2 31 ? 32.958 -34.281 13.015 1.00 16.59 123 ASP H N 1
ATOM 2682 C CA . ASP B 2 31 ? 32.019 -34.135 14.085 1.00 21.02 123 ASP H CA 1
ATOM 2683 C C . ASP B 2 31 ? 31.020 -35.319 14.273 1.00 19.02 123 ASP H C 1
ATOM 2684 O O . ASP B 2 31 ? 30.805 -35.854 15.369 1.00 19.81 123 ASP H O 1
ATOM 2689 N N . THR B 2 32 ? 30.397 -35.736 13.176 1.00 16.28 124 THR H N 1
ATOM 2690 C CA . THR B 2 32 ? 29.461 -36.821 13.354 1.00 16.54 124 THR H CA 1
ATOM 2691 C C . THR B 2 32 ? 30.153 -38.168 13.663 1.00 18.52 124 THR H C 1
ATOM 2692 O O . THR B 2 32 ? 29.574 -38.992 14.345 1.00 19.47 124 THR H O 1
ATOM 2696 N N . LYS B 2 33 ? 31.393 -38.379 13.224 1.00 15.89 125 LYS H N 1
ATOM 2697 C CA . LYS B 2 33 ? 32.121 -39.590 13.608 1.00 16.33 125 LYS H CA 1
ATOM 2698 C C . LYS B 2 33 ? 32.511 -39.548 15.095 1.00 18.81 125 LYS H C 1
ATOM 2699 O O . LYS B 2 33 ? 32.492 -40.568 15.772 1.00 19.59 125 LYS H O 1
ATOM 2705 N N . ILE B 2 34 ? 32.825 -38.371 15.611 1.00 18.77 126 ILE H N 1
ATOM 2706 C CA . ILE B 2 34 ? 33.062 -38.278 17.063 1.00 17.86 126 ILE H CA 1
ATOM 2707 C C . ILE B 2 34 ? 31.765 -38.621 17.817 1.00 19.73 126 ILE H C 1
ATOM 2708 O O . ILE B 2 34 ? 31.817 -39.316 18.837 1.00 20.14 126 ILE H O 1
ATOM 2713 N N . ASP B 2 35 ? 30.615 -38.156 17.326 1.00 18.05 127 ASP H N 1
ATOM 2714 C CA . ASP B 2 35 ? 29.333 -38.544 17.936 1.00 18.78 127 ASP H CA 1
ATOM 2715 C C . ASP B 2 35 ? 29.242 -40.090 18.042 1.00 21.15 127 ASP H C 1
ATOM 2716 O O . ASP B 2 35 ? 28.899 -40.656 19.097 1.00 21.68 127 ASP H O 1
ATOM 2721 N N . SER B 2 36 ? 29.526 -40.750 16.926 1.00 20.76 128 SER H N 1
ATOM 2722 C CA . SER B 2 36 ? 29.401 -42.202 16.855 1.00 23.19 128 SER H CA 1
ATOM 2723 C C . SER B 2 36 ? 30.371 -42.911 17.806 1.00 20.96 128 SER H C 1
ATOM 2724 O O . SER B 2 36 ? 29.992 -43.861 18.501 1.00 22.37 128 SER H O 1
ATOM 2727 N N . ILE B 2 37 ? 31.608 -42.412 17.880 1.00 20.66 129 ILE H N 1
ATOM 2728 C CA . ILE B 2 37 ? 32.597 -42.991 18.819 1.00 18.75 129 ILE H CA 1
ATOM 2729 C C . ILE B 2 37 ? 32.122 -42.922 20.267 1.00 19.63 129 ILE H C 1
ATOM 2730 O O . ILE B 2 37 ? 32.188 -43.886 21.030 1.00 20.55 129 ILE H O 1
ATOM 2735 N N . GLU B 2 38 ? 31.654 -41.749 20.653 1.00 19.41 130 GLU H N 1
ATOM 2736 C CA . GLU B 2 38 ? 31.172 -41.544 22.004 1.00 20.51 130 GLU H CA 1
ATOM 2737 C C . GLU B 2 38 ? 29.970 -42.431 22.332 1.00 21.23 130 GLU H C 1
ATOM 2738 O O . GLU B 2 38 ? 29.812 -42.926 23.473 1.00 22.26 130 GLU H O 1
ATOM 2744 N N . ASP B 2 39 ? 29.057 -42.578 21.369 1.00 22.33 131 ASP H N 1
ATOM 2745 C CA . ASP B 2 39 ? 27.880 -43.424 21.567 1.00 23.38 131 ASP H CA 1
ATOM 2746 C C . ASP B 2 39 ? 28.292 -44.880 21.799 1.00 19.56 131 ASP H C 1
ATOM 2747 O O . ASP B 2 39 ? 27.722 -45.567 22.612 1.00 24.85 131 ASP H O 1
ATOM 2752 N N . ARG B 2 40 ? 29.262 -45.336 21.013 1.00 17.58 132 ARG H N 1
ATOM 2753 C CA . ARG B 2 40 ? 29.702 -46.715 21.070 1.00 21.05 132 ARG H CA 1
ATOM 2754 C C . ARG B 2 40 ? 30.645 -47.031 22.211 1.00 25.82 132 ARG H C 1
ATOM 2755 O O . ARG B 2 40 ? 30.698 -48.173 22.642 1.00 23.56 132 ARG H O 1
ATOM 2763 N N . TYR B 2 41 ? 31.338 -46.021 22.755 1.00 19.89 133 TYR H N 1
ATOM 2764 C CA . TYR B 2 41 ? 32.270 -46.293 23.862 1.00 18.28 133 TYR H CA 1
ATOM 2765 C C . TYR B 2 41 ? 32.095 -45.230 24.929 1.00 20.92 133 TYR H C 1
ATOM 2766 O O . TYR B 2 41 ? 33.049 -44.482 25.249 1.00 23.07 133 TYR H O 1
ATOM 2775 N N . PRO B 2 42 ? 30.914 -45.211 25.550 1.00 21.40 134 PRO H N 1
ATOM 2776 C CA . PRO B 2 42 ? 30.590 -44.132 26.504 1.00 24.89 134 PRO H CA 1
ATOM 2777 C C . PRO B 2 42 ? 31.374 -44.220 27.816 1.00 28.74 134 PRO H C 1
ATOM 2778 O O . PRO B 2 42 ? 31.479 -43.230 28.563 1.00 26.82 134 PRO H O 1
ATOM 2782 N N . ARG B 2 43 ? 31.917 -45.386 28.111 1.00 23.48 135 ARG H N 1
ATOM 2783 C CA . ARG B 2 43 ? 32.541 -45.591 29.422 1.00 28.26 135 ARG H CA 1
ATOM 2784 C C . ARG B 2 43 ? 33.937 -46.117 29.227 1.00 28.79 135 ARG H C 1
ATOM 2785 O O . ARG B 2 43 ? 34.461 -46.779 30.114 1.00 28.73 135 ARG H O 1
ATOM 2793 N N . ASN B 2 44 ? 34.515 -45.861 28.051 1.00 24.57 136 ASN H N 1
ATOM 2794 C CA . ASN B 2 44 ? 35.857 -46.355 27.730 1.00 30.52 136 ASN H CA 1
ATOM 2795 C C . ASN B 2 44 ? 36.691 -45.364 26.905 1.00 20.61 136 ASN H C 1
ATOM 2796 O O . ASN B 2 44 ? 36.766 -45.428 25.680 1.00 22.74 136 ASN H O 1
ATOM 2801 N N . LEU B 2 45 ? 37.275 -44.411 27.611 1.00 27.80 137 LEU H N 1
ATOM 2802 C CA . LEU B 2 45 ? 38.117 -43.374 27.030 1.00 25.29 137 LEU H CA 1
ATOM 2803 C C . LEU B 2 45 ? 39.214 -43.894 26.106 1.00 19.61 137 LEU H C 1
ATOM 2804 O O . LEU B 2 45 ? 39.391 -43.427 24.980 1.00 22.55 137 LEU H O 1
ATOM 2809 N N . THR B 2 46 ? 39.951 -44.923 26.546 1.00 29.76 138 THR H N 1
ATOM 2810 C CA . THR B 2 46 ? 41.018 -45.442 25.678 1.00 28.53 138 THR H CA 1
ATOM 2811 C C . THR B 2 46 ? 40.524 -46.009 24.383 1.00 30.38 138 THR H C 1
ATOM 2812 O O . THR B 2 46 ? 41.150 -45.859 23.333 1.00 33.10 138 THR H O 1
ATOM 2816 N N . GLU B 2 47 ? 39.380 -46.675 24.4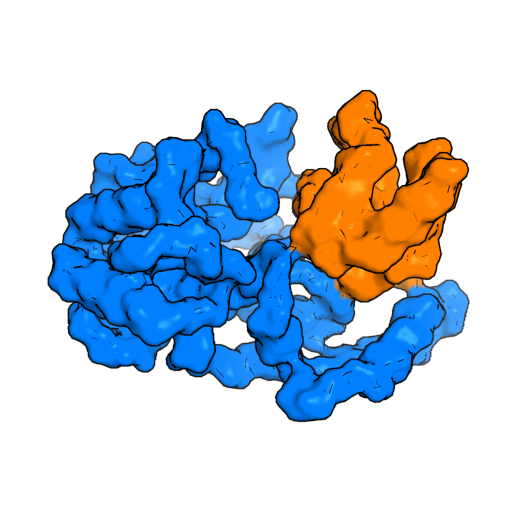41 1.00 25.71 139 GLU H N 1
ATOM 2817 C CA . GLU B 2 47 ? 38.817 -47.201 23.223 1.00 26.25 139 GLU H CA 1
ATOM 2818 C C . GLU B 2 47 ? 38.338 -46.076 22.291 1.00 24.98 139 GLU H C 1
ATOM 2819 O O . GLU B 2 47 ? 38.342 -46.224 21.062 1.00 26.74 139 GLU H O 1
ATOM 2825 N N . ARG B 2 48 ? 37.915 -44.948 22.862 1.00 25.19 140 ARG H N 1
ATOM 2826 C CA . ARG B 2 48 ? 37.558 -43.789 22.028 1.00 27.35 140 ARG H CA 1
ATOM 2827 C C . ARG B 2 48 ? 38.764 -43.271 21.248 1.00 20.73 140 ARG H C 1
ATOM 2828 O O . ARG B 2 48 ? 38.671 -42.989 20.052 1.00 22.00 140 ARG H O 1
ATOM 2836 N N . VAL B 2 49 ? 39.905 -43.130 21.909 1.00 25.29 141 VAL H N 1
ATOM 2837 C CA . VAL B 2 49 ? 41.133 -42.763 21.174 1.00 28.19 141 VAL H CA 1
ATOM 2838 C C . VAL B 2 49 ? 41.444 -43.715 20.012 1.00 20.64 141 VAL H C 1
ATOM 2839 O O . VAL B 2 49 ? 41.755 -43.334 18.876 1.00 23.27 141 VAL H O 1
ATOM 2843 N N . ARG B 2 50 ? 41.379 -45.001 20.313 1.00 28.41 142 ARG H N 1
ATOM 2844 C CA . ARG B 2 50 ? 41.743 -45.985 19.300 1.00 30.46 142 ARG H CA 1
ATOM 2845 C C . ARG B 2 50 ? 40.784 -45.929 18.139 1.00 23.85 142 ARG H C 1
ATOM 2846 O O . ARG B 2 50 ? 41.177 -45.993 16.985 1.00 24.94 142 ARG H O 1
ATOM 2854 N N . GLU B 2 51 ? 39.500 -45.773 18.439 1.00 25.36 143 GLU H N 1
ATOM 2855 C CA . GLU B 2 51 ? 38.521 -45.723 17.352 1.00 26.89 143 GLU H CA 1
ATOM 2856 C C . GLU B 2 51 ? 38.730 -44.477 16.507 1.00 24.70 143 GLU H C 1
ATOM 2857 O O . GLU B 2 51 ? 38.634 -44.521 15.313 1.00 24.28 143 GLU H O 1
ATOM 2863 N N . SER B 2 52 ? 39.091 -43.347 17.126 1.00 28.74 144 SER H N 1
ATOM 2864 C CA . SER B 2 52 ? 39.351 -42.152 16.326 1.00 20.36 144 SER H CA 1
ATOM 2865 C C . SER B 2 52 ? 40.549 -42.342 15.360 1.00 22.79 144 SER H C 1
ATOM 2866 O O . SER B 2 52 ? 40.553 -41.861 14.223 1.00 24.21 144 SER H O 1
ATOM 2869 N N . LEU B 2 53 ? 41.573 -43.031 15.831 1.00 22.71 145 LEU H N 1
ATOM 2870 C CA . LEU B 2 53 ? 42.740 -43.312 14.985 1.00 23.20 145 LEU H CA 1
ATOM 2871 C C . LEU B 2 53 ? 42.384 -44.230 13.786 1.00 28.05 145 LEU H C 1
ATOM 2872 O O . LEU B 2 53 ? 42.789 -43.976 12.643 1.00 30.35 145 LEU H O 1
ATOM 2877 N N . ARG B 2 54 ? 41.614 -45.267 14.090 1.00 28.37 146 ARG H N 1
ATOM 2878 C CA . ARG B 2 54 ? 41.078 -46.204 13.089 1.00 33.34 146 ARG H CA 1
ATOM 2879 C C . ARG B 2 54 ? 40.222 -45.500 12.018 1.00 35.68 146 ARG H C 1
ATOM 2880 O O . ARG B 2 54 ? 40.355 -45.765 10.815 1.00 30.20 146 ARG H O 1
ATOM 2888 N N . ILE B 2 55 ? 39.379 -44.556 12.437 1.00 27.63 147 ILE H N 1
ATOM 2889 C CA . ILE B 2 55 ? 38.586 -43.760 11.512 1.00 24.94 147 ILE H CA 1
ATOM 2890 C C . ILE B 2 55 ? 39.458 -42.859 10.654 1.00 30.35 147 ILE H C 1
ATOM 2891 O O . ILE B 2 55 ? 39.258 -42.750 9.447 1.00 31.09 147 ILE H O 1
ATOM 2896 N N . TRP B 2 56 ? 40.472 -42.231 11.240 1.00 27.37 148 TRP H N 1
ATOM 2897 C CA . TRP B 2 56 ? 41.389 -41.448 10.443 1.00 24.74 148 TRP H CA 1
ATOM 2898 C C . TRP B 2 56 ? 42.076 -42.318 9.389 1.00 31.39 148 TRP H C 1
ATOM 2899 O O . TRP B 2 56 ? 42.235 -41.903 8.234 1.00 36.58 148 TRP H O 1
ATOM 2910 N N . LYS B 2 57 ? 42.485 -43.516 9.797 1.00 31.58 149 LYS H N 1
ATOM 2911 C CA . LYS B 2 57 ? 43.204 -44.426 8.876 1.00 36.26 149 LYS H CA 1
ATOM 2912 C C . LYS B 2 57 ? 42.312 -44.803 7.707 1.00 36.16 149 LYS H C 1
ATOM 2913 O O . LYS B 2 57 ? 42.713 -44.703 6.550 1.00 42.09 149 LYS H O 1
ATOM 2919 N N . ASN B 2 58 ? 41.087 -45.211 8.022 1.00 36.57 150 ASN H N 1
ATOM 2920 C CA . ASN B 2 58 ? 40.107 -45.546 6.977 1.00 41.39 150 ASN H CA 1
ATOM 2921 C C . ASN B 2 58 ? 39.762 -44.388 6.063 1.00 46.87 150 ASN H C 1
ATOM 2922 O O . ASN B 2 58 ? 39.474 -44.582 4.889 1.00 49.33 150 ASN H O 1
ATOM 2927 N N . THR B 2 59 ? 39.813 -43.171 6.584 1.00 40.74 151 THR H N 1
ATOM 2928 C CA . THR B 2 59 ? 39.471 -41.991 5.792 1.00 40.67 151 THR H CA 1
ATOM 2929 C C . THR B 2 59 ? 40.619 -41.537 4.881 1.00 47.41 151 THR H C 1
ATOM 2930 O O . THR B 2 59 ? 40.402 -41.150 3.729 1.00 49.91 151 THR H O 1
ATOM 2934 N N . GLU B 2 60 ? 41.846 -41.592 5.382 1.00 43.61 152 GLU H N 1
ATOM 2935 C CA . GLU B 2 60 ? 42.986 -41.053 4.633 1.00 51.87 152 GLU H CA 1
ATOM 2936 C C . GLU B 2 60 ? 43.642 -42.085 3.723 1.00 58.15 152 GLU H C 1
ATOM 2937 O O . GLU B 2 60 ? 44.486 -41.731 2.894 1.00 55.48 152 GLU H O 1
ATOM 2943 N N . LYS B 2 61 ? 43.263 -43.352 3.899 1.00 53.46 153 LYS H N 1
ATOM 2944 C CA . LYS B 2 61 ? 43.758 -44.456 3.072 1.00 62.71 153 LYS H CA 1
ATOM 2945 C C . LYS B 2 61 ? 45.286 -44.560 3.062 1.00 58.47 153 LYS H C 1
ATOM 2946 O O . LYS B 2 61 ? 45.906 -44.922 4.055 1.00 58.21 153 LYS H O 1
ATOM 2952 N N . GLU B 2 62 ? 45.885 -44.251 1.918 1.00 65.01 154 GLU H N 1
ATOM 2953 C CA . GLU B 2 62 ? 47.322 -44.421 1.743 1.00 64.11 154 GLU H CA 1
ATOM 2954 C C . GLU B 2 62 ? 48.084 -43.225 2.311 1.00 67.61 154 GLU H C 1
ATOM 2955 O O . GLU B 2 62 ? 49.242 -43.356 2.712 1.00 65.06 154 GLU H O 1
ATOM 2961 N N . ASN B 2 63 ? 47.425 -42.065 2.364 1.00 64.19 155 ASN H N 1
ATOM 2962 C CA . ASN B 2 63 ? 47.970 -40.901 3.069 1.00 64.86 155 ASN H CA 1
ATOM 2963 C C . ASN B 2 63 ? 47.991 -41.058 4.602 1.00 56.49 155 ASN H C 1
ATOM 2964 O O . ASN B 2 63 ? 48.477 -40.184 5.316 1.00 50.15 155 ASN H O 1
ATOM 2969 N N . ALA B 2 64 ? 47.441 -42.163 5.089 1.00 40.82 156 ALA H N 1
ATOM 2970 C CA . ALA B 2 64 ? 47.496 -42.490 6.508 1.00 44.54 156 ALA H CA 1
ATOM 2971 C C . ALA B 2 64 ? 48.852 -43.099 6.876 1.00 42.90 156 ALA H C 1
ATOM 2972 O O . ALA B 2 64 ? 49.008 -44.324 6.955 1.00 51.35 156 ALA H O 1
ATOM 2974 N N . THR B 2 65 ? 49.822 -42.227 7.142 1.00 41.54 157 THR H N 1
ATOM 2975 C CA . THR B 2 65 ? 51.195 -42.633 7.417 1.00 39.78 157 THR H CA 1
ATOM 2976 C C . THR B 2 65 ? 51.660 -42.215 8.792 1.00 43.66 157 THR H C 1
ATOM 2977 O O . THR B 2 65 ? 51.077 -41.313 9.388 1.00 36.72 157 THR H O 1
ATOM 2981 N N . VAL B 2 66 ? 52.719 -42.860 9.279 1.00 41.03 158 VAL H N 1
ATOM 2982 C CA . VAL B 2 66 ? 53.305 -42.496 10.568 1.00 37.29 158 VAL H CA 1
ATOM 2983 C C . VAL B 2 66 ? 53.797 -41.055 10.543 1.00 38.87 158 VAL H C 1
ATOM 2984 O O . VAL B 2 66 ? 53.625 -40.314 11.504 1.00 40.08 158 VAL H O 1
ATOM 2988 N N . ALA B 2 67 ? 54.380 -40.647 9.421 1.00 37.61 159 ALA H N 1
ATOM 2989 C CA . ALA B 2 67 ? 54.851 -39.269 9.269 1.00 40.47 159 ALA H CA 1
ATOM 2990 C C . ALA B 2 67 ? 53.717 -38.251 9.504 1.00 43.23 159 ALA H C 1
ATOM 2991 O O . ALA B 2 67 ? 53.867 -37.270 10.257 1.00 39.66 159 ALA H O 1
ATOM 2993 N N . HIS B 2 68 ? 52.590 -38.496 8.846 1.00 38.25 160 HIS H N 1
ATOM 2994 C CA . HIS B 2 68 ? 51.425 -37.639 8.974 1.00 43.47 160 HIS H CA 1
ATOM 2995 C C . HIS B 2 68 ? 50.925 -37.597 10.428 1.00 31.91 160 HIS H C 1
ATOM 2996 O O . HIS B 2 68 ? 50.641 -36.524 10.940 1.00 31.55 160 HIS H O 1
ATOM 3003 N N . LEU B 2 69 ? 50.820 -38.768 11.048 1.00 34.72 161 LEU H N 1
ATOM 3004 C CA . LEU B 2 69 ? 50.455 -38.919 12.462 1.00 28.77 161 LEU H CA 1
ATOM 3005 C C . LEU B 2 69 ? 51.401 -38.134 13.373 1.00 36.14 161 LEU H C 1
ATOM 3006 O O . LEU B 2 69 ? 50.981 -37.456 14.309 1.00 31.02 161 LEU H O 1
ATOM 3011 N N . VAL B 2 70 ? 52.697 -38.226 13.123 1.00 32.23 162 VAL H N 1
ATOM 3012 C CA . VAL B 2 70 ? 53.633 -37.478 13.952 1.00 30.43 162 VAL H CA 1
ATOM 3013 C C . VAL B 2 70 ? 53.506 -35.968 13.751 1.00 25.13 162 VAL H C 1
ATOM 3014 O O . VAL B 2 70 ? 53.605 -35.188 14.714 1.00 32.06 162 VAL H O 1
ATOM 3018 N N . GLY B 2 71 ? 53.301 -35.539 12.508 1.00 31.40 163 GLY H N 1
ATOM 3019 C CA . GLY B 2 71 ? 53.112 -34.120 12.233 1.00 32.82 163 GLY H CA 1
ATOM 3020 C C . GLY B 2 71 ? 51.895 -33.583 12.978 1.00 36.98 163 GLY H C 1
ATOM 3021 O O . GLY B 2 71 ? 51.924 -32.474 13.500 1.00 32.86 163 GLY H O 1
ATOM 3022 N N . ALA B 2 72 ? 50.827 -34.382 13.041 1.00 30.59 164 ALA H N 1
ATOM 3023 C CA . ALA B 2 72 ? 49.589 -33.955 13.725 1.00 29.77 164 ALA H CA 1
ATOM 3024 C C . ALA B 2 72 ? 49.796 -33.873 15.239 1.00 25.42 164 ALA H C 1
ATOM 3025 O O . ALA B 2 72 ? 49.358 -32.912 15.881 1.00 26.58 164 ALA H O 1
ATOM 3027 N N . LEU B 2 73 ? 50.503 -34.861 15.792 1.00 25.04 165 LEU H N 1
ATOM 3028 C CA . LEU B 2 73 ? 50.828 -34.840 17.210 1.00 24.23 165 LEU H CA 1
ATOM 3029 C C . LEU B 2 73 ? 51.616 -33.584 17.557 1.00 29.73 165 LEU H C 1
ATOM 3030 O O . LEU B 2 73 ? 51.324 -32.924 18.557 1.00 25.76 165 LEU H O 1
ATOM 3035 N N . ARG B 2 74 ? 52.612 -33.250 16.727 1.00 27.37 166 ARG H N 1
ATOM 3036 C CA . ARG B 2 74 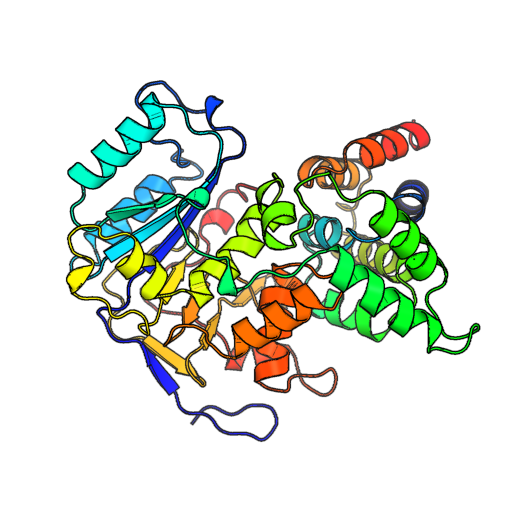? 53.439 -32.084 16.996 1.00 31.06 166 ARG H CA 1
ATOM 3037 C C . ARG B 2 74 ? 52.633 -30.832 16.861 1.00 32.66 166 ARG H C 1
ATOM 3038 O O . ARG B 2 74 ? 52.736 -29.949 17.701 1.00 31.50 166 ARG H O 1
ATOM 3046 N N . SER B 2 75 ? 51.782 -30.782 15.835 1.00 30.98 167 SER H N 1
ATOM 3047 C CA . SER B 2 75 ? 50.941 -29.619 15.592 1.00 29.92 167 SER H CA 1
ATOM 3048 C C . SER B 2 75 ? 49.960 -29.302 16.715 1.00 33.54 167 SER H C 1
ATOM 3049 O O . SER B 2 75 ? 49.626 -28.150 16.906 1.00 32.91 167 SER H O 1
ATOM 3052 N N . CYS B 2 76 ? 49.477 -30.304 17.446 1.00 26.83 168 CYS H N 1
ATOM 3053 C CA . CYS B 2 76 ? 48.506 -30.004 18.496 1.00 25.16 168 CYS H CA 1
ATOM 3054 C C . CYS B 2 76 ? 49.194 -30.141 19.840 1.00 29.08 168 CYS H C 1
ATOM 3055 O O . CYS B 2 76 ? 48.567 -30.348 20.906 1.00 29.28 168 CYS H O 1
ATOM 3058 N N . GLN B 2 77 ? 50.511 -29.949 19.784 1.00 31.22 169 GLN H N 1
ATOM 3059 C CA . GLN B 2 77 ? 51.354 -29.848 20.968 1.00 28.50 169 GLN H CA 1
ATOM 3060 C C . GLN B 2 77 ? 51.362 -31.114 21.816 1.00 27.49 169 GLN H C 1
ATOM 3061 O O . GLN B 2 77 ? 51.378 -31.037 23.021 1.00 34.68 169 GLN H O 1
ATOM 3067 N N . MET B 2 78 ? 51.422 -32.279 21.190 1.00 25.55 170 MET H N 1
ATOM 3068 C CA . MET B 2 78 ? 51.689 -33.529 21.914 1.00 25.08 170 MET H CA 1
ATOM 3069 C C . MET B 2 78 ? 53.086 -34.018 21.497 1.00 33.24 170 MET H C 1
ATOM 3070 O O . MET B 2 78 ? 53.237 -35.063 20.855 1.00 26.93 170 MET H O 1
ATOM 3075 N N . ASN B 2 79 ? 54.117 -33.248 21.844 1.00 32.23 171 ASN H N 1
ATOM 3076 C CA . ASN B 2 79 ? 55.431 -33.494 21.236 1.00 33.13 171 ASN H CA 1
ATOM 3077 C C . ASN B 2 79 ? 56.145 -34.693 21.862 1.00 29.15 171 ASN H C 1
ATOM 3078 O O . ASN B 2 79 ? 56.934 -35.362 21.203 1.00 36.81 171 ASN H O 1
ATOM 3083 N N . LEU B 2 80 ? 55.851 -34.976 23.126 1.00 28.63 172 LEU H N 1
ATOM 3084 C CA . LEU B 2 80 ? 56.428 -36.134 23.805 1.00 31.58 172 LEU H CA 1
ATOM 3085 C C . LEU B 2 80 ? 55.838 -37.431 23.294 1.00 33.47 172 LEU H C 1
ATOM 3086 O O . LEU B 2 80 ? 56.549 -38.410 23.109 1.00 33.51 172 LEU H O 1
ATOM 3091 N N . VAL B 2 81 ? 54.531 -37.424 23.032 1.00 28.59 173 VAL H N 1
ATOM 3092 C CA . VAL B 2 81 ? 53.905 -38.568 22.402 1.00 28.12 173 VAL H CA 1
ATOM 3093 C C . VAL B 2 81 ? 54.531 -38.762 21.015 1.00 29.49 173 VAL H C 1
ATOM 3094 O O . VAL B 2 81 ? 54.876 -39.888 20.619 1.00 32.23 173 VAL H O 1
ATOM 3098 N N . ALA B 2 82 ? 54.694 -37.677 20.270 1.00 26.69 174 ALA H N 1
ATOM 3099 C CA . ALA B 2 82 ? 55.317 -37.810 18.939 1.00 33.25 174 ALA H CA 1
ATOM 3100 C C . ALA B 2 82 ? 56.753 -38.403 19.050 1.00 34.41 174 ALA H C 1
ATOM 3101 O O . ALA B 2 82 ? 57.167 -39.230 18.224 1.00 31.80 174 ALA H O 1
ATOM 3103 N N . ASP B 2 83 ? 57.483 -37.983 20.081 1.00 35.53 175 ASP H N 1
ATOM 3104 C CA . ASP B 2 83 ? 58.832 -38.532 20.339 1.00 41.96 175 ASP H CA 1
ATOM 3105 C C . ASP B 2 83 ? 58.816 -40.053 20.533 1.00 39.46 175 ASP H C 1
ATOM 3106 O O . ASP B 2 83 ? 59.575 -40.767 19.879 1.00 39.70 175 ASP H O 1
ATOM 3111 N N . LEU B 2 84 ? 57.961 -40.549 21.420 1.00 36.43 176 LEU H N 1
ATOM 3112 C CA . LEU B 2 84 ? 57.817 -41.987 21.605 1.00 36.87 176 LEU H CA 1
ATOM 3113 C C . LEU B 2 84 ? 57.408 -42.709 20.326 1.00 37.10 176 LEU H C 1
ATOM 3114 O O . LEU B 2 84 ? 57.883 -43.817 20.057 1.00 32.99 176 LEU H O 1
ATOM 3119 N N . VAL B 2 85 ? 56.505 -42.111 19.549 1.00 28.97 177 VAL H N 1
ATOM 3120 C CA . VAL B 2 85 ? 56.069 -42.751 18.324 1.00 35.34 177 VAL H CA 1
ATOM 3121 C C . VAL B 2 85 ? 57.284 -42.934 17.419 1.00 39.72 177 VAL H C 1
ATOM 3122 O O . VAL B 2 85 ? 57.505 -44.007 16.851 1.00 37.57 177 VAL H O 1
ATOM 3126 N N . GLN B 2 86 ? 58.089 -41.885 17.316 1.00 37.65 178 GLN H N 1
ATOM 3127 C CA . GLN B 2 86 ? 59.210 -41.907 16.379 1.00 38.06 178 GLN H CA 1
ATOM 3128 C C . GLN B 2 86 ? 60.294 -42.844 16.902 1.00 43.47 178 GLN H C 1
ATOM 3129 O O . GLN B 2 86 ? 61.000 -43.484 16.131 1.00 48.84 178 GLN H O 1
ATOM 3135 N N . GLU B 2 87 ? 60.371 -42.934 18.224 1.00 37.68 179 GLU H N 1
ATOM 3136 C CA . GLU B 2 87 ? 61.244 -43.860 18.939 1.00 43.75 179 GLU H CA 1
ATOM 3137 C C . GLU B 2 87 ? 60.920 -45.319 18.595 1.00 52.43 179 GLU H C 1
ATOM 3138 O O . GLU B 2 87 ? 61.795 -46.086 18.184 1.00 49.93 179 GLU H O 1
ATOM 3144 N N . VAL B 2 88 ? 59.657 -45.700 18.752 1.00 41.55 180 VAL H N 1
ATOM 3145 C CA . VAL B 2 88 ? 59.218 -47.069 18.494 1.00 42.81 180 VAL H CA 1
ATOM 3146 C C . VAL B 2 88 ? 59.291 -47.402 16.999 1.00 42.06 180 VAL H C 1
ATOM 3147 O O . VAL B 2 88 ? 59.422 -48.573 16.617 1.00 55.13 180 VAL H O 1
ATOM 3151 N N . GLN B 2 89 ? 59.263 -46.380 16.146 1.00 43.00 181 GLN H N 1
ATOM 3152 C CA . GLN B 2 89 ? 59.256 -46.630 14.702 1.00 49.84 181 GLN H CA 1
ATOM 3153 C C . GLN B 2 89 ? 60.631 -47.016 14.185 1.00 64.20 181 GLN H C 1
ATOM 3154 O O . GLN B 2 89 ? 60.786 -48.010 13.459 1.00 65.43 181 GLN H O 1
ATOM 3160 N N . GLN B 2 90 ? 61.619 -46.204 14.547 1.00 49.15 182 GLN H N 1
ATOM 3161 C CA . GLN B 2 90 ? 63.002 -46.465 14.183 1.00 61.85 182 GLN H CA 1
ATOM 3162 C C . GLN B 2 90 ? 63.568 -47.600 15.037 1.00 63.96 182 GLN H C 1
ATOM 3163 O O . GLN B 2 90 ? 63.205 -48.764 14.865 1.00 66.69 182 GLN H O 1
#

Foldseek 3Di:
DFADPPGAFFFDKQAQQFEAEEEAEDACQVVDDQLDQSGDDDPLCNLVVLQLVVCVFSVNYAYEYEYEYPHDPSNVVSVVVVCVVRVRYHYAYPVPFPLVVLKDFQLVQLVVVLVVQVVDDPVPGDPVVNVVSVVVNVDQDVPQRMLLSVLSPDDDVLVVLQVVLSCQLQRLVSQVVVVDPPSVPTDRWAGYKYAYSQWHFQHRQGMGTFTLFKAAAWDQDPNRIDGFHRIIIGGTHNRQLLVQLSVCSSHPVPDGSTCRNRVVSNCVVSVNDPVDDPVVVNVSRHDDGPRIDPDCSVVRHDPD/DLVLLLVLCLVPPFPPLVLLLVLLVPDPVVLVVLCVVCVPDRSSSSSVSLVSSCVVCPPVSDLVSSLVSCVVSPVNVSSVVSVVVVD

Nearest PDB structures (foldseek):
  6aci-assembly1_A  TM=1.003E+00  e=2.103E-66  Escherichia coli O127:H6 str. E2348/69
  6dus-assembly1_A  TM=9.650E-01  e=9.886E-43  Salmonella enterica subsp. enterica serovar Typhimurium str. SL1344
  5h60-assembly1_A  TM=9.739E-01  e=6.812E-43  Escherichia coli
  8px1-assembly1_A  TM=9.669E-01  e=4.994E-43  Salmonella enterica subsp. enterica serovar Typhimurium
  7ym7-assembly2_B  TM=9.717E-01  e=5.499E-38  Salmonella enterica

Secondary structure (DSSP, 8-state):
--EETTEE--EEEE-TT--EEEEEE-S-GGGSPTT--SS---SS--HHHHHHHHHHH-TTS-EEEEEES---HHHHHHHHHHHHHSTTEEEEEGGGS--GGG---HHHHHHHHHHHHHHS-GGGS-HHHHHHHHHHHHTPPTT---HHHHHHT--SHHHHHHHHHHHHHHTHHHHHTT--TTGGGS-TT--EEEE-TT-EE-S---SEEEETTEEEEEEEETTEEEEEEEEEEESSTT-HHHHHHHHHHTT-TT--IIIIIIIIHHHHHTT--TTS-HHHHHHHHB---TTEE--GGGGS----/-HHHHHHHHHHH--TTHHHHHHHTT--HHHHHHHHHH-TT-HHHHHHHHHHHHHHHHGGG--HHHHHHHHHHTT-HHHHHHHHHHH-

GO terms:
  GO:0090729 toxin activity (F, IDA)
  GO:0030430 host cell cytoplasm (C, IDA)
  GO:0030145 manganese ion binding (F, IDA)
  GO:0052041 symbiont-mediated suppression of host programmed cell death (P, IDA)
  GO:0085034 symbiont-mediated suppression of host NF-kappaB cascade (P, IDA)
  GO:0106362 protein-arginine N-acetylglucosaminyltransferase activity (F, IDA)
  GO:0005515 protein binding (F, IPI)

B-factor: mean 30.64, std 13.88, range [8.97, 101.37]

Radius of gyration: 21.18 Å; Cα contacts (8 Å, |Δi|>4): 662; chains: 2; bounding box: 54×58×44 Å

Solvent-accessible surface area: 17935 Å² total; per-residue (Å²): 184,36,66,21,35,87,94,110,19,43,96,52,75,2,78,84,97,6,0,0,2,1,12,27,13,2,53,138,13,162,95,19,124,187,56,81,22,0,1,12,75,67,205,82,16,48,14,15,55,26,0,47,64,3,3,158,33,5,90,94,6,18,0,0,0,1,0,11,16,125,12,73,154,92,19,97,96,41,2,112,76,10,35,126,122,53,171,24,8,3,2,4,53,43,72,115,23,72,10,84,104,12,53,43,116,17,22,52,5,10,76,90,8,20,126,94,8,76,85,48,73,67,110,96,46,7,94,92,13,7,34,48,1,111,94,53,50,159,92,38,81,171,67,61,49,20,8,20,48,27,16,4,104,51,89,14,6,6,1,39,8,4,0,21,11,2,0,0,1,4,0,0,13,3,0,35,106,45,67,69,125,25,5,159,80,14,56,77,88,30,4,0,0,2,0,39,7,6,6,47,6,75,84,89,7,30,61,6,128,0,7,31,0,0,1,0,21,13,39,77,99,114,155,104,55,14,1,33,6,5,2,0,0,0,41,83,15,63,0,44,0,2,73,27,0,15,86,11,10,45,51,41,18,6,14,4,0,2,3,1,2,0,1,26,0,0,2,136,40,0,78,28,43,96,163,56,94,22,66,46,0,0,83,26,0,54,17,161,43,159,29,11,75,56,38,30,22,105,154,68,47,58,49,98,130,29,82,34,0,10,66,15,0,9,114,62,7,11,50,52,1,4,28,4,0,25,16,12,111,7,29,3,40,88,2,18,39,0,28,85,112,64,87,93,64,0,42,48,12,1,78,8,3,0,96,14,11,75,70,84,56,148,164,93,11,50,27,74,100,0,9,35,12,0,80,61,0,95,16,58,141,18,0,65,82,0,84,106,82,48,166